Protein AF-K2S7T1-F1 (afdb_monomer)

Solvent-accessible surface area (backbone atoms only — not comparable to full-atom values): 45636 Å² total; per-residue (Å²): 133,92,84,89,88,85,91,85,92,88,93,89,88,90,87,91,89,91,92,85,91,92,85,94,87,92,88,92,90,91,91,91,84,93,91,87,90,85,89,93,92,84,92,82,90,81,92,70,88,80,64,60,77,62,56,64,68,57,60,75,71,60,64,87,77,51,74,75,84,52,75,63,57,65,65,60,68,50,54,64,54,50,53,51,53,48,58,50,50,52,50,52,48,50,52,51,46,52,50,50,51,49,51,45,52,51,47,48,47,52,51,48,52,46,42,51,44,49,50,48,49,46,45,50,44,48,48,47,44,41,58,46,45,47,44,51,43,51,47,37,54,48,46,56,30,48,42,53,46,47,52,40,46,50,41,49,46,49,49,45,48,50,47,42,50,55,46,44,55,46,45,49,51,47,44,48,50,45,46,53,47,51,51,51,48,47,51,46,50,49,51,46,50,47,49,51,50,48,49,50,49,50,50,50,51,51,50,51,49,49,48,52,49,52,53,48,51,50,48,52,50,50,50,49,52,51,51,49,53,48,52,52,52,52,49,52,51,50,50,52,53,50,53,50,54,50,49,51,53,51,51,55,49,49,54,50,50,58,51,50,55,52,47,54,55,60,53,68,57,27,40,85,53,34,90,64,66,62,68,57,51,51,51,50,52,57,50,48,53,49,52,53,49,50,55,47,42,74,60,50,66,50,79,70,56,69,70,47,49,65,38,62,67,47,58,47,58,64,63,67,57,89,92,54,97,54,82,76,52,76,31,69,62,66,48,74,45,25,24,49,39,51,40,49,50,55,45,29,50,49,42,47,42,43,44,62,65,60,68,51,78,50,66,90,56,62,81,87,68,50,60,60,62,53,41,54,51,32,11,36,78,34,34,69,61,26,39,52,53,45,14,30,52,50,51,49,60,48,69,61,33,53,54,50,51,54,53,42,37,56,46,41,47,52,53,54,42,65,37,43,53,64,71,45,60,79,95,46,44,62,73,46,47,61,51,50,44,50,53,42,45,52,50,46,63,49,41,66,50,45,63,39,29,47,66,44,73,45,77,42,72,82,87,69,94,80,71,56,62,40,70,66,81,76,83,72,83,74,79,61,82,77,75,85,69,90,70,84,90,81,90,81,90,84,88,82,88,86,84,88,85,85,84,85,85,88,86,78,90,87,84,88,86,86,88,89,86,87,88,83,91,86,83,88,86,84,82,83,83,85,83,82,89,78,94,75,90,83,80,91,79,82,89,74,89,72,91,83,81,83,81,85,82,82,92,79,90,82,80,92,77,81,87,78,81,88,79,85,72,80,82,77,76,72,78,80,73,72,82,74,52,74,59,43,64,28,39,55,27,34,24,39,43,47,58,78,62,70,48,75,77,39,61,15,32,21,42,38,42,75,73,42,45,63,14,42,54,47,38,52,52,53,51,50,49,60,63,57,63,69,75,75,71,85,79,83,76,84,76,83,88,81,86,83,87,82,80,88,84,90,86,87,83,90,85,90,82,91,83,85,80,84,79,85,76,84,80,80,80,78,82,78,79,88,76,82,85,80,84,77,89,78,83,82,86,88,86,85,87,84,89,87,89,86,91,82,86,89,81,88,81,88,77,87,87,90,80,89,86,80,85,87,79,88,87,134

Sequence (716 aa):
MQAPSIRPSGILNNQNASANNATVTAHNTHQQQQQQQPQPPTITSLSDSARTAQAFFDAVRAFTASPTFHGTAELIDEVPRLRKLVADRERDAKLLSARLDEQRRDFERALADEKRGHESIAAAFLETYNRNYEKFRVEKERLEGRVGELEGVVGKQKEDIARLHKSDEELVRQGSKVRGMLEAERDKAEKAAKTIGELKKEMAVRAEAARKDVEGKNKELAEAAARLRKMEAELAKARSSFMNAHQESIELQKDLEDATERLAELEGFAEPLSDEKWENSISLLDELWRSAHDLISSYFRKDLPKEILSNTYAWTEIRDPQDFSHKIPLPRTNSPSAKSMRIAVILAILARLIDKYLFQPSYILSEESGLREVLIRQAIENSRREAFTRGIFLATFEDEQAEVADELVTRIVKELMHHIHHLLPAPQVESFRTRLEQIVQDARDIWWKAQRLRLRLEPDFQVEDYGWEKPIQFQYEHGGPSQIANGKAHAANNNKADTPQQSPQSAKSSTPKTPTTASSAGAVPSQPPPLSSATANTATTTTTATVATTPGISPGMAAPVAPLPPLMTNGSHIPVVAPDASLLLIFPRIYIVEDDDPEPVTPGTVLLKSQAEEAERELHLQQNALNNGIAGVGMRVASHRVSGGGGIGGGAGNGVMRVGGPRPRRLSVPQMEEIPEVPTPGEDVGVLHRMQLGNAAGSAGDQKDRKDFLEQGGGG

Mean predicted aligned error: 21.0 Å

Secondary structure (DSSP, 8-state):
------------------------------------------------TTTHHHHHHHHTTTGGGSGGGTTTTHHHHHHHHHHHHHHHHHHHHHHHHHHHHHHHHHHHHHHHHHHHHHHHHHHHHHHHHHHHHHHHHHHHTTHHHHHHHHHHHHHHHHHHHHHHHHHHHHHHHHHHHHHHHHHHHHHHHHHHHHHHHHHHHHHHHHHHHHHHHHHHHHHHHHHHHHHHHHHHHHHHHHHHHHHHHHHHHHHHHHHHHHHHHHHHHHHTTS---B---HHHHHHHHHHHHHHHHHHHHHHHTSPPPHHHHH-GGGGTTTT--TT-SS-----SS--HHHHHHHHHHHHHHHHHHHHHHTSSS-SSS-GGGSHHHHHHHHHHHHHHHHHHHHHHHHHTTHHHHHHHHHHHHHHHHHHHHHHHGGGS-GGGHHHHHHHHHHHHHHHHHHHHHHTTBSSEEEEE----TTS-EEE-----------------------------------------------------PPPPPPPPP---------------PPPP-PPPPPPPPPPPP-----------PPPPPEEEEEEPEEEEE-TTS-EEEE-EEEEEHHHHHHHHHHHHHHHHHHHHHGGG------------------------------PPPPPPPP----PPPPPP------------------------------------

Structure (mmCIF, N/CA/C/O backbone):
data_AF-K2S7T1-F1
#
_entry.id   AF-K2S7T1-F1
#
loop_
_atom_site.group_PDB
_atom_site.id
_atom_site.type_symbol
_atom_site.label_atom_id
_atom_site.label_alt_id
_atom_site.label_comp_id
_atom_site.label_asym_id
_atom_site.label_entity_id
_atom_site.label_seq_id
_atom_site.pdbx_PDB_ins_code
_atom_site.Cartn_x
_atom_site.Cartn_y
_atom_site.Cartn_z
_atom_site.occupancy
_atom_site.B_iso_or_equiv
_atom_site.auth_seq_id
_atom_site.auth_comp_id
_atom_site.auth_asym_id
_atom_site.auth_atom_id
_atom_site.pdbx_PDB_model_num
ATOM 1 N N . MET A 1 1 ? -29.598 -15.089 109.011 1.00 34.50 1 MET A N 1
ATOM 2 C CA . MET A 1 1 ? -28.620 -15.398 110.079 1.00 34.50 1 MET A CA 1
ATOM 3 C C . MET A 1 1 ? -29.028 -14.651 111.341 1.00 34.50 1 MET A C 1
ATOM 5 O O . MET A 1 1 ? -29.485 -13.532 111.190 1.00 34.50 1 MET A O 1
ATOM 9 N N . GLN A 1 2 ? -28.796 -15.249 112.519 1.00 34.69 2 GLN A N 1
ATOM 10 C CA . GLN A 1 2 ? -28.728 -14.611 113.853 1.00 34.69 2 GLN A CA 1
ATOM 11 C C . GLN A 1 2 ? -29.974 -13.863 114.410 1.00 34.69 2 GLN A C 1
ATOM 13 O O . GLN A 1 2 ? -30.919 -13.526 113.706 1.00 34.69 2 GLN A O 1
ATOM 18 N N . ALA A 1 3 ? -29.959 -13.693 115.736 1.00 46.72 3 ALA A N 1
ATOM 19 C CA . ALA A 1 3 ? -30.903 -13.013 116.649 1.00 46.72 3 ALA A CA 1
ATOM 20 C C . ALA A 1 3 ? -30.027 -12.288 117.728 1.00 46.72 3 ALA A C 1
ATOM 22 O O . ALA A 1 3 ? -28.822 -12.210 117.462 1.00 46.72 3 ALA A O 1
ATOM 23 N N . PRO A 1 4 ? -30.463 -11.836 118.941 1.00 71.12 4 PRO A N 1
ATOM 24 C CA . PRO A 1 4 ? -31.791 -11.729 119.599 1.00 71.12 4 PRO A CA 1
ATOM 25 C C . PRO A 1 4 ? -32.004 -10.350 120.328 1.00 71.12 4 PRO A C 1
ATOM 27 O O . PRO A 1 4 ? -31.324 -9.394 119.975 1.00 71.12 4 PRO A O 1
ATOM 30 N N . SER A 1 5 ? -32.892 -10.238 121.356 1.00 45.31 5 SER A N 1
ATOM 31 C CA . SER A 1 5 ? -32.583 -9.707 122.736 1.00 45.31 5 SER A CA 1
ATOM 32 C C . SER A 1 5 ? -33.707 -8.946 123.539 1.00 45.31 5 SER A C 1
ATOM 34 O O . SER A 1 5 ? -34.164 -7.891 123.127 1.00 45.31 5 SER A O 1
ATOM 36 N N . ILE A 1 6 ? -34.085 -9.487 124.724 1.00 43.94 6 ILE A N 1
ATOM 37 C CA . ILE A 1 6 ? -34.294 -8.888 126.097 1.00 43.94 6 ILE A CA 1
ATOM 38 C C . ILE A 1 6 ? -35.238 -7.658 126.407 1.00 43.94 6 ILE A C 1
ATOM 40 O O . ILE A 1 6 ? -34.912 -6.529 126.075 1.00 43.94 6 ILE A O 1
ATOM 44 N N . ARG A 1 7 ? -36.351 -7.908 127.163 1.00 44.47 7 ARG A N 1
ATOM 45 C CA . ARG A 1 7 ? -36.819 -7.463 128.551 1.00 44.47 7 ARG A CA 1
ATOM 46 C C . ARG A 1 7 ? -36.375 -6.104 129.228 1.00 44.47 7 ARG A C 1
ATOM 48 O O . ARG A 1 7 ? -35.366 -5.576 128.787 1.00 44.47 7 ARG A O 1
ATOM 55 N N . PRO A 1 8 ? -36.894 -5.646 130.430 1.00 62.31 8 PRO A N 1
ATOM 56 C CA . PRO A 1 8 ? -38.207 -5.774 131.170 1.00 62.31 8 PRO A CA 1
ATOM 57 C C . PRO A 1 8 ? -38.700 -4.537 132.060 1.00 62.31 8 PRO A C 1
ATOM 59 O O . PRO A 1 8 ? -37.990 -3.549 132.176 1.00 62.31 8 PRO A O 1
ATOM 62 N N . SER A 1 9 ? -39.826 -4.684 132.821 1.00 41.34 9 SER A N 1
ATOM 63 C CA . SER A 1 9 ? -40.230 -4.015 134.129 1.00 41.34 9 SER A CA 1
ATOM 64 C C . SER A 1 9 ? -40.604 -2.495 134.203 1.00 41.34 9 SER A C 1
ATOM 66 O O . SER A 1 9 ? -40.152 -1.739 133.360 1.00 41.34 9 SER A O 1
ATOM 68 N N . GLY A 1 10 ? -41.378 -1.929 135.177 1.00 39.62 10 GLY A N 1
ATOM 69 C CA . GLY A 1 10 ? -42.238 -2.427 136.302 1.00 39.62 10 GLY A CA 1
ATOM 70 C C . GLY A 1 10 ? -42.680 -1.336 137.360 1.00 39.62 10 GLY A C 1
ATOM 71 O O . GLY A 1 10 ? -42.175 -0.223 137.283 1.00 39.62 10 GLY A O 1
ATOM 72 N N . ILE A 1 11 ? -43.519 -1.687 138.380 1.00 39.28 11 ILE A N 1
ATOM 73 C CA . ILE A 1 11 ? -43.803 -1.013 139.717 1.00 39.28 11 ILE A CA 1
ATOM 74 C C . ILE A 1 11 ? -45.119 -0.162 139.940 1.00 39.28 11 ILE A C 1
ATOM 76 O O . ILE A 1 11 ? -45.781 0.239 138.990 1.00 39.28 11 ILE A O 1
ATOM 80 N N . LEU A 1 12 ? -45.541 -0.010 141.225 1.00 41.28 12 LEU A N 1
ATOM 81 C CA . LEU A 1 12 ? -46.850 0.388 141.842 1.00 41.28 12 LEU A CA 1
ATOM 82 C C . LEU A 1 12 ? -46.758 1.574 142.859 1.00 41.28 12 LEU A C 1
ATOM 84 O O . LEU A 1 12 ? -45.650 1.941 143.242 1.00 41.28 12 LEU A O 1
ATOM 88 N N . ASN A 1 13 ? -47.893 2.083 143.403 1.00 33.28 13 ASN A N 1
ATOM 89 C CA . ASN A 1 13 ? -47.966 2.847 144.686 1.00 33.28 13 ASN A CA 1
ATOM 90 C C . ASN A 1 13 ? -49.379 2.818 145.377 1.00 33.28 13 ASN A C 1
ATOM 92 O O . ASN A 1 13 ? -50.350 2.508 144.690 1.00 33.28 13 ASN A O 1
ATOM 96 N N . ASN A 1 14 ? -49.517 3.104 146.697 1.00 40.94 14 ASN A N 1
ATOM 97 C CA . ASN A 1 14 ? -50.782 3.013 147.504 1.00 40.94 14 ASN A CA 1
ATOM 98 C C . ASN A 1 14 ? -50.729 3.744 148.898 1.00 40.94 14 ASN A C 1
ATOM 100 O O . ASN A 1 14 ? -49.620 3.913 149.399 1.00 40.94 14 ASN A O 1
ATOM 104 N N . GLN A 1 15 ? -51.858 4.118 149.569 1.00 37.19 15 GLN A N 1
ATOM 105 C CA . GLN A 1 15 ? -51.886 4.616 150.989 1.00 37.19 15 GLN A CA 1
ATOM 106 C C . GLN A 1 15 ? -53.261 4.739 151.762 1.00 37.19 15 GLN A C 1
ATOM 108 O O . GLN A 1 15 ? -54.215 5.284 151.224 1.00 37.19 15 GLN A O 1
ATOM 113 N N . ASN A 1 16 ? -53.263 4.358 153.069 1.00 40.66 16 ASN A N 1
ATOM 114 C CA . ASN A 1 16 ? -53.929 4.897 154.315 1.00 40.66 16 ASN A CA 1
ATOM 115 C C . ASN A 1 16 ? -55.471 5.117 154.559 1.00 40.66 16 ASN A C 1
ATOM 117 O O . ASN A 1 16 ? -56.091 5.876 153.825 1.00 40.66 16 ASN A O 1
ATOM 121 N N . ALA A 1 17 ? -56.026 4.654 155.728 1.00 38.84 17 ALA A N 1
ATOM 122 C CA . ALA A 1 17 ? -56.380 5.477 156.951 1.00 38.84 17 ALA A CA 1
ATOM 123 C C . ALA A 1 17 ? -57.476 4.963 157.991 1.00 38.84 17 ALA A C 1
ATOM 125 O O . ALA A 1 17 ? -58.648 4.873 157.653 1.00 38.84 17 ALA A O 1
ATOM 126 N N . SER A 1 18 ? -57.090 4.806 159.287 1.00 40.00 18 SER A N 1
ATOM 127 C CA . SER A 1 18 ? -57.697 5.274 160.599 1.00 40.00 18 SER A CA 1
ATOM 128 C C . SER A 1 18 ? -59.034 4.841 161.326 1.00 40.00 18 SER A C 1
ATOM 130 O O . SER A 1 18 ? -60.114 4.911 160.757 1.00 40.00 18 SER A O 1
ATOM 132 N N . ALA A 1 19 ? -58.922 4.697 162.686 1.00 40.81 19 ALA A N 1
ATOM 133 C CA . ALA A 1 19 ? -59.844 5.048 163.839 1.00 40.81 19 ALA A CA 1
ATOM 134 C C . ALA A 1 19 ? -61.022 4.120 164.341 1.00 40.81 19 ALA A C 1
ATOM 136 O O . ALA A 1 19 ? -61.496 3.314 163.553 1.00 40.81 19 ALA A O 1
ATOM 137 N N . ASN A 1 20 ? -61.640 4.200 165.568 1.00 41.38 20 ASN A N 1
ATOM 138 C CA . ASN A 1 20 ? -61.247 4.479 167.006 1.00 41.38 20 ASN A CA 1
ATOM 139 C C . ASN A 1 20 ? -62.422 4.295 168.065 1.00 41.38 20 ASN A C 1
ATOM 141 O O . ASN A 1 20 ? -63.526 4.733 167.770 1.00 41.38 20 ASN A O 1
ATOM 145 N N . ASN A 1 21 ? -62.138 3.853 169.328 1.00 38.75 21 ASN A N 1
ATOM 146 C CA . ASN A 1 21 ? -62.856 4.051 170.658 1.00 38.75 21 ASN A CA 1
ATOM 147 C C . ASN A 1 21 ? -64.353 3.603 170.881 1.00 38.75 21 ASN A C 1
ATOM 149 O O . ASN A 1 21 ? -65.049 3.395 169.900 1.00 38.75 21 ASN A O 1
ATOM 153 N N . ALA A 1 22 ? -65.008 3.513 172.081 1.00 38.78 22 ALA A N 1
ATOM 154 C CA . ALA A 1 22 ? -64.767 3.218 173.548 1.00 38.78 22 ALA A CA 1
ATOM 155 C C . ALA A 1 22 ? -66.170 3.284 174.320 1.00 38.78 22 ALA A C 1
ATOM 157 O O . ALA A 1 22 ? -67.140 3.560 173.622 1.00 38.78 22 ALA A O 1
ATOM 158 N N . THR A 1 23 ? -66.518 3.101 175.634 1.00 37.91 23 THR A N 1
ATOM 159 C CA . THR A 1 23 ? -65.926 2.811 176.998 1.00 37.91 23 THR A CA 1
ATOM 160 C C . THR A 1 23 ? -67.037 2.493 178.089 1.00 37.91 23 THR A C 1
ATOM 162 O O . THR A 1 23 ? -68.197 2.775 177.816 1.00 37.91 23 THR A O 1
ATOM 165 N N . VAL A 1 24 ? -66.680 2.104 179.353 1.00 39.50 24 VAL A N 1
ATOM 166 C CA . VAL A 1 24 ? -67.403 2.313 180.686 1.00 39.50 24 VAL A CA 1
ATOM 167 C C . VAL A 1 24 ? -68.603 1.384 181.136 1.00 39.50 24 VAL A C 1
ATOM 169 O O . VAL A 1 24 ? -69.155 0.710 180.279 1.00 39.50 24 VAL A O 1
ATOM 172 N N . THR A 1 25 ? -69.160 1.352 182.394 1.00 34.09 25 THR A N 1
ATOM 173 C CA . THR A 1 25 ? -68.715 0.876 183.772 1.00 34.09 25 THR A CA 1
ATOM 174 C C . THR A 1 25 ? -69.895 0.858 184.841 1.00 34.09 25 THR A C 1
ATOM 176 O O . THR A 1 25 ? -70.839 1.614 184.657 1.00 34.09 25 THR A O 1
ATOM 179 N N . ALA A 1 26 ? -69.797 0.104 185.983 1.00 33.94 26 ALA A N 1
ATOM 180 C CA . ALA A 1 26 ? -70.539 0.183 187.313 1.00 33.94 26 ALA A CA 1
ATOM 181 C C . ALA A 1 26 ? -71.990 -0.416 187.507 1.00 33.94 26 ALA A C 1
ATOM 183 O O . ALA A 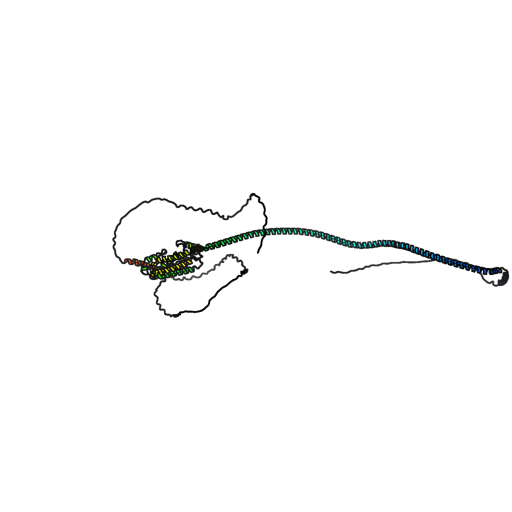1 26 ? -72.687 -0.562 186.515 1.00 33.94 26 ALA A O 1
ATOM 184 N N . HIS A 1 27 ? -72.579 -0.720 188.712 1.00 34.84 27 HIS A N 1
ATOM 185 C CA . HIS A 1 27 ? -72.148 -1.277 190.051 1.00 34.84 27 HIS A CA 1
ATOM 186 C C . HIS A 1 27 ? -73.358 -1.549 191.054 1.00 34.84 27 HIS A C 1
ATOM 188 O O . HIS A 1 27 ? -74.377 -0.880 190.933 1.00 34.84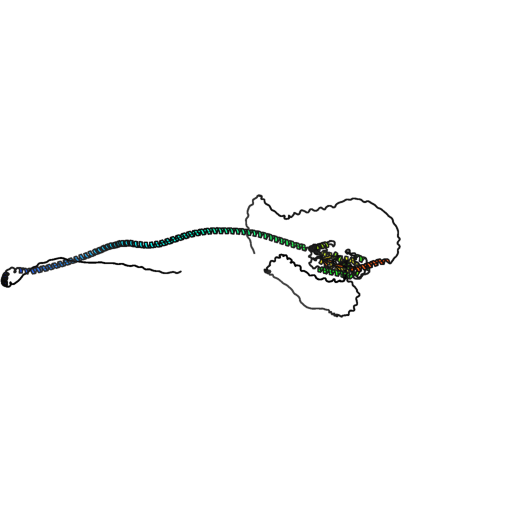 27 HIS A O 1
ATOM 194 N N . ASN A 1 28 ? -73.189 -2.395 192.111 1.00 34.22 28 ASN A N 1
ATOM 195 C CA . ASN A 1 28 ? -73.757 -2.329 193.517 1.00 34.22 28 ASN A CA 1
ATOM 196 C C . ASN A 1 28 ? -75.073 -3.036 194.093 1.00 34.22 28 ASN A C 1
ATOM 198 O O . ASN A 1 28 ? -76.184 -2.793 193.642 1.00 34.22 28 ASN A O 1
ATOM 202 N N . THR A 1 29 ? -74.913 -3.741 195.254 1.00 36.03 29 THR A N 1
ATOM 203 C CA . THR A 1 29 ? -75.728 -3.873 196.543 1.00 36.03 29 THR A CA 1
ATOM 204 C C . THR A 1 29 ? -77.100 -4.613 196.827 1.00 36.03 29 THR A C 1
ATOM 206 O O . THR A 1 29 ? -78.162 -4.044 196.610 1.00 36.03 29 THR A O 1
ATOM 209 N N . HIS A 1 30 ? -77.034 -5.708 197.645 1.00 39.34 30 HIS A N 1
ATOM 210 C CA . HIS A 1 30 ? -77.546 -5.926 199.062 1.00 39.34 30 HIS A CA 1
ATOM 211 C C . HIS A 1 30 ? -78.869 -6.670 199.505 1.00 39.34 30 HIS A C 1
ATOM 213 O O . HIS A 1 30 ? -79.865 -6.660 198.790 1.00 39.34 30 HIS A O 1
ATOM 219 N N . GLN A 1 31 ? -78.861 -7.171 200.785 1.00 39.44 31 GLN A N 1
ATOM 220 C CA . GLN A 1 31 ? -79.935 -7.751 201.690 1.00 39.44 31 GLN A CA 1
ATOM 221 C C . GLN A 1 31 ? -80.120 -9.312 201.707 1.00 39.44 31 GLN A C 1
ATOM 223 O O . GLN A 1 31 ? -79.717 -9.919 200.724 1.00 39.44 31 GLN A O 1
ATOM 228 N N . GLN A 1 32 ? -80.686 -10.088 202.686 1.00 37.97 32 GLN A N 1
ATOM 229 C CA . GLN A 1 32 ? -81.145 -10.068 204.136 1.00 37.97 32 GLN A CA 1
ATOM 230 C C . GLN A 1 32 ? -81.570 -11.548 204.563 1.00 37.97 32 GLN A C 1
ATOM 232 O O . GLN A 1 32 ? -81.681 -12.347 203.640 1.00 37.97 32 GLN A O 1
ATOM 237 N N . GLN A 1 33 ? -81.910 -12.077 205.782 1.00 34.53 33 GLN A N 1
ATOM 238 C CA . GLN A 1 33 ? -81.717 -11.848 207.260 1.00 34.53 33 GLN A CA 1
ATOM 239 C C . GLN A 1 33 ? -82.164 -13.102 208.141 1.00 34.53 33 GLN A C 1
ATOM 241 O O . GLN A 1 33 ? -83.118 -13.760 207.748 1.00 34.53 33 GLN A O 1
ATOM 246 N N . GLN A 1 34 ? -81.607 -13.328 209.368 1.00 34.25 34 GLN A N 1
ATOM 247 C CA . GLN A 1 34 ? -82.146 -14.088 210.576 1.00 34.25 34 GLN A CA 1
ATOM 248 C C . GLN A 1 34 ? -82.449 -15.642 210.531 1.00 34.25 34 GLN A C 1
ATOM 250 O O . GLN A 1 34 ? -82.436 -16.203 209.446 1.00 34.25 34 GLN A O 1
ATOM 255 N N . GLN A 1 35 ? -82.701 -16.454 211.612 1.00 31.84 35 GLN A N 1
ATOM 256 C CA . GLN A 1 35 ? -82.659 -16.319 213.116 1.00 31.84 35 GLN A CA 1
ATOM 257 C C . GLN A 1 35 ? -82.094 -17.561 213.939 1.00 31.84 35 GLN A C 1
ATOM 259 O O . GLN A 1 35 ? -80.991 -17.990 213.620 1.00 31.84 35 GLN A O 1
ATOM 264 N N . GLN A 1 36 ? -82.715 -18.061 215.054 1.00 34.50 36 GLN A N 1
ATOM 265 C CA . GLN A 1 36 ? -82.044 -18.760 216.209 1.00 34.50 36 GLN A CA 1
ATOM 266 C C . GLN A 1 36 ? -82.885 -19.697 217.174 1.00 34.50 36 GLN A C 1
ATOM 268 O O . GLN A 1 36 ? -84.088 -19.503 217.292 1.00 34.50 36 GLN A O 1
ATOM 273 N N . GLN A 1 37 ? -82.190 -20.545 217.994 1.00 41.78 37 GLN A N 1
ATOM 274 C CA . GLN A 1 37 ? -82.478 -21.048 219.402 1.00 41.78 37 GLN A CA 1
ATOM 275 C C . GLN A 1 37 ? -83.535 -22.173 219.689 1.00 41.78 37 GLN A C 1
ATOM 277 O O . GLN A 1 37 ? -84.214 -22.512 218.721 1.00 41.78 37 GLN A O 1
ATOM 282 N N . PRO A 1 38 ? -83.682 -22.825 220.910 1.00 50.81 38 PRO A N 1
ATOM 283 C CA . PRO A 1 38 ? -83.207 -22.619 222.341 1.00 50.81 38 PRO A CA 1
ATOM 284 C C . PRO A 1 38 ? -82.330 -23.777 222.975 1.00 50.81 38 PRO A C 1
ATOM 286 O O . PRO A 1 38 ? -82.141 -24.780 222.298 1.00 50.81 38 PRO A O 1
ATOM 289 N N . GLN A 1 39 ? -81.618 -23.745 224.143 1.00 46.12 39 GLN A N 1
ATOM 290 C CA . GLN A 1 39 ? -81.831 -23.408 225.609 1.00 46.12 39 GLN A CA 1
ATOM 291 C C . GLN A 1 39 ? -82.647 -24.477 226.420 1.00 46.12 39 GLN A C 1
ATOM 293 O O . GLN A 1 39 ? -83.464 -25.111 225.751 1.00 46.12 39 GLN A O 1
ATOM 298 N N . PRO A 1 40 ? -82.535 -24.719 227.779 1.00 61.97 40 PRO A N 1
ATOM 299 C CA . PRO A 1 40 ? -81.995 -23.913 228.922 1.00 61.97 40 PRO A CA 1
ATOM 300 C C . PRO A 1 40 ? -81.138 -24.711 230.014 1.00 61.97 40 PRO A C 1
ATOM 302 O O . PRO A 1 40 ? -80.242 -25.430 229.584 1.00 61.97 40 PRO A O 1
ATOM 305 N N . PRO A 1 41 ? -81.318 -24.652 231.380 1.00 60.44 41 PRO A N 1
ATOM 306 C CA . PRO A 1 41 ? -80.698 -23.712 232.370 1.00 60.44 41 PRO A CA 1
ATOM 307 C C . PRO A 1 41 ? -80.064 -24.301 233.687 1.00 60.44 41 PRO A C 1
ATOM 309 O O . PRO A 1 41 ? -80.341 -25.441 234.035 1.00 60.44 41 PRO A O 1
ATOM 312 N N . THR A 1 42 ? -79.375 -23.459 234.503 1.00 32.31 42 THR A N 1
ATOM 313 C CA . THR A 1 42 ? -79.468 -23.344 236.012 1.00 32.31 42 THR A CA 1
ATOM 314 C C . THR A 1 42 ? -78.659 -22.121 236.547 1.00 32.31 42 THR A C 1
ATOM 316 O O . THR A 1 42 ? -77.488 -22.025 236.201 1.00 32.31 42 THR A O 1
ATOM 319 N N . ILE A 1 43 ? -79.208 -21.040 237.154 1.00 35.75 43 ILE A N 1
ATOM 320 C CA . ILE A 1 43 ? -79.555 -20.718 238.588 1.00 35.75 43 ILE A CA 1
ATOM 321 C C . ILE A 1 43 ? -78.497 -21.040 239.691 1.00 35.75 43 ILE A C 1
ATOM 323 O O . ILE A 1 43 ? -77.961 -22.139 239.659 1.00 35.75 43 ILE A O 1
ATOM 327 N N . THR A 1 44 ? -78.172 -20.216 240.727 1.00 47.91 44 THR A N 1
ATOM 328 C CA . THR A 1 44 ? -78.343 -18.751 241.028 1.00 47.91 44 THR A CA 1
ATOM 329 C C . THR A 1 44 ? -77.426 -18.242 242.184 1.00 47.91 44 THR A C 1
ATOM 331 O O . THR A 1 44 ? -76.802 -19.024 242.890 1.00 47.91 44 THR A O 1
ATOM 334 N N . SER A 1 45 ? -77.417 -16.911 242.395 1.00 47.19 45 SER A N 1
ATOM 335 C CA . SER A 1 45 ? -77.109 -16.131 243.629 1.00 47.19 45 SER A CA 1
ATOM 336 C C . SER A 1 45 ? -77.683 -16.703 244.952 1.00 47.19 45 SER A C 1
ATOM 338 O O . SER A 1 45 ? -78.670 -17.423 244.890 1.00 47.19 45 SER A O 1
ATOM 340 N N . LEU A 1 46 ? -77.299 -16.306 246.184 1.00 56.81 46 LEU A N 1
ATOM 341 C CA . LEU A 1 46 ? -76.054 -15.803 246.828 1.00 56.81 46 LEU A CA 1
ATOM 342 C C . LEU A 1 46 ? -76.389 -15.698 248.346 1.00 56.81 46 LEU A C 1
ATOM 344 O O . LEU A 1 46 ? -77.450 -15.190 248.693 1.00 56.81 46 LEU A O 1
ATOM 348 N N . SER A 1 47 ? -75.521 -16.190 249.242 1.00 43.62 47 SER A N 1
ATOM 349 C CA . SER A 1 47 ? -75.713 -16.269 250.716 1.00 43.62 47 SER A CA 1
ATOM 350 C C . SER A 1 47 ? -76.929 -17.071 251.240 1.00 43.62 47 SER A C 1
ATOM 352 O O . SER A 1 47 ? -77.870 -16.494 251.770 1.00 43.62 47 SER A O 1
ATOM 354 N N . ASP A 1 48 ? -76.854 -18.411 251.203 1.00 44.94 48 ASP A N 1
ATOM 355 C CA . ASP A 1 48 ? -77.780 -19.312 251.940 1.00 44.94 48 ASP A CA 1
ATOM 356 C C . ASP A 1 48 ? -77.060 -20.496 252.645 1.00 44.94 48 ASP A C 1
ATOM 358 O O . ASP A 1 48 ? -77.639 -21.520 253.005 1.00 44.94 48 ASP A O 1
ATOM 362 N N . SER A 1 49 ? -75.745 -20.377 252.869 1.00 52.38 49 SER A N 1
ATOM 363 C CA . SER A 1 49 ? -74.885 -21.485 253.330 1.00 52.38 49 SER A CA 1
ATOM 364 C C . SER A 1 49 ? -75.090 -21.931 254.789 1.00 52.38 49 SER A C 1
ATOM 366 O O . SER A 1 49 ? -74.368 -22.809 255.255 1.00 52.38 49 SER A O 1
ATOM 368 N N . ALA A 1 50 ? -76.026 -21.330 255.532 1.00 55.56 50 ALA A N 1
ATOM 369 C CA . ALA A 1 50 ? -76.189 -21.556 256.972 1.00 55.56 50 ALA A CA 1
ATOM 370 C C . ALA A 1 50 ? -77.332 -22.518 257.351 1.00 55.56 50 ALA A C 1
ATOM 372 O O . ALA A 1 50 ? -77.296 -23.077 258.444 1.00 55.56 50 ALA A O 1
ATOM 373 N N . ARG A 1 51 ? -78.352 -22.715 256.497 1.00 49.50 51 ARG A N 1
ATOM 374 C CA . ARG A 1 51 ? -79.572 -23.464 256.878 1.00 49.50 51 ARG A CA 1
ATOM 375 C C . ARG A 1 51 ? -79.630 -24.911 256.390 1.00 49.50 51 ARG A C 1
ATOM 377 O O . ARG A 1 51 ? -80.049 -25.787 257.143 1.00 49.50 51 ARG A O 1
ATOM 384 N N . THR A 1 52 ? -79.183 -25.196 255.171 1.00 52.56 52 THR A N 1
ATOM 385 C CA . THR A 1 52 ? -79.370 -26.532 254.562 1.00 52.56 52 THR A CA 1
ATOM 386 C C . THR A 1 52 ? -78.357 -27.577 255.051 1.00 52.56 52 THR A C 1
ATOM 388 O O . THR A 1 52 ? -78.595 -28.776 254.917 1.00 52.56 52 THR A O 1
ATOM 391 N N . ALA A 1 53 ? -77.275 -27.153 255.717 1.00 56.03 53 ALA A N 1
ATOM 392 C CA . ALA A 1 53 ? -76.284 -28.044 256.333 1.00 56.03 53 ALA A CA 1
ATOM 393 C C . ALA A 1 53 ? -76.865 -28.970 257.428 1.00 56.03 53 ALA A C 1
ATOM 395 O O . ALA A 1 53 ? -76.262 -29.993 257.742 1.00 56.03 53 ALA A O 1
ATOM 396 N N . GLN A 1 54 ? -78.045 -28.651 257.978 1.00 56.25 54 GLN A N 1
ATOM 397 C CA . GLN A 1 54 ? -78.764 -29.515 258.922 1.00 56.25 54 GLN A CA 1
ATOM 398 C C . GLN A 1 54 ? -79.654 -30.553 258.203 1.00 56.25 54 GLN A C 1
ATOM 400 O O . GLN A 1 54 ? -79.677 -31.720 258.590 1.00 56.25 54 GLN A O 1
ATOM 405 N N . ALA A 1 55 ? -80.341 -30.156 257.122 1.00 50.59 55 ALA A N 1
ATOM 406 C CA . ALA A 1 55 ? -81.283 -31.004 256.372 1.00 50.59 55 ALA A CA 1
ATOM 407 C C . ALA A 1 55 ? -80.611 -32.192 255.650 1.00 50.59 55 ALA A C 1
ATOM 409 O O . ALA A 1 55 ? -81.263 -33.190 255.335 1.00 50.59 55 ALA A O 1
ATOM 410 N N . PHE A 1 56 ? -79.291 -32.112 255.453 1.00 57.97 56 PHE A N 1
ATOM 411 C CA . PHE A 1 56 ? -78.424 -33.213 255.022 1.00 57.97 56 PHE A CA 1
ATOM 412 C C . PHE A 1 56 ? -78.636 -34.510 255.831 1.00 57.97 56 PHE A C 1
ATOM 414 O O . PHE A 1 56 ? -78.513 -35.600 255.276 1.00 57.97 56 PHE A O 1
ATOM 421 N N . PHE A 1 57 ? -79.008 -34.416 257.114 1.00 62.97 57 PHE A N 1
ATOM 422 C CA . PHE A 1 57 ? -79.181 -35.581 257.988 1.00 62.97 57 PHE A CA 1
ATOM 423 C C . PHE A 1 57 ? -80.574 -36.238 257.953 1.00 62.97 57 PHE A C 1
ATOM 425 O O . PHE A 1 57 ? -80.696 -37.377 258.406 1.00 62.97 57 PHE A O 1
ATOM 432 N N . ASP A 1 58 ? -81.601 -35.593 257.385 1.00 55.12 58 ASP A N 1
ATOM 433 C CA . ASP A 1 58 ? -82.960 -36.162 257.329 1.00 55.12 58 ASP A CA 1
ATOM 434 C C . ASP A 1 58 ? -83.212 -36.983 256.052 1.00 55.12 58 ASP A C 1
ATOM 436 O O . ASP A 1 58 ? -83.764 -38.083 256.116 1.00 55.12 58 ASP A O 1
ATOM 440 N N . ALA A 1 59 ? -82.747 -36.521 254.885 1.00 54.41 59 ALA A N 1
ATOM 441 C CA . ALA A 1 59 ? -82.970 -37.230 253.616 1.00 54.41 59 ALA A CA 1
ATOM 442 C C . ALA A 1 59 ? -82.236 -38.587 253.540 1.00 54.41 59 ALA A C 1
ATOM 444 O O . ALA A 1 59 ? -82.762 -39.554 252.982 1.00 54.41 59 ALA A O 1
ATOM 445 N N . VAL A 1 60 ? -81.058 -38.693 254.169 1.00 56.53 60 VAL A N 1
ATOM 446 C CA . VAL A 1 60 ? -80.254 -39.932 254.260 1.00 56.53 60 VAL A CA 1
ATOM 447 C C . VAL A 1 60 ? -80.993 -41.054 255.012 1.00 56.53 60 VAL A C 1
ATOM 449 O O . VAL A 1 60 ? -80.686 -42.230 254.827 1.00 56.53 60 VAL A O 1
ATOM 452 N N . ARG A 1 61 ? -82.013 -40.717 255.814 1.00 58.44 61 ARG A N 1
ATOM 453 C CA . ARG A 1 61 ? -82.857 -41.673 256.549 1.00 58.44 61 ARG A CA 1
ATOM 454 C C . ARG A 1 61 ? -84.113 -42.114 255.772 1.00 58.44 61 ARG A C 1
ATOM 456 O O . ARG A 1 61 ? -84.790 -43.032 256.220 1.00 58.44 61 ARG A O 1
ATOM 463 N N . ALA A 1 62 ? -84.431 -41.493 254.629 1.00 51.53 62 ALA A N 1
ATOM 464 C CA . ALA A 1 62 ? -85.726 -41.662 253.955 1.00 51.53 62 ALA A CA 1
ATOM 465 C C . ALA A 1 62 ? -85.730 -42.638 252.759 1.00 51.53 62 ALA A C 1
ATOM 467 O O . ALA A 1 62 ? -86.718 -43.341 252.556 1.00 51.53 62 ALA A O 1
ATOM 468 N N . PHE A 1 63 ? -84.659 -42.702 251.955 1.00 52.12 63 PHE A N 1
ATOM 469 C CA . PHE A 1 63 ? -84.652 -43.491 250.703 1.00 52.12 63 PHE A CA 1
ATOM 470 C C . PHE A 1 63 ? -83.916 -44.843 250.792 1.00 52.12 63 PHE A C 1
ATOM 472 O O . PHE A 1 63 ? -83.862 -45.595 249.824 1.00 52.12 63 PHE A O 1
ATOM 479 N N . THR A 1 64 ? -83.450 -45.236 251.980 1.00 59.84 64 THR A N 1
ATOM 480 C CA . THR A 1 64 ? -83.061 -46.628 252.289 1.00 59.84 64 THR A CA 1
ATOM 481 C C . THR A 1 64 ? -84.264 -47.585 252.406 1.00 59.84 64 THR A C 1
ATOM 483 O O . THR A 1 64 ? -84.085 -48.756 252.725 1.00 59.84 64 THR A O 1
ATOM 486 N N . ALA A 1 65 ? -85.482 -47.104 252.124 1.00 54.78 65 ALA A N 1
ATOM 487 C CA . ALA A 1 65 ? -86.750 -47.829 252.235 1.00 54.78 65 ALA A CA 1
ATOM 488 C C . ALA A 1 65 ? -87.598 -47.797 250.937 1.00 54.78 65 ALA A C 1
ATOM 490 O O . ALA A 1 65 ? -88.823 -47.871 251.001 1.00 54.78 65 ALA A O 1
ATOM 491 N N . SER A 1 66 ? -86.973 -47.639 249.759 1.00 53.81 66 SER A N 1
ATOM 492 C CA . SER A 1 66 ? -87.665 -47.366 248.482 1.00 53.81 66 SER A CA 1
ATOM 493 C C . SER A 1 66 ? -87.115 -48.201 247.295 1.00 53.81 66 SER A C 1
ATOM 495 O O . SER A 1 66 ? -85.970 -48.656 247.372 1.00 53.81 66 SER A O 1
ATOM 497 N N . PRO A 1 67 ? -87.873 -48.451 246.195 1.00 54.91 67 PRO A N 1
ATOM 498 C CA . PRO A 1 67 ? -87.614 -49.557 245.245 1.00 54.91 67 PRO A CA 1
ATOM 499 C C . PRO A 1 67 ? -86.350 -49.557 244.356 1.00 54.91 67 PRO A C 1
ATOM 501 O O . PRO A 1 67 ? -86.256 -50.392 243.453 1.00 54.91 67 PRO A O 1
ATOM 504 N N . THR A 1 68 ? -85.321 -48.741 244.614 1.00 54.53 68 THR A N 1
ATOM 505 C CA . THR A 1 68 ? -83.988 -48.919 243.982 1.00 54.53 68 THR A CA 1
ATOM 506 C C . THR A 1 68 ? -83.341 -50.280 244.278 1.00 54.53 68 THR A C 1
ATOM 508 O O . THR A 1 68 ? -82.362 -50.650 243.631 1.00 54.53 68 THR A O 1
ATOM 511 N N . PHE A 1 69 ? -83.900 -51.041 245.223 1.00 58.41 69 PHE A N 1
ATOM 512 C CA . PHE A 1 69 ? -83.439 -52.367 245.636 1.00 58.41 69 PHE A CA 1
ATOM 513 C C . PHE A 1 69 ? -84.117 -53.555 244.914 1.00 58.41 69 PHE A C 1
ATOM 515 O O . PHE A 1 69 ? -83.997 -54.690 245.369 1.00 58.41 69 PHE A O 1
ATOM 522 N N . HIS A 1 70 ? -84.833 -53.323 243.803 1.00 54.75 70 HIS A N 1
ATOM 523 C CA . HIS A 1 70 ? -85.269 -54.394 242.881 1.00 54.75 70 HIS A CA 1
ATOM 524 C C . HIS A 1 70 ? -84.883 -54.131 241.417 1.00 54.75 70 HIS A C 1
ATOM 526 O O . HIS A 1 70 ? -84.377 -55.038 240.761 1.00 54.75 70 HIS A O 1
ATOM 532 N N . GLY A 1 71 ? -84.990 -52.891 240.920 1.00 53.53 71 GLY A N 1
ATOM 533 C CA . GLY A 1 71 ? -84.595 -52.550 239.537 1.00 53.53 71 GLY A CA 1
ATOM 534 C C . GLY A 1 71 ? -83.098 -52.730 239.215 1.00 53.53 71 GLY A C 1
ATOM 535 O O . GLY A 1 71 ? -82.692 -52.627 238.063 1.00 53.53 71 GLY A O 1
ATOM 536 N N . THR A 1 72 ? -82.268 -53.003 240.223 1.00 55.56 72 THR A N 1
ATOM 537 C CA . THR A 1 72 ? -80.837 -53.320 240.089 1.00 55.56 72 THR A CA 1
ATOM 538 C C . THR A 1 72 ? -80.543 -54.818 239.942 1.00 55.56 72 THR A C 1
ATOM 540 O O . THR A 1 72 ? -79.431 -55.163 239.551 1.00 55.56 72 THR A O 1
ATOM 543 N N . ALA A 1 73 ? -81.514 -55.706 240.198 1.00 51.75 73 ALA A N 1
ATOM 544 C CA . ALA A 1 73 ? -81.355 -57.154 240.031 1.00 51.75 73 ALA A CA 1
ATOM 545 C C . ALA A 1 73 ? -81.585 -57.597 238.574 1.00 51.75 73 ALA A C 1
ATOM 547 O O . ALA A 1 73 ? -80.748 -58.291 238.002 1.00 51.75 73 ALA A O 1
ATOM 548 N N . GLU A 1 74 ? -82.658 -57.121 237.931 1.00 53.34 74 GLU A N 1
ATOM 549 C CA . GLU A 1 74 ? -82.975 -57.441 236.523 1.00 53.34 74 GLU A CA 1
ATOM 550 C C . GLU A 1 74 ? -81.871 -56.984 235.546 1.00 53.34 74 GLU A C 1
ATOM 552 O O . GLU A 1 74 ? -81.663 -57.581 234.489 1.00 53.34 74 GLU A O 1
ATOM 557 N N . LEU A 1 75 ? -81.098 -55.963 235.934 1.00 54.12 75 LEU A N 1
ATOM 558 C CA . LEU A 1 75 ? -79.964 -55.443 235.167 1.00 54.12 75 LEU A CA 1
ATOM 559 C C . LEU A 1 75 ? -78.763 -56.414 235.099 1.00 54.12 75 LEU A C 1
ATOM 561 O O . LEU A 1 75 ? -77.837 -56.178 234.323 1.00 54.12 75 LEU A O 1
ATOM 565 N N . ILE A 1 76 ? -78.754 -57.488 235.898 1.00 56.41 76 ILE A N 1
ATOM 566 C CA . ILE A 1 76 ? -77.654 -58.464 235.963 1.00 56.41 76 ILE A CA 1
ATOM 567 C C . ILE A 1 76 ? -77.891 -59.647 235.0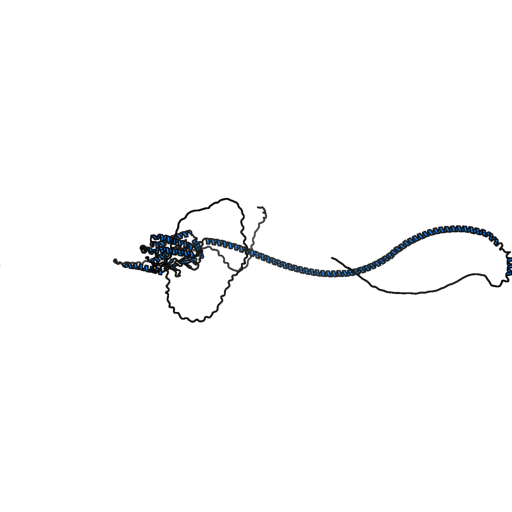05 1.00 56.41 76 ILE A C 1
ATOM 569 O O . ILE A 1 76 ? -76.957 -60.051 234.308 1.00 56.41 76 ILE A O 1
ATOM 573 N N . ASP A 1 77 ? -79.127 -60.146 234.891 1.00 58.72 77 ASP A N 1
ATOM 574 C CA . ASP A 1 77 ? -79.456 -61.308 234.042 1.00 58.72 77 ASP A CA 1
ATOM 575 C C . ASP A 1 77 ? -79.585 -60.973 232.543 1.00 58.72 77 ASP A C 1
ATOM 577 O O . ASP A 1 77 ? -79.312 -61.818 231.684 1.00 58.72 77 ASP A O 1
ATOM 581 N N . GLU A 1 78 ? -79.951 -59.737 232.188 1.00 62.47 78 GLU A N 1
ATOM 582 C CA . GLU A 1 78 ? -80.188 -59.370 230.782 1.00 62.47 78 GLU A CA 1
ATOM 583 C C . GLU A 1 78 ? -78.888 -59.076 230.000 1.00 62.47 78 GLU A C 1
ATOM 585 O O . GLU A 1 78 ? -78.828 -59.249 228.778 1.00 62.47 78 GLU A O 1
ATOM 590 N N . VAL A 1 79 ? -77.795 -58.705 230.683 1.00 61.94 79 VAL A N 1
ATOM 591 C CA . VAL A 1 79 ? -76.511 -58.356 230.039 1.00 61.94 79 VAL A CA 1
ATOM 592 C C . VAL A 1 79 ? -75.861 -59.544 229.299 1.00 61.94 79 VAL A C 1
ATOM 594 O O . VAL A 1 79 ? -75.437 -59.354 228.152 1.00 61.94 79 VAL A O 1
ATOM 597 N N . PRO A 1 80 ? -75.790 -60.773 229.854 1.00 61.56 80 PRO A N 1
ATOM 598 C CA . PRO A 1 80 ? -75.354 -61.951 229.099 1.00 61.56 80 PRO A CA 1
ATOM 599 C C . PRO A 1 80 ? -76.264 -62.272 227.904 1.00 61.56 80 PRO A C 1
ATOM 601 O O . PRO A 1 80 ? -75.770 -62.632 226.830 1.00 61.56 80 PRO A O 1
ATOM 604 N N . ARG A 1 81 ? -77.586 -62.106 228.062 1.00 69.69 81 ARG A N 1
ATOM 605 C CA . ARG A 1 81 ? -78.583 -62.422 227.026 1.00 69.69 81 ARG A CA 1
ATOM 606 C C . ARG A 1 81 ? -78.451 -61.493 225.817 1.00 69.69 81 ARG A C 1
ATOM 608 O O . ARG A 1 81 ? -78.380 -61.970 224.682 1.00 69.69 81 ARG A O 1
ATOM 615 N N . LEU A 1 82 ? -78.308 -60.189 226.059 1.00 65.12 82 LEU A N 1
ATOM 616 C CA . LEU A 1 82 ? -78.069 -59.188 225.016 1.00 65.12 82 LEU A CA 1
ATOM 617 C C . LEU A 1 82 ? -76.726 -59.389 224.302 1.00 65.12 82 LEU A C 1
ATOM 619 O O . LEU A 1 82 ? -76.674 -59.268 223.080 1.00 65.12 82 LEU A O 1
ATOM 623 N N . ARG A 1 83 ? -75.650 -59.764 225.012 1.00 70.12 83 ARG A N 1
ATOM 624 C CA . ARG A 1 83 ? -74.349 -60.054 224.371 1.00 70.12 83 ARG A CA 1
ATOM 625 C C . ARG A 1 83 ? -74.429 -61.215 223.379 1.00 70.12 83 ARG A C 1
ATOM 627 O O . ARG A 1 83 ? -73.836 -61.124 222.305 1.00 70.12 83 ARG A O 1
ATOM 634 N N . LYS A 1 84 ? -75.192 -62.270 223.692 1.00 72.56 84 LYS A N 1
ATOM 635 C CA . LYS A 1 84 ? -75.444 -63.364 222.742 1.00 72.56 84 LYS A CA 1
ATOM 636 C C . LYS A 1 84 ? -76.246 -62.876 221.529 1.00 72.56 84 LYS A C 1
ATOM 638 O O . LYS A 1 84 ? -75.838 -63.127 220.399 1.00 72.56 84 LYS A O 1
ATOM 643 N N . LEU A 1 85 ? -77.321 -62.117 221.760 1.00 74.38 85 LEU A N 1
ATOM 644 C CA . LEU A 1 85 ? -78.167 -61.567 220.695 1.00 74.38 85 LEU A CA 1
ATOM 645 C C . LEU A 1 85 ? -77.384 -60.657 219.729 1.00 74.38 85 LEU A C 1
ATOM 647 O O . LEU A 1 85 ? -77.578 -60.743 218.519 1.00 74.38 85 LEU A O 1
ATOM 651 N N . VAL A 1 86 ? -76.471 -59.827 220.247 1.00 71.00 86 VAL A N 1
ATOM 652 C CA . VAL A 1 86 ? -75.574 -58.988 219.435 1.00 71.00 86 VAL A CA 1
ATOM 653 C C . VAL A 1 86 ? -74.593 -59.845 218.632 1.00 71.00 86 VAL A C 1
ATOM 655 O O . VAL A 1 86 ? -74.477 -59.645 217.428 1.00 71.00 86 VAL A O 1
ATOM 658 N N . ALA A 1 87 ? -73.940 -60.837 219.245 1.00 72.75 87 ALA A N 1
ATOM 659 C CA . ALA A 1 87 ? -72.983 -61.702 218.546 1.00 72.75 87 ALA A CA 1
ATOM 660 C C . ALA A 1 87 ? -73.629 -62.573 217.447 1.00 72.75 87 ALA A C 1
ATOM 662 O O . ALA A 1 87 ? -72.975 -62.895 216.452 1.00 72.75 87 ALA A O 1
ATOM 663 N N . ASP A 1 88 ? -74.896 -62.961 217.617 1.00 73.31 88 ASP A N 1
ATOM 664 C CA . ASP A 1 88 ? -75.681 -63.647 216.586 1.00 73.31 88 ASP A CA 1
ATOM 665 C C . ASP A 1 88 ? -76.093 -62.663 215.469 1.00 73.31 88 ASP A C 1
ATOM 667 O O . ASP A 1 88 ? -75.837 -62.935 214.295 1.00 73.31 88 ASP A O 1
ATOM 671 N N . ARG A 1 89 ? -76.581 -61.459 215.813 1.00 74.56 89 ARG A N 1
ATOM 672 C CA . ARG A 1 89 ? -76.899 -60.399 214.833 1.00 74.56 89 ARG A CA 1
ATOM 673 C C . ARG A 1 89 ? -75.688 -59.885 214.054 1.00 74.56 89 ARG A C 1
ATOM 675 O O . ARG A 1 89 ? -75.847 -59.525 212.893 1.00 74.56 89 ARG A O 1
ATOM 682 N N . GLU A 1 90 ? -74.486 -59.874 214.627 1.00 72.50 90 GLU A N 1
ATOM 683 C CA . GLU A 1 90 ? -73.254 -59.561 213.891 1.00 72.50 90 GLU A CA 1
ATOM 684 C C . GLU A 1 90 ? -72.886 -60.644 212.869 1.00 72.50 90 GLU A C 1
ATOM 686 O O . GLU A 1 90 ? -72.311 -60.328 211.824 1.00 72.50 90 GLU A O 1
ATOM 691 N N . ARG A 1 91 ? -73.203 -61.917 213.142 1.00 74.12 91 ARG A N 1
ATOM 692 C CA . ARG A 1 91 ? -73.016 -63.010 212.176 1.00 74.12 91 ARG A CA 1
ATOM 693 C C . ARG A 1 91 ? -74.028 -62.915 211.038 1.00 74.12 91 ARG A C 1
ATOM 695 O O . ARG A 1 91 ? -73.614 -62.989 209.882 1.00 74.12 91 ARG A O 1
ATOM 702 N N . ASP A 1 92 ? -75.294 -62.636 211.345 1.00 73.69 92 ASP A N 1
ATOM 703 C CA . ASP A 1 92 ? -76.317 -62.353 210.329 1.00 73.69 92 ASP A CA 1
ATOM 704 C C . ASP A 1 92 ? -75.951 -61.121 209.488 1.00 73.69 92 ASP A C 1
ATOM 706 O O . ASP A 1 92 ? -76.037 -61.162 208.263 1.00 73.69 92 ASP A O 1
ATOM 710 N N . ALA A 1 93 ? -75.470 -60.043 210.117 1.00 64.50 93 ALA A N 1
ATOM 711 C CA . ALA A 1 93 ? -75.028 -58.833 209.425 1.00 64.50 93 ALA A CA 1
ATOM 712 C C . ALA A 1 93 ? -73.811 -59.084 208.520 1.00 64.50 93 ALA A C 1
ATOM 714 O O . ALA A 1 93 ? -73.752 -58.531 207.426 1.00 64.50 93 ALA A O 1
ATOM 715 N N . LYS A 1 94 ? -72.866 -59.946 208.920 1.00 74.50 94 LYS A N 1
ATOM 716 C CA . LYS A 1 94 ? -71.726 -60.346 208.074 1.00 74.50 94 LYS A CA 1
ATOM 717 C C . LYS A 1 94 ? -72.155 -61.236 206.903 1.00 74.50 94 LYS A C 1
ATOM 719 O O . LYS A 1 94 ? -71.645 -61.046 205.803 1.00 74.50 94 LYS A O 1
ATOM 724 N N . LEU A 1 95 ? -73.122 -62.138 207.093 1.00 73.50 95 LEU A N 1
ATOM 725 C CA . LEU A 1 95 ? -73.718 -62.926 206.003 1.00 73.50 95 LEU A CA 1
ATOM 726 C C . LEU A 1 95 ? -74.522 -62.054 205.026 1.00 73.50 95 LEU A C 1
ATOM 728 O O . LEU A 1 95 ? -74.387 -62.209 203.814 1.00 73.50 95 LEU A O 1
ATOM 732 N N . LEU A 1 96 ? -75.308 -61.102 205.535 1.00 71.69 96 LEU A N 1
ATOM 733 C CA . LEU A 1 96 ? -76.019 -60.116 204.718 1.00 71.69 96 LEU A CA 1
ATOM 734 C C . LEU A 1 96 ? -75.060 -59.165 203.999 1.00 71.69 96 LEU A C 1
ATOM 736 O O . LEU A 1 96 ? -75.296 -58.882 202.832 1.00 71.69 96 LEU A O 1
ATOM 740 N N . SER A 1 97 ? -73.968 -58.727 204.638 1.00 69.81 97 SER A N 1
ATOM 741 C CA . SER A 1 97 ? -72.920 -57.924 203.991 1.00 69.81 97 SER A CA 1
ATOM 742 C C . SER A 1 97 ? -72.251 -58.708 202.869 1.00 69.81 97 SER A C 1
ATOM 744 O O . SER A 1 97 ? -72.207 -58.218 201.752 1.00 69.81 97 SER A O 1
ATOM 746 N N . ALA A 1 98 ? -71.817 -59.948 203.116 1.00 72.81 98 ALA A N 1
ATOM 747 C CA . ALA A 1 98 ? -71.202 -60.784 202.086 1.00 72.81 98 ALA A CA 1
ATOM 748 C C . ALA A 1 98 ? -72.148 -61.025 200.897 1.00 72.81 98 ALA A C 1
ATOM 750 O O . ALA A 1 98 ? -71.719 -60.952 199.748 1.00 72.81 98 ALA A O 1
ATOM 751 N N . ARG A 1 99 ? -73.446 -61.234 201.159 1.00 75.69 99 ARG A N 1
ATOM 752 C CA . ARG A 1 99 ? -74.470 -61.396 200.116 1.00 75.69 99 ARG A CA 1
ATOM 753 C C . ARG A 1 99 ? -74.809 -60.084 199.399 1.00 75.69 99 ARG A C 1
ATOM 755 O O . ARG A 1 99 ? -75.107 -60.122 198.211 1.00 75.69 99 ARG A O 1
ATOM 762 N N . LEU A 1 100 ? -74.728 -58.937 200.077 1.00 70.62 100 LEU A N 1
ATOM 763 C CA . LEU A 1 100 ? -74.824 -57.605 199.467 1.00 70.62 100 LEU A CA 1
ATOM 764 C C . LEU A 1 100 ? -73.586 -57.259 198.638 1.00 70.62 100 LEU A C 1
ATOM 766 O O . LEU A 1 100 ? -73.733 -56.608 197.613 1.00 70.62 100 LEU A O 1
ATOM 770 N N . ASP A 1 101 ? -72.396 -57.700 199.041 1.00 71.69 101 ASP A N 1
ATOM 771 C CA . ASP A 1 101 ? -71.148 -57.530 198.294 1.00 71.69 101 ASP A CA 1
ATOM 772 C C . ASP A 1 101 ? -71.094 -58.464 197.079 1.00 71.69 101 ASP A C 1
ATOM 774 O O . ASP A 1 101 ? -70.595 -58.080 196.025 1.00 71.69 101 ASP A O 1
ATOM 778 N N . GLU A 1 102 ? -71.648 -59.672 197.183 1.00 73.12 102 GLU A N 1
ATOM 779 C CA . GLU A 1 102 ? -71.829 -60.582 196.051 1.00 73.12 102 GLU A CA 1
ATOM 780 C C . GLU A 1 102 ? -72.896 -60.053 195.085 1.00 73.12 102 GLU A C 1
ATOM 782 O O . GLU A 1 102 ? -72.599 -59.882 193.903 1.00 73.12 102 GLU A O 1
ATOM 787 N N . GLN A 1 103 ? -74.069 -59.633 195.583 1.00 72.88 103 GLN A N 1
ATOM 788 C CA . GLN A 1 103 ? -75.048 -58.917 194.759 1.00 72.88 103 GLN A CA 1
ATOM 789 C C . GLN A 1 103 ? -74.480 -57.623 194.173 1.00 72.88 103 GLN A C 1
ATOM 791 O O . GLN A 1 103 ? -74.811 -57.322 193.036 1.00 72.88 103 GLN A O 1
ATOM 796 N N . ARG A 1 104 ? -73.621 -56.873 194.880 1.00 71.75 104 ARG A N 1
ATOM 797 C CA . ARG A 1 104 ? -72.933 -55.689 194.338 1.00 71.75 104 ARG A CA 1
ATOM 798 C C . ARG A 1 104 ? -71.942 -56.058 193.252 1.00 71.75 104 ARG A C 1
ATOM 800 O O . ARG A 1 104 ? -71.932 -55.361 192.256 1.00 71.75 104 ARG A O 1
ATOM 807 N N . ARG A 1 105 ? -71.154 -57.128 193.384 1.00 73.75 105 ARG A N 1
ATOM 808 C CA . ARG A 1 105 ? -70.225 -57.576 192.326 1.00 73.75 105 ARG A CA 1
ATOM 809 C C . ARG A 1 105 ? -70.951 -58.142 191.114 1.00 73.75 105 ARG A C 1
ATOM 811 O O . ARG A 1 105 ? -70.456 -57.997 190.001 1.00 73.75 105 ARG A O 1
ATOM 818 N N . ASP A 1 106 ? -72.101 -58.777 191.314 1.00 72.31 106 ASP A N 1
ATOM 819 C CA . ASP A 1 106 ? -72.965 -59.231 190.225 1.00 72.31 106 ASP A CA 1
ATOM 820 C C . ASP A 1 106 ? -73.709 -58.053 189.584 1.00 72.31 106 ASP A C 1
ATOM 822 O O . ASP A 1 106 ? -73.789 -58.008 188.361 1.00 72.31 106 ASP A O 1
ATOM 826 N N . PHE A 1 107 ? -74.146 -57.046 190.354 1.00 70.44 107 PHE A N 1
ATOM 827 C CA . PHE A 1 107 ? -74.645 -55.778 189.808 1.00 70.44 107 PHE A CA 1
ATOM 828 C C . PHE A 1 107 ? -73.541 -54.982 189.118 1.00 70.44 107 PHE A C 1
ATOM 830 O O . PHE A 1 107 ? -73.811 -54.391 188.093 1.00 70.44 107 PHE A O 1
ATOM 837 N N . GLU A 1 108 ? -72.309 -54.957 189.622 1.00 68.88 108 GLU A N 1
ATOM 838 C CA . GLU A 1 108 ? -71.177 -54.265 189.000 1.00 68.88 108 GLU A CA 1
ATOM 839 C C . GLU A 1 108 ? -70.700 -55.002 187.753 1.00 68.88 108 GLU A C 1
ATOM 841 O O . GLU A 1 108 ? -70.334 -54.340 186.793 1.00 68.88 108 GLU A O 1
ATOM 846 N N . ARG A 1 109 ? -70.758 -56.341 187.697 1.00 71.75 109 ARG A N 1
ATOM 847 C CA . ARG A 1 109 ? -70.538 -57.085 186.446 1.00 71.75 109 ARG A CA 1
ATOM 848 C C . ARG A 1 109 ? -71.684 -56.868 185.464 1.00 71.75 109 ARG A C 1
ATOM 850 O O . ARG A 1 109 ? -71.411 -56.489 184.333 1.00 71.75 109 ARG A O 1
ATOM 857 N N . ALA A 1 110 ? -72.939 -56.983 185.897 1.00 68.38 110 ALA A N 1
ATOM 858 C CA . ALA A 1 110 ? -74.100 -56.692 185.060 1.00 68.38 110 ALA A CA 1
ATOM 859 C C . ALA A 1 110 ? -74.098 -55.242 184.559 1.00 68.38 110 ALA A C 1
ATOM 861 O O . ALA A 1 110 ? -74.360 -55.029 183.390 1.00 68.38 110 ALA A O 1
ATOM 862 N N . LEU A 1 111 ? -73.730 -54.265 185.391 1.00 67.38 111 LEU A N 1
ATOM 863 C CA . LEU A 1 111 ? -73.670 -52.837 185.065 1.00 67.38 111 LEU A CA 1
ATOM 864 C C . LEU A 1 111 ? -72.371 -52.462 184.342 1.00 67.38 111 LEU A C 1
ATOM 866 O O . LEU A 1 111 ? -72.367 -51.460 183.645 1.00 67.38 111 LEU A O 1
ATOM 870 N N . ALA A 1 112 ? -71.293 -53.253 184.426 1.00 67.38 112 ALA A N 1
ATOM 871 C CA . ALA A 1 112 ? -70.088 -53.122 183.594 1.00 67.38 112 ALA A CA 1
ATOM 872 C C . ALA A 1 112 ? -70.247 -53.779 182.215 1.00 67.38 112 ALA A C 1
ATOM 874 O O . ALA A 1 112 ? -69.645 -53.310 181.250 1.00 67.38 112 ALA A O 1
ATOM 875 N N . ASP A 1 113 ? -71.049 -54.837 182.108 1.00 67.38 113 ASP A N 1
ATOM 876 C CA . ASP A 1 113 ? -71.463 -55.448 180.844 1.00 67.38 113 ASP A CA 1
ATOM 877 C C . ASP A 1 113 ? -72.616 -54.655 180.213 1.00 67.38 113 ASP A C 1
ATOM 879 O O . ASP A 1 113 ? -72.621 -54.478 179.001 1.00 67.38 113 ASP A O 1
ATOM 883 N N . GLU A 1 114 ? -73.509 -54.052 181.006 1.00 68.75 114 GLU A N 1
ATOM 884 C CA . GLU A 1 114 ? -74.437 -53.006 180.565 1.00 68.75 114 GLU A CA 1
ATOM 885 C C . GLU A 1 114 ? -73.666 -51.725 180.236 1.00 68.75 114 GLU A C 1
ATOM 887 O O . GLU A 1 114 ? -74.026 -51.066 179.278 1.00 68.75 114 GLU A O 1
ATOM 892 N N . LYS A 1 115 ? -72.557 -51.384 180.914 1.00 67.62 115 LYS A N 1
ATOM 893 C CA . LYS A 1 115 ? -71.683 -50.276 180.489 1.00 67.62 115 LYS A CA 1
ATOM 894 C C . LYS A 1 115 ? -70.958 -50.595 179.203 1.00 67.62 115 LYS A C 1
ATOM 896 O O . LYS A 1 115 ? -70.941 -49.734 178.349 1.00 67.62 115 LYS A O 1
ATOM 901 N N . ARG A 1 116 ? -70.415 -51.800 179.003 1.00 66.12 116 ARG A N 1
ATOM 902 C CA . ARG A 1 116 ? -69.884 -52.207 177.689 1.00 66.12 116 ARG A CA 1
ATOM 903 C C . ARG A 1 116 ? -70.997 -52.348 176.651 1.00 66.12 116 ARG A C 1
ATOM 905 O O . ARG A 1 116 ? -70.735 -52.120 175.479 1.00 66.12 116 ARG A O 1
ATOM 912 N N . GLY A 1 117 ? -72.232 -52.605 177.070 1.00 68.56 117 GLY A N 1
ATOM 913 C CA . GLY A 1 117 ? -73.448 -52.511 176.269 1.00 68.56 117 GLY A CA 1
ATOM 914 C C . GLY A 1 117 ? -73.767 -51.073 175.869 1.00 68.56 117 GLY A C 1
ATOM 915 O O . GLY A 1 117 ? -73.920 -50.816 174.690 1.00 68.56 117 GLY A O 1
ATOM 916 N N . HIS A 1 118 ? -73.773 -50.118 176.798 1.00 61.78 118 HIS A N 1
ATOM 917 C CA . HIS A 1 118 ? -73.986 -48.685 176.578 1.00 61.78 118 HIS A CA 1
ATOM 918 C C . HIS A 1 118 ? -72.792 -48.011 175.924 1.00 61.78 118 HIS A C 1
ATOM 920 O O . HIS A 1 118 ? -72.989 -47.029 175.243 1.00 61.78 118 HIS A O 1
ATOM 926 N N . GLU A 1 119 ? -71.573 -48.512 176.076 1.00 63.81 119 GLU A N 1
ATOM 927 C CA . GLU A 1 119 ? -70.363 -48.019 175.415 1.00 63.81 119 GLU A CA 1
ATOM 928 C C . GLU A 1 119 ? -70.220 -48.665 174.033 1.00 63.81 119 GLU A C 1
ATOM 930 O O . GLU A 1 119 ? -69.722 -48.012 173.131 1.00 63.81 119 GLU A O 1
ATOM 935 N N . SER A 1 120 ? -70.746 -49.875 173.800 1.00 68.12 120 SER A N 1
ATOM 936 C CA . SER A 1 120 ? -70.906 -50.457 172.458 1.00 68.12 120 SER A CA 1
ATOM 937 C C . SER A 1 120 ? -72.108 -49.871 171.719 1.00 68.12 120 SER A C 1
ATOM 939 O O . SER A 1 120 ? -72.000 -49.611 170.529 1.00 68.12 120 SER A O 1
ATOM 941 N N . ILE A 1 121 ? -73.218 -49.584 172.402 1.00 66.94 121 ILE A N 1
ATOM 942 C CA . ILE A 1 121 ? -74.397 -48.906 171.853 1.00 66.94 121 ILE A CA 1
ATOM 943 C C . ILE A 1 121 ? -74.119 -47.416 171.707 1.00 66.94 121 ILE A C 1
ATOM 945 O O . ILE A 1 121 ? -74.547 -46.867 170.709 1.00 66.94 121 ILE A O 1
ATOM 949 N N . ALA A 1 122 ? -73.360 -46.761 172.592 1.00 61.28 122 ALA A N 1
ATOM 950 C CA . ALA A 1 122 ? -72.894 -45.385 172.401 1.00 61.28 122 ALA A CA 1
ATOM 951 C C . ALA A 1 122 ? -71.699 -45.301 171.455 1.00 61.28 122 ALA A C 1
ATOM 953 O O . ALA A 1 122 ? -71.559 -44.265 170.830 1.00 61.28 122 ALA A O 1
ATOM 954 N N . ALA A 1 123 ? -70.892 -46.349 171.257 1.00 63.81 123 ALA A N 1
ATOM 955 C CA . ALA A 1 123 ? -69.956 -46.417 170.134 1.00 63.81 123 ALA A CA 1
ATOM 956 C C . ALA A 1 123 ? -70.696 -46.685 168.824 1.00 63.81 123 ALA A C 1
ATOM 958 O O . ALA A 1 123 ? -70.361 -46.060 167.836 1.00 63.81 123 ALA A O 1
ATOM 959 N N . ALA A 1 124 ? -71.748 -47.506 168.799 1.00 65.31 124 ALA A N 1
ATOM 960 C CA . ALA A 1 124 ? -72.606 -47.704 167.631 1.00 65.31 124 ALA A CA 1
ATOM 961 C C . ALA A 1 124 ? -73.537 -46.505 167.386 1.00 65.31 124 ALA A C 1
ATOM 963 O O . ALA A 1 124 ? -73.900 -46.251 166.244 1.00 65.31 124 ALA A O 1
ATOM 964 N N . PHE A 1 125 ? -73.874 -45.719 168.413 1.00 67.12 125 PHE A N 1
ATOM 965 C CA . PHE A 1 125 ? -74.507 -44.408 168.294 1.00 67.12 125 PHE A CA 1
ATOM 966 C C . PHE A 1 125 ? -73.482 -43.325 167.997 1.00 67.12 125 PHE A C 1
ATOM 968 O O . PHE A 1 125 ? -73.878 -42.403 167.323 1.00 67.12 125 PHE A O 1
ATOM 975 N N . LEU A 1 126 ? -72.202 -43.412 168.374 1.00 63.00 126 LEU A N 1
ATOM 976 C CA . LEU A 1 126 ? -71.145 -42.530 167.858 1.00 63.00 126 LEU A CA 1
ATOM 977 C C . LEU A 1 126 ? -70.684 -42.962 166.470 1.00 63.00 126 LEU A C 1
ATOM 979 O O . LEU A 1 126 ? -70.150 -42.135 165.762 1.00 63.00 126 LEU A O 1
ATOM 983 N N . GLU A 1 127 ? -70.906 -44.197 166.033 1.00 66.94 127 GLU A N 1
ATOM 984 C CA . GLU A 1 127 ? -70.616 -44.674 164.679 1.00 66.94 127 GLU A CA 1
ATOM 985 C C . GLU A 1 127 ? -71.842 -44.496 163.786 1.00 66.94 127 GLU A C 1
ATOM 987 O O . GLU A 1 127 ? -71.688 -44.268 162.601 1.00 66.94 127 GLU A O 1
ATOM 992 N N . THR A 1 128 ? -73.063 -44.501 164.324 1.00 67.31 128 THR A N 1
ATOM 993 C CA . THR A 1 128 ? -74.277 -44.090 163.600 1.00 67.31 128 THR A CA 1
ATOM 994 C C . THR A 1 128 ? -74.439 -42.577 163.637 1.00 67.31 128 THR A C 1
ATOM 996 O O . THR A 1 128 ? -74.848 -42.009 162.636 1.00 67.31 128 THR A O 1
ATOM 999 N N . TYR A 1 129 ? -74.044 -41.896 164.715 1.00 67.25 129 TYR A N 1
ATOM 1000 C CA . TYR A 1 129 ? -73.898 -40.442 164.752 1.00 67.25 129 TYR A CA 1
ATOM 1001 C C . TYR A 1 129 ? -72.653 -40.014 163.998 1.00 67.25 129 TYR A C 1
ATOM 1003 O O . TYR A 1 129 ? -72.774 -39.013 163.343 1.00 67.25 129 TYR A O 1
ATOM 1011 N N . ASN A 1 130 ? -71.533 -40.743 163.920 1.00 69.00 130 ASN A N 1
ATOM 1012 C CA . ASN A 1 130 ? -70.476 -40.413 162.950 1.00 69.00 130 ASN A CA 1
ATOM 1013 C C . ASN A 1 130 ? -70.893 -40.819 161.539 1.00 69.00 130 ASN A C 1
ATOM 1015 O O . ASN A 1 130 ? -70.669 -40.056 160.631 1.00 69.00 130 ASN A O 1
ATOM 1019 N N . ARG A 1 131 ? -71.598 -41.921 161.281 1.00 70.12 131 ARG A N 1
ATOM 1020 C CA . ARG A 1 131 ? -72.100 -42.237 159.927 1.00 70.12 131 ARG A CA 1
ATOM 1021 C C . ARG A 1 131 ? -73.263 -41.330 159.513 1.00 70.12 131 ARG A C 1
ATOM 1023 O O . ARG A 1 131 ? -73.528 -41.223 158.324 1.00 70.12 131 ARG A O 1
ATOM 1030 N N . ASN A 1 132 ? -73.931 -40.646 160.444 1.00 69.25 132 ASN A N 1
ATOM 1031 C CA . ASN A 1 132 ? -74.941 -39.622 160.161 1.00 69.25 132 ASN A CA 1
ATOM 1032 C C . ASN A 1 132 ? -74.397 -38.190 160.275 1.00 69.25 132 ASN A C 1
ATOM 1034 O O . ASN A 1 132 ? -74.906 -37.335 159.575 1.00 69.25 132 ASN A O 1
ATOM 1038 N N . TYR A 1 133 ? -73.352 -37.927 161.060 1.00 69.75 133 TYR A N 1
ATOM 1039 C CA . TYR A 1 133 ? -72.593 -36.672 161.129 1.00 69.75 133 TYR A CA 1
ATOM 1040 C C . TYR A 1 133 ? -71.654 -36.593 159.949 1.00 69.75 133 TYR A C 1
ATOM 1042 O O . TYR A 1 133 ? -71.553 -35.526 159.407 1.00 69.75 133 TYR A O 1
ATOM 1050 N N . GLU A 1 134 ? -71.068 -37.692 159.481 1.00 67.19 134 GLU A N 1
ATOM 1051 C CA . GLU A 1 134 ? -70.329 -37.809 158.221 1.00 67.19 134 GLU A CA 1
ATOM 1052 C C . GLU A 1 134 ? -71.282 -37.966 157.034 1.00 67.19 134 GLU A C 1
ATOM 1054 O O . GLU A 1 134 ? -70.904 -37.584 155.942 1.00 67.19 134 GLU A O 1
ATOM 1059 N N . LYS A 1 135 ? -72.544 -38.409 157.190 1.00 72.31 135 LYS A N 1
ATOM 1060 C CA . LYS A 1 135 ? -73.558 -38.091 156.161 1.00 72.31 135 LYS A CA 1
ATOM 1061 C C . LYS A 1 135 ? -73.918 -36.621 156.201 1.00 72.31 135 LYS A C 1
ATOM 1063 O O . LYS A 1 135 ? -74.005 -36.047 155.140 1.00 72.31 135 LYS A O 1
ATOM 1068 N N . PHE A 1 136 ? -74.076 -35.991 157.363 1.00 64.06 136 PHE A N 1
ATOM 1069 C CA . PHE A 1 136 ? -74.301 -34.550 157.474 1.00 64.06 136 PHE A CA 1
ATOM 1070 C C . PHE A 1 136 ? -73.042 -33.736 157.177 1.00 64.06 136 PHE A C 1
ATOM 1072 O O . PHE A 1 136 ? -73.191 -32.560 156.905 1.00 64.06 136 PHE A O 1
ATOM 1079 N N . ARG A 1 137 ? -71.839 -34.321 157.169 1.00 73.44 137 ARG A N 1
ATOM 1080 C CA . ARG A 1 137 ? -70.556 -33.683 156.856 1.00 73.44 137 ARG A CA 1
ATOM 1081 C C . ARG A 1 137 ? -70.168 -33.966 155.426 1.00 73.44 137 ARG A C 1
ATOM 1083 O O . ARG A 1 137 ? -69.672 -33.049 154.827 1.00 73.44 137 ARG A O 1
ATOM 1090 N N . VAL A 1 138 ? -70.519 -35.107 154.835 1.00 74.31 138 VAL A N 1
ATOM 1091 C CA . VAL A 1 138 ? -70.522 -35.292 153.375 1.00 74.31 138 VAL A CA 1
ATOM 1092 C C . VAL A 1 138 ? -71.685 -34.528 152.746 1.00 74.31 138 VAL A C 1
ATOM 1094 O O . VAL A 1 138 ? -71.533 -34.000 151.660 1.00 74.31 138 VAL A O 1
ATOM 1097 N N . GLU A 1 139 ? -72.834 -34.387 153.410 1.00 68.12 139 GLU A N 1
ATOM 1098 C CA . GLU A 1 139 ? -73.960 -33.573 152.937 1.00 68.12 139 GLU A CA 1
ATOM 1099 C C . GLU A 1 139 ? -73.733 -32.087 153.210 1.00 68.12 139 GLU A C 1
ATOM 1101 O O . GLU A 1 139 ? -74.122 -31.269 152.386 1.00 68.12 139 GLU A O 1
ATOM 1106 N N . LYS A 1 140 ? -73.004 -31.722 154.271 1.00 71.19 140 LYS A N 1
ATOM 1107 C CA . LYS A 1 140 ? -72.433 -30.382 154.444 1.00 71.19 140 LYS A CA 1
ATOM 1108 C C . LYS A 1 140 ? -71.251 -30.165 153.496 1.00 71.19 140 LYS A C 1
ATOM 1110 O O . LYS A 1 140 ? -71.256 -29.152 152.848 1.00 71.19 140 LYS A O 1
ATOM 1115 N N . GLU A 1 141 ? -70.377 -31.114 153.192 1.00 67.06 141 GLU A N 1
ATOM 1116 C CA . GLU A 1 141 ? -69.380 -31.051 152.097 1.00 67.06 141 GLU A CA 1
ATOM 1117 C C . GLU A 1 141 ? -70.034 -31.215 150.708 1.00 67.06 141 GLU A C 1
ATOM 1119 O O . GLU A 1 141 ? -69.355 -31.116 149.694 1.00 67.06 141 GLU A O 1
ATOM 1124 N N . ARG A 1 142 ? -71.362 -31.408 150.644 1.00 74.25 142 ARG A N 1
ATOM 1125 C CA . ARG A 1 142 ? -72.231 -31.338 149.452 1.00 74.25 142 ARG A CA 1
ATOM 1126 C C . ARG A 1 142 ? -73.130 -30.099 149.478 1.00 74.25 142 ARG A C 1
ATOM 1128 O O . ARG A 1 142 ? -73.759 -29.800 148.470 1.00 74.25 142 ARG A O 1
ATOM 1135 N N . LEU A 1 143 ? -73.180 -29.347 150.579 1.00 64.06 143 LEU A N 1
ATOM 1136 C CA . LEU A 1 143 ? -73.933 -28.094 150.730 1.00 64.06 143 LEU A CA 1
ATOM 1137 C C . LEU A 1 143 ? -73.010 -26.881 150.869 1.00 64.06 143 LEU A C 1
ATOM 1139 O O . LEU A 1 143 ? -73.285 -25.903 150.213 1.00 64.06 143 LEU A O 1
ATOM 1143 N N . GLU A 1 144 ? -71.896 -26.966 151.590 1.00 63.34 144 GLU A N 1
ATOM 1144 C CA . GLU A 1 144 ? -70.593 -26.308 151.364 1.00 63.34 144 GLU A CA 1
ATOM 1145 C C . GLU A 1 144 ? -69.878 -26.886 150.135 1.00 63.34 144 GLU A C 1
ATOM 1147 O O . GLU A 1 144 ? -69.056 -26.208 149.539 1.00 63.34 144 GLU A O 1
ATOM 1152 N N . GLY A 1 145 ? -70.240 -28.092 149.685 1.00 67.25 145 GLY A N 1
ATOM 1153 C CA . GLY A 1 145 ? -69.921 -28.560 148.332 1.00 67.25 145 GLY A CA 1
ATOM 1154 C C . GLY A 1 145 ? -70.705 -27.782 147.295 1.00 67.25 145 GLY A C 1
ATOM 1155 O O . GLY A 1 145 ? -70.109 -27.143 146.449 1.00 67.25 145 GLY A O 1
ATOM 1156 N N . ARG A 1 146 ? -72.040 -27.741 147.403 1.00 69.81 146 ARG A N 1
ATOM 1157 C CA . ARG A 1 146 ? -72.890 -26.923 146.527 1.00 69.81 146 ARG A CA 1
ATOM 1158 C C . ARG A 1 146 ? -72.737 -25.425 146.753 1.00 69.81 146 ARG A C 1
ATOM 1160 O O . ARG A 1 146 ? -72.991 -24.689 145.819 1.00 69.81 146 ARG A O 1
ATOM 1167 N N . VAL A 1 147 ? -72.322 -24.950 147.924 1.00 61.84 147 VAL A N 1
ATOM 1168 C CA . VAL A 1 147 ? -71.971 -23.541 148.159 1.00 61.84 147 VAL A CA 1
ATOM 1169 C C . VAL A 1 147 ? -70.558 -23.286 147.664 1.00 61.84 147 VAL A C 1
ATOM 1171 O O . VAL A 1 147 ? -70.397 -22.319 146.962 1.00 61.84 147 VAL A O 1
ATOM 1174 N N . GLY A 1 148 ? -69.583 -24.177 147.824 1.00 65.69 148 GLY A N 1
ATOM 1175 C CA . GLY A 1 148 ? -68.269 -24.089 147.168 1.00 65.69 148 GLY A CA 1
ATOM 1176 C C . GLY A 1 148 ? -68.304 -24.339 145.653 1.00 65.69 148 GLY A C 1
ATOM 1177 O O . GLY A 1 148 ? -67.376 -23.974 144.942 1.00 65.69 148 GLY A O 1
ATOM 1178 N N . GLU A 1 149 ? -69.392 -24.905 145.131 1.00 67.25 149 GLU A N 1
ATOM 1179 C CA . GLU A 1 149 ? -69.704 -25.090 143.710 1.00 67.25 149 GLU A CA 1
ATOM 1180 C C . GLU A 1 149 ? -70.635 -23.984 143.196 1.00 67.25 149 GLU A C 1
ATOM 1182 O O . GLU A 1 149 ? -70.591 -23.695 142.013 1.00 67.25 149 GLU A O 1
ATOM 1187 N N . LEU A 1 150 ? -71.397 -23.282 144.045 1.00 63.66 150 LEU A N 1
ATOM 1188 C CA . LEU A 1 150 ? -72.144 -22.063 143.690 1.00 63.66 150 LEU A CA 1
ATOM 1189 C C . LEU A 1 150 ? -71.307 -20.795 143.873 1.00 63.66 150 LEU A C 1
ATOM 1191 O O . LEU A 1 150 ? -71.435 -19.887 143.076 1.00 63.66 150 LEU A O 1
ATOM 1195 N N . GLU A 1 151 ? -70.402 -20.743 144.841 1.00 60.88 151 GLU A N 1
ATOM 1196 C CA . GLU A 1 151 ? -69.269 -19.819 144.975 1.00 60.88 151 GLU A CA 1
ATOM 1197 C C . GLU A 1 151 ? -68.123 -20.250 144.063 1.00 60.88 151 GLU A C 1
ATOM 1199 O O . GLU A 1 151 ? -67.327 -19.417 143.655 1.00 60.88 151 GLU A O 1
ATOM 1204 N N . GLY A 1 152 ? -68.075 -21.523 143.667 1.00 64.62 152 GLY A N 1
ATOM 1205 C CA . GLY A 1 152 ? -67.233 -22.031 142.588 1.00 64.62 152 GLY A CA 1
ATOM 1206 C C . GLY A 1 152 ? -67.816 -21.761 141.205 1.00 64.62 152 GLY A C 1
ATOM 1207 O O . GLY A 1 152 ? -67.049 -21.623 140.265 1.00 64.62 152 GLY A O 1
ATOM 1208 N N . VAL A 1 153 ? -69.138 -21.619 141.059 1.00 68.31 153 VAL A N 1
ATOM 1209 C CA . VAL A 1 153 ? -69.812 -21.163 139.832 1.00 68.31 153 VAL A CA 1
ATOM 1210 C C . VAL A 1 153 ? -69.920 -19.648 139.807 1.00 68.31 153 VAL A C 1
ATOM 1212 O O . VAL A 1 153 ? -69.717 -19.095 138.748 1.00 68.31 153 VAL A O 1
ATOM 1215 N N . VAL A 1 154 ? -70.113 -18.947 140.924 1.00 63.69 154 VAL A N 1
ATOM 1216 C CA . VAL A 1 154 ? -69.972 -17.480 141.025 1.00 63.69 154 VAL A CA 1
ATOM 1217 C C . VAL A 1 154 ? -68.496 -17.084 140.970 1.00 63.69 154 VAL A C 1
ATOM 1219 O O . VAL A 1 154 ? -68.164 -16.024 140.456 1.00 63.69 154 VAL A O 1
ATOM 1222 N N . GLY A 1 155 ? -67.596 -17.943 141.442 1.00 65.12 155 GLY A N 1
ATOM 1223 C CA . GLY A 1 155 ? -66.144 -17.829 141.324 1.00 65.12 155 GLY A CA 1
ATOM 1224 C C . GLY A 1 155 ? -65.703 -18.064 139.892 1.00 65.12 155 GLY A C 1
ATOM 1225 O O . GLY A 1 155 ? -65.117 -17.163 139.310 1.00 65.12 155 GLY A O 1
ATOM 1226 N N . LYS A 1 156 ? -66.105 -19.178 139.264 1.00 64.19 156 LYS A N 1
ATOM 1227 C CA . LYS A 1 156 ? -65.925 -19.395 137.821 1.00 64.19 156 LYS A CA 1
ATOM 1228 C C . LYS A 1 156 ? -66.701 -18.400 136.975 1.00 64.19 156 LYS A C 1
ATOM 1230 O O . LYS A 1 156 ? -66.227 -18.114 135.902 1.00 64.19 156 LYS A O 1
ATOM 1235 N N . GLN A 1 157 ? -67.803 -17.803 137.424 1.00 61.03 157 GLN A N 1
ATOM 1236 C CA . GLN A 1 157 ? -68.470 -16.700 136.720 1.00 61.03 157 GLN A CA 1
ATOM 1237 C C . GLN A 1 157 ? -67.743 -15.379 136.941 1.00 61.03 157 GLN A C 1
ATOM 1239 O O . GLN A 1 157 ? -67.781 -14.548 136.053 1.00 61.03 157 GLN A O 1
ATOM 1244 N N . LYS A 1 158 ? -67.037 -15.161 138.055 1.00 62.84 158 LYS A N 1
ATOM 1245 C CA . LYS A 1 158 ? -66.147 -14.003 138.240 1.00 62.84 158 LYS A CA 1
ATOM 1246 C C . LYS A 1 158 ? -64.823 -14.185 137.502 1.00 62.84 158 LYS A C 1
ATOM 1248 O O . LYS A 1 158 ? -64.315 -13.212 136.967 1.00 62.84 158 LYS A O 1
ATOM 1253 N N . GLU A 1 159 ? -64.303 -15.404 137.395 1.00 61.47 159 GLU A N 1
ATOM 1254 C CA . GLU A 1 159 ? -63.168 -15.759 136.539 1.00 61.47 159 GLU A CA 1
ATOM 1255 C C . GLU A 1 159 ? -63.565 -15.856 135.065 1.00 61.47 159 GLU A C 1
ATOM 1257 O O . GLU A 1 159 ? -62.753 -15.514 134.222 1.00 61.47 159 GLU A O 1
ATOM 1262 N N . ASP A 1 160 ? -64.794 -16.243 134.722 1.00 60.16 160 ASP A N 1
ATOM 1263 C CA . ASP A 1 160 ? -65.339 -16.187 133.363 1.00 60.16 160 ASP A CA 1
ATOM 1264 C C . ASP A 1 160 ? -65.692 -14.747 133.017 1.00 60.16 160 ASP A C 1
ATOM 1266 O O . ASP A 1 160 ? -65.437 -14.368 131.894 1.00 60.16 160 ASP A O 1
ATOM 1270 N N . ILE A 1 161 ? -66.184 -13.907 133.934 1.00 62.44 161 ILE A N 1
ATOM 1271 C CA . ILE A 1 161 ? -66.371 -12.464 133.699 1.00 62.44 161 ILE A CA 1
ATOM 1272 C C . ILE A 1 161 ? -65.018 -11.752 133.646 1.00 62.44 161 ILE A C 1
ATOM 1274 O O . ILE A 1 161 ? -64.869 -10.854 132.833 1.00 62.44 161 ILE A O 1
ATOM 1278 N N . ALA A 1 162 ? -64.003 -12.160 134.414 1.00 61.84 162 ALA A N 1
ATOM 1279 C CA . ALA A 1 162 ? -62.650 -11.608 134.309 1.00 61.84 162 ALA A CA 1
ATOM 1280 C C . ALA A 1 162 ? -61.893 -12.140 133.081 1.00 61.84 162 ALA A C 1
ATOM 1282 O O . ALA A 1 162 ? -61.148 -11.391 132.456 1.00 61.84 162 ALA A O 1
ATOM 1283 N N . ARG A 1 163 ? -62.092 -13.405 132.685 1.00 64.75 163 ARG A N 1
ATOM 1284 C CA . ARG A 1 163 ? -61.548 -13.986 131.447 1.00 64.75 163 ARG A CA 1
ATOM 1285 C C . ARG A 1 163 ? -62.325 -13.501 130.233 1.00 64.75 163 ARG A C 1
ATOM 1287 O O . ARG A 1 163 ? -61.698 -13.336 129.202 1.00 64.75 163 ARG A O 1
ATOM 1294 N N . LEU A 1 164 ? -63.622 -13.212 130.343 1.00 62.75 164 LEU A N 1
ATOM 1295 C CA . LEU A 1 164 ? -64.402 -12.514 129.323 1.00 62.75 164 LEU A CA 1
ATOM 1296 C C . LEU A 1 164 ? -63.963 -11.062 129.259 1.00 62.75 164 LEU A C 1
ATOM 1298 O O . LEU A 1 164 ? -63.564 -10.683 128.185 1.00 62.75 164 LEU A O 1
ATOM 1302 N N . HIS A 1 165 ? -63.863 -10.290 130.345 1.00 58.44 165 HIS A N 1
ATOM 1303 C CA . HIS A 1 165 ? -63.289 -8.934 130.295 1.00 58.44 165 HIS A CA 1
ATOM 1304 C C . HIS A 1 165 ? -61.881 -8.928 129.700 1.00 58.44 165 HIS A C 1
ATOM 1306 O O . HIS A 1 165 ? -61.589 -8.105 128.850 1.00 58.44 165 HIS A O 1
ATOM 1312 N N . LYS A 1 166 ? -61.017 -9.882 130.057 1.00 65.25 166 LYS A N 1
ATOM 1313 C CA . LYS A 1 166 ? -59.666 -9.989 129.485 1.00 65.25 166 LYS A CA 1
ATOM 1314 C C . LYS A 1 166 ? -59.662 -10.521 128.046 1.00 65.25 166 LYS A C 1
ATOM 1316 O O . LYS A 1 166 ? -58.763 -10.194 127.281 1.00 65.25 166 LYS A O 1
ATOM 1321 N N . SER A 1 167 ? -60.661 -11.318 127.666 1.00 59.97 167 SER A N 1
ATOM 1322 C CA . SER A 1 167 ? -60.906 -11.777 126.294 1.00 59.97 167 SER A CA 1
ATOM 1323 C C . SER A 1 167 ? -61.674 -10.752 125.466 1.00 59.97 167 SER A C 1
ATOM 1325 O O . SER A 1 167 ? -61.657 -10.877 124.255 1.00 59.97 167 SER A O 1
ATOM 1327 N N . ASP A 1 168 ? -62.325 -9.768 126.075 1.00 57.72 168 ASP A N 1
ATOM 1328 C CA . ASP A 1 168 ? -63.131 -8.721 125.450 1.00 57.72 168 ASP A CA 1
ATOM 1329 C C . ASP A 1 168 ? -62.295 -7.450 125.326 1.00 57.72 168 ASP A C 1
ATOM 1331 O O . ASP A 1 168 ? -62.291 -6.833 124.279 1.00 57.72 168 ASP A O 1
ATOM 1335 N N . GLU A 1 169 ? -61.408 -7.160 126.278 1.00 61.44 169 GLU A N 1
ATOM 1336 C CA . GLU A 1 169 ? -60.233 -6.312 126.062 1.00 61.44 169 GLU A CA 1
ATOM 1337 C C . GLU A 1 169 ? -59.345 -6.896 124.955 1.00 61.44 169 GLU A C 1
ATOM 1339 O O . GLU A 1 169 ? -58.940 -6.167 124.051 1.00 61.44 169 GLU A O 1
ATOM 1344 N N . GLU A 1 170 ? -59.086 -8.210 124.948 1.00 60.88 170 GLU A N 1
ATOM 1345 C CA . GLU A 1 170 ? -58.329 -8.849 123.866 1.00 60.88 170 GLU A CA 1
ATOM 1346 C C . GLU A 1 170 ? -59.140 -8.977 122.562 1.00 60.88 170 GLU A C 1
ATOM 1348 O O . GLU A 1 170 ? -58.526 -8.893 121.508 1.00 60.88 170 GLU A O 1
ATOM 1353 N N . LEU A 1 171 ? -60.478 -9.070 122.565 1.00 60.84 171 LEU A N 1
ATOM 1354 C CA . LEU A 1 171 ? -61.329 -9.018 121.355 1.00 60.84 171 LEU A CA 1
ATOM 1355 C C . LEU A 1 171 ? -61.640 -7.586 120.901 1.00 60.84 171 LEU A C 1
ATOM 1357 O O . LEU A 1 171 ? -61.941 -7.380 119.731 1.00 60.84 171 LEU A O 1
ATOM 1361 N N . VAL A 1 172 ? -61.487 -6.573 121.751 1.00 64.44 172 VAL A N 1
ATOM 1362 C CA . VAL A 1 172 ? -61.479 -5.149 121.389 1.00 64.44 172 VAL A CA 1
ATOM 1363 C C . VAL A 1 172 ? -60.103 -4.771 120.854 1.00 64.44 172 VAL A C 1
ATOM 1365 O O . VAL A 1 172 ? -60.025 -4.024 119.882 1.00 64.44 172 VAL A O 1
ATOM 1368 N N . ARG A 1 173 ? -59.015 -5.344 121.383 1.00 62.56 173 ARG A N 1
ATOM 1369 C CA . ARG A 1 173 ? -57.648 -5.185 120.858 1.00 62.56 173 ARG A CA 1
ATOM 1370 C C . ARG A 1 173 ? -57.427 -5.980 119.571 1.00 62.56 173 ARG A C 1
ATOM 1372 O O . ARG A 1 173 ? -56.844 -5.461 118.624 1.00 62.56 173 ARG A O 1
ATOM 1379 N N . GLN A 1 174 ? -57.940 -7.203 119.480 1.00 60.62 174 GLN A N 1
ATOM 1380 C CA . GLN A 1 174 ? -57.994 -7.965 118.233 1.00 60.62 174 GLN A CA 1
ATOM 1381 C C . GLN A 1 174 ? -59.067 -7.410 117.302 1.00 60.62 174 GLN A C 1
ATOM 1383 O O . GLN A 1 174 ? -58.858 -7.442 116.106 1.00 60.62 174 GLN A O 1
ATOM 1388 N N . GLY A 1 175 ? -60.152 -6.819 117.795 1.00 58.38 175 GLY A N 1
ATOM 1389 C CA . GLY A 1 175 ? -61.200 -6.187 116.989 1.00 58.38 175 GLY A CA 1
ATOM 1390 C C . GLY A 1 175 ? -60.831 -4.796 116.475 1.00 58.38 175 GLY A C 1
ATOM 1391 O O . GLY A 1 175 ? -61.349 -4.379 115.442 1.00 58.38 175 GLY A O 1
ATOM 1392 N N . SER A 1 176 ? -59.929 -4.071 117.138 1.00 56.69 176 SER A N 1
ATOM 1393 C CA . SER A 1 176 ? -59.283 -2.866 116.603 1.00 56.69 176 SER A CA 1
ATOM 1394 C C . SER A 1 176 ? -58.141 -3.241 115.663 1.00 56.69 176 SER A C 1
ATOM 1396 O O . SER A 1 176 ? -58.003 -2.622 114.615 1.00 56.69 176 SER A O 1
ATOM 1398 N N . LYS A 1 177 ? -57.402 -4.324 115.940 1.00 63.31 177 LYS A N 1
ATOM 1399 C CA . LYS A 1 177 ? -56.416 -4.892 115.009 1.00 63.31 177 LYS A CA 1
ATOM 1400 C C . LYS A 1 177 ? -57.063 -5.515 113.766 1.00 63.31 177 LYS A C 1
ATOM 1402 O O . LYS A 1 177 ? -56.504 -5.387 112.691 1.00 63.31 177 LYS A O 1
ATOM 1407 N N . VAL A 1 178 ? -58.237 -6.137 113.874 1.00 64.88 178 VAL A N 1
ATOM 1408 C CA . VAL A 1 178 ? -59.017 -6.701 112.758 1.00 64.88 178 VAL A CA 1
ATOM 1409 C C . VAL A 1 178 ? -59.776 -5.608 112.025 1.00 64.88 178 VAL A C 1
ATOM 1411 O O . VAL A 1 178 ? -59.825 -5.683 110.809 1.00 64.88 178 VAL A O 1
ATOM 1414 N N . ARG A 1 179 ? -60.272 -4.551 112.688 1.00 61.91 179 ARG A N 1
ATOM 1415 C CA . ARG A 1 179 ? -60.709 -3.342 111.965 1.00 61.91 179 ARG A CA 1
ATOM 1416 C C . ARG A 1 179 ? -59.542 -2.696 111.230 1.00 61.91 179 ARG A C 1
ATOM 1418 O O . ARG A 1 179 ? -59.643 -2.546 110.030 1.00 61.91 179 ARG A O 1
ATOM 1425 N N . GLY A 1 180 ? -58.402 -2.464 111.876 1.00 68.06 180 GLY A N 1
ATOM 1426 C CA . GLY A 1 180 ? -57.198 -1.945 111.222 1.00 68.06 180 GLY A CA 1
ATOM 1427 C C . GLY A 1 180 ? -56.686 -2.833 110.083 1.00 68.06 180 GLY A C 1
ATOM 1428 O O . GLY A 1 180 ? -56.281 -2.313 109.052 1.00 68.06 180 GLY A O 1
ATOM 1429 N N . MET A 1 181 ? -56.754 -4.164 110.210 1.00 68.44 181 MET A N 1
ATOM 1430 C CA . MET A 1 181 ? -56.420 -5.090 109.121 1.00 68.44 181 MET A CA 1
ATOM 1431 C C . MET A 1 181 ? -57.483 -5.109 108.023 1.00 68.44 181 MET A C 1
ATOM 1433 O O . MET A 1 181 ? -57.102 -5.135 106.869 1.00 68.44 181 MET A O 1
ATOM 1437 N N . LEU A 1 182 ? -58.781 -5.074 108.329 1.00 67.31 182 LEU A N 1
ATOM 1438 C CA . LEU A 1 182 ? -59.867 -5.097 107.339 1.00 67.31 182 LEU A CA 1
ATOM 1439 C C . LEU A 1 182 ? -60.025 -3.749 106.631 1.00 67.31 182 LEU A C 1
ATOM 1441 O O . LEU A 1 182 ? -60.381 -3.710 105.462 1.00 67.31 182 LEU A O 1
ATOM 1445 N N . GLU A 1 183 ? -59.715 -2.653 107.311 1.00 68.38 183 GLU A N 1
ATOM 1446 C CA . GLU A 1 183 ? -59.631 -1.305 106.764 1.00 68.38 183 GLU A CA 1
ATOM 1447 C C . GLU A 1 183 ? -58.361 -1.168 105.922 1.00 68.38 183 GLU A C 1
ATOM 1449 O O . GLU A 1 183 ? -58.464 -0.723 104.788 1.00 68.38 183 GLU A O 1
ATOM 1454 N N . ALA A 1 184 ? -57.212 -1.702 106.363 1.00 69.88 184 ALA A N 1
ATOM 1455 C CA . ALA A 1 184 ? -56.019 -1.834 105.520 1.00 69.88 184 ALA A CA 1
ATOM 1456 C C . ALA A 1 184 ? -56.216 -2.792 104.329 1.00 69.88 184 ALA A C 1
ATOM 1458 O O . ALA A 1 184 ? -55.666 -2.537 103.262 1.00 69.88 184 ALA A O 1
ATOM 1459 N N . GLU A 1 185 ? -56.994 -3.872 104.461 1.00 67.38 185 GLU A N 1
ATOM 1460 C CA . GLU A 1 185 ? -57.309 -4.791 103.358 1.00 67.38 185 GLU A CA 1
ATOM 1461 C C . GLU A 1 185 ? -58.388 -4.225 102.436 1.00 67.38 185 GLU A C 1
ATOM 1463 O O . GLU A 1 185 ? -58.365 -4.516 101.248 1.00 67.38 185 GLU A O 1
ATOM 1468 N N . ARG A 1 186 ? -59.273 -3.351 102.930 1.00 72.50 186 ARG A N 1
ATOM 1469 C CA . ARG A 1 186 ? -60.172 -2.534 102.105 1.00 72.50 186 ARG A CA 1
ATOM 1470 C C . ARG A 1 186 ? -59.390 -1.461 101.353 1.00 72.50 186 ARG A C 1
ATOM 1472 O O . ARG A 1 186 ? -59.604 -1.305 100.158 1.00 72.50 186 ARG A O 1
ATOM 1479 N N . ASP A 1 187 ? -58.428 -0.813 102.003 1.00 72.81 187 ASP A N 1
ATOM 1480 C CA . ASP A 1 187 ? -57.479 0.117 101.389 1.00 72.81 187 ASP A CA 1
ATOM 1481 C C . ASP A 1 187 ? -56.640 -0.584 100.317 1.00 72.81 187 ASP A C 1
ATOM 1483 O O . ASP A 1 187 ? -56.468 -0.056 99.221 1.00 72.81 187 ASP A O 1
ATOM 1487 N N . LYS A 1 188 ? -56.131 -1.790 100.597 1.00 73.75 188 LYS A N 1
ATOM 1488 C CA . LYS A 1 188 ? -55.440 -2.628 99.610 1.00 73.75 188 LYS A CA 1
ATOM 1489 C C . LYS A 1 188 ? -56.382 -3.122 98.523 1.00 73.75 188 LYS A C 1
ATOM 1491 O O . LYS A 1 188 ? -55.946 -3.170 97.387 1.00 73.75 188 LYS A O 1
ATOM 1496 N N . ALA A 1 189 ? -57.634 -3.469 98.819 1.00 69.00 189 ALA A N 1
ATOM 1497 C CA . ALA A 1 189 ? -58.611 -3.891 97.817 1.00 69.00 189 ALA A CA 1
ATOM 1498 C C . ALA A 1 189 ? -59.033 -2.724 96.915 1.00 69.00 189 ALA A C 1
ATOM 1500 O O . ALA A 1 189 ? -59.231 -2.926 95.723 1.00 69.00 189 ALA A O 1
ATOM 1501 N N . GLU A 1 190 ? -59.101 -1.497 97.434 1.00 72.69 190 GLU A N 1
ATOM 1502 C CA . GLU A 1 190 ? -59.347 -0.296 96.637 1.00 72.69 190 GLU A CA 1
ATOM 1503 C C . GLU A 1 190 ? -58.100 0.108 95.841 1.00 72.69 190 GLU A C 1
ATOM 1505 O O . GLU A 1 190 ? -58.210 0.430 94.661 1.00 72.69 190 GLU A O 1
ATOM 1510 N N . LYS A 1 191 ? -56.899 0.010 96.426 1.00 75.00 191 LYS A N 1
ATOM 1511 C CA . LYS A 1 191 ? -55.623 0.183 95.707 1.00 75.00 191 LYS A CA 1
ATOM 1512 C C . LYS A 1 191 ? -55.415 -0.919 94.662 1.00 75.00 191 LYS A C 1
ATOM 1514 O O . LYS A 1 191 ? -54.895 -0.630 93.591 1.00 75.00 191 LYS A O 1
ATOM 1519 N N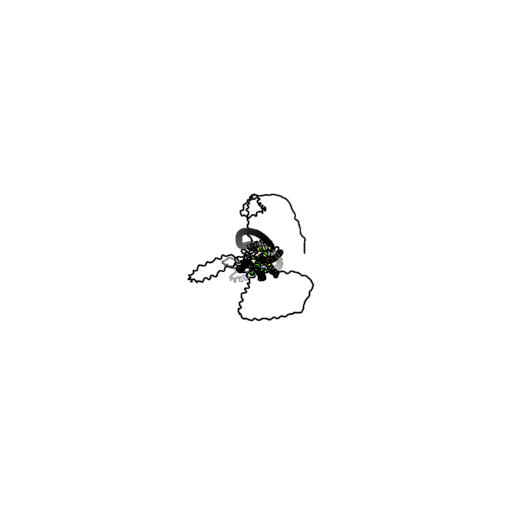 . ALA A 1 192 ? -55.882 -2.142 94.908 1.00 70.62 192 ALA A N 1
ATOM 1520 C CA . ALA A 1 192 ? -55.911 -3.247 93.951 1.00 70.62 192 ALA A CA 1
ATOM 1521 C C . ALA A 1 192 ? -56.972 -3.024 92.870 1.00 70.62 192 ALA A C 1
ATOM 1523 O O . ALA A 1 192 ? -56.695 -3.258 91.707 1.00 70.62 192 ALA A O 1
ATOM 1524 N N . ALA A 1 193 ? -58.161 -2.514 93.196 1.00 71.19 193 ALA A N 1
ATOM 1525 C CA . ALA A 1 193 ? -59.176 -2.160 92.203 1.00 71.19 193 ALA A CA 1
ATOM 1526 C C . ALA A 1 193 ? -58.727 -0.982 91.319 1.00 71.19 193 ALA A C 1
ATOM 1528 O O . ALA A 1 193 ? -58.954 -1.008 90.109 1.00 71.19 193 ALA A O 1
ATOM 1529 N N . LYS A 1 194 ? -58.041 0.012 91.900 1.00 75.75 194 LYS A N 1
ATOM 1530 C CA . LYS A 1 194 ? -57.404 1.126 91.184 1.00 75.75 194 LYS A CA 1
ATOM 1531 C C . LYS A 1 194 ? -56.273 0.625 90.294 1.00 75.75 194 LYS A C 1
ATOM 1533 O O . LYS A 1 194 ? -56.384 0.794 89.088 1.00 75.75 194 LYS A O 1
ATOM 1538 N N . THR A 1 195 ? -55.302 -0.121 90.823 1.00 74.69 195 THR A N 1
ATOM 1539 C CA . THR A 1 195 ? -54.215 -0.700 90.010 1.00 74.69 195 THR A CA 1
ATOM 1540 C C . THR A 1 195 ? -54.698 -1.736 88.993 1.00 74.69 195 THR A C 1
ATOM 1542 O O . THR A 1 195 ? -54.146 -1.788 87.908 1.00 74.69 195 THR A O 1
ATOM 1545 N N . ILE A 1 196 ? -55.765 -2.504 89.236 1.00 72.81 196 ILE A N 1
ATOM 1546 C CA . ILE A 1 196 ? -56.395 -3.372 88.219 1.00 72.81 196 ILE A CA 1
ATOM 1547 C C . ILE A 1 196 ? -57.125 -2.532 87.161 1.00 72.81 196 ILE A C 1
ATOM 1549 O O . ILE A 1 196 ? -57.125 -2.898 85.988 1.00 72.81 196 ILE A O 1
ATOM 1553 N N . GLY A 1 197 ? -57.742 -1.409 87.535 1.00 77.94 197 GLY A N 1
ATOM 1554 C CA . GLY A 1 197 ? -58.345 -0.458 86.598 1.00 77.94 197 GLY A CA 1
ATOM 1555 C C . GLY A 1 197 ? -57.305 0.273 85.744 1.00 77.94 197 GLY A C 1
ATOM 1556 O O . GLY A 1 197 ? -57.497 0.435 84.541 1.00 77.94 197 GLY A O 1
ATOM 1557 N N . GLU A 1 198 ? -56.187 0.660 86.351 1.00 78.62 198 GLU A N 1
ATOM 1558 C CA . GLU A 1 198 ? -55.018 1.270 85.717 1.00 78.62 198 GLU A CA 1
ATOM 1559 C C . GLU A 1 198 ? -54.310 0.258 84.816 1.00 78.62 198 GLU A C 1
ATOM 1561 O O . GLU A 1 198 ? -54.162 0.542 83.637 1.00 78.62 198 GLU A O 1
ATOM 1566 N N . LEU A 1 199 ? -54.016 -0.958 85.286 1.00 77.75 199 LEU A N 1
ATOM 1567 C CA . LEU A 1 199 ? -53.463 -2.047 84.471 1.00 77.75 199 LEU A CA 1
ATOM 1568 C C . LEU A 1 199 ? -54.411 -2.467 83.343 1.00 77.75 199 LEU A C 1
ATOM 1570 O O . LEU A 1 199 ? -53.939 -2.792 82.262 1.00 77.75 199 LEU A O 1
ATOM 1574 N N . LYS A 1 200 ? -55.740 -2.436 83.523 1.00 78.62 200 LYS A N 1
ATOM 1575 C CA . LYS A 1 200 ? -56.685 -2.667 82.412 1.00 78.62 200 LYS A CA 1
ATOM 1576 C C . LYS A 1 200 ? -56.645 -1.540 81.381 1.00 78.62 200 LYS A C 1
ATOM 1578 O O . LYS A 1 200 ? -56.712 -1.832 80.190 1.00 78.62 200 LYS A O 1
ATOM 1583 N N . LYS A 1 201 ? -56.506 -0.279 81.805 1.00 80.00 201 LYS A N 1
ATOM 1584 C CA . LYS A 1 201 ? -56.308 0.861 80.893 1.00 80.00 201 LYS A CA 1
ATOM 1585 C C . LYS A 1 201 ? -54.944 0.798 80.203 1.00 80.00 201 LYS A C 1
ATOM 1587 O O . LYS A 1 201 ? -54.890 0.958 78.992 1.00 80.00 201 LYS A O 1
ATOM 1592 N N . GLU A 1 202 ? -53.872 0.496 80.930 1.00 79.94 202 GLU A N 1
ATOM 1593 C CA . GLU A 1 202 ? -52.520 0.322 80.393 1.00 79.94 202 GLU A CA 1
ATOM 1594 C C . GLU A 1 202 ? -52.472 -0.855 79.417 1.00 79.94 202 GLU A C 1
ATOM 1596 O O . GLU A 1 202 ? -51.921 -0.711 78.336 1.00 79.94 202 GLU A O 1
ATOM 1601 N N . MET A 1 203 ? -53.105 -1.990 79.727 1.00 78.31 203 MET A N 1
ATOM 1602 C CA . MET A 1 203 ? -53.208 -3.130 78.812 1.00 78.31 203 MET A CA 1
ATOM 1603 C C . MET A 1 203 ? -54.075 -2.821 77.590 1.00 78.31 203 MET A C 1
ATOM 1605 O O . MET A 1 203 ? -53.733 -3.275 76.504 1.00 78.31 203 MET A O 1
ATOM 1609 N N . ALA A 1 204 ? -55.146 -2.031 77.717 1.00 81.50 204 ALA A N 1
ATOM 1610 C CA . ALA A 1 204 ? -55.925 -1.574 76.565 1.00 81.50 204 ALA A CA 1
ATOM 1611 C C . ALA A 1 204 ? -55.103 -0.634 75.665 1.00 81.50 204 ALA A C 1
ATOM 1613 O O . ALA A 1 204 ? -55.016 -0.866 74.463 1.00 81.50 204 ALA A O 1
ATOM 1614 N N . VAL A 1 205 ? -54.424 0.361 76.247 1.00 83.38 205 VAL A N 1
ATOM 1615 C CA . VAL A 1 205 ? -53.536 1.292 75.528 1.00 83.38 205 VAL A CA 1
ATOM 1616 C C . VAL A 1 205 ? -52.338 0.559 74.917 1.00 83.38 205 VAL A C 1
ATOM 1618 O O . VAL A 1 205 ? -52.015 0.795 73.758 1.00 83.38 205 VAL A O 1
ATOM 1621 N N . ARG A 1 206 ? -51.712 -0.381 75.637 1.00 81.88 206 ARG A N 1
ATOM 1622 C CA . ARG A 1 206 ? -50.606 -1.219 75.144 1.00 81.88 206 ARG A CA 1
ATOM 1623 C C . ARG A 1 206 ? -51.078 -2.182 74.052 1.00 81.88 206 ARG A C 1
ATOM 1625 O O . ARG A 1 206 ? -50.330 -2.403 73.110 1.00 81.88 206 ARG A O 1
ATOM 1632 N N . ALA A 1 207 ? -52.302 -2.711 74.119 1.00 79.94 207 ALA A N 1
ATOM 1633 C CA . ALA A 1 207 ? -52.879 -3.540 73.058 1.00 79.94 207 ALA A CA 1
ATOM 1634 C C . ALA A 1 207 ? -53.271 -2.722 71.815 1.00 79.94 207 ALA A C 1
ATOM 1636 O O . ALA A 1 207 ? -53.097 -3.200 70.696 1.00 79.94 207 ALA A O 1
ATOM 1637 N N . GLU A 1 208 ? -53.760 -1.491 71.976 1.00 84.69 208 GLU A N 1
ATOM 1638 C CA . GLU A 1 208 ? -54.031 -0.587 70.853 1.00 84.69 208 GLU A CA 1
ATOM 1639 C C . GLU A 1 208 ? -52.727 -0.091 70.207 1.00 84.69 208 GLU A C 1
ATOM 1641 O O . GLU A 1 208 ? -52.606 -0.097 68.983 1.00 84.69 208 GLU A O 1
ATOM 1646 N N . ALA A 1 209 ? -51.719 0.249 71.015 1.00 83.62 209 ALA A N 1
ATOM 1647 C CA . ALA A 1 209 ? -50.374 0.570 70.550 1.00 83.62 209 ALA A CA 1
ATOM 1648 C C . ALA A 1 209 ? -49.730 -0.625 69.832 1.00 83.62 209 ALA A C 1
ATOM 1650 O O . ALA A 1 209 ? -49.213 -0.451 68.736 1.00 83.62 209 ALA A O 1
ATOM 1651 N N . ALA A 1 210 ? -49.836 -1.842 70.377 1.00 85.56 210 ALA A N 1
ATOM 1652 C CA . ALA A 1 210 ? -49.357 -3.060 69.722 1.00 85.56 210 ALA A CA 1
ATOM 1653 C C . ALA A 1 210 ? -50.116 -3.363 68.419 1.00 85.56 210 ALA A C 1
ATOM 1655 O O . ALA A 1 210 ? -49.507 -3.813 67.455 1.00 85.56 210 ALA A O 1
ATOM 1656 N N . ARG A 1 211 ? -51.424 -3.078 68.337 1.00 85.19 211 ARG A N 1
ATOM 1657 C CA . ARG A 1 211 ? -52.172 -3.164 67.070 1.00 85.19 211 ARG A CA 1
ATOM 1658 C C . ARG A 1 211 ? -51.670 -2.153 66.044 1.00 85.19 211 ARG A C 1
ATOM 1660 O O . ARG A 1 211 ? -51.459 -2.540 64.903 1.00 85.19 211 ARG A O 1
ATOM 1667 N N . LYS A 1 212 ? -51.437 -0.899 66.441 1.00 89.69 212 LYS A N 1
ATOM 1668 C CA . LYS A 1 212 ? -50.894 0.155 65.565 1.00 89.69 212 LYS A CA 1
ATOM 1669 C C . LYS A 1 212 ? -49.457 -0.143 65.117 1.00 89.69 212 LYS A C 1
ATOM 1671 O O . LYS A 1 212 ? -49.135 0.081 63.958 1.00 89.69 212 LYS A O 1
ATOM 1676 N N . ASP A 1 213 ? -48.634 -0.707 65.997 1.00 89.06 213 ASP A N 1
ATOM 1677 C CA . ASP A 1 213 ? -47.275 -1.184 65.713 1.00 89.06 213 ASP A CA 1
ATOM 1678 C C . ASP A 1 213 ? -47.274 -2.375 64.739 1.00 89.06 213 ASP A C 1
ATOM 1680 O O . ASP A 1 213 ? -46.551 -2.357 63.748 1.00 89.06 213 ASP A O 1
ATOM 1684 N N . VAL A 1 214 ? -48.144 -3.372 64.945 1.00 87.88 214 VAL A N 1
ATOM 1685 C CA . VAL A 1 214 ? -48.325 -4.500 64.012 1.00 87.88 214 VAL A CA 1
ATOM 1686 C C . VAL A 1 214 ? -48.907 -4.040 62.671 1.00 87.88 214 VAL A C 1
ATOM 1688 O O . VAL A 1 214 ? -48.490 -4.533 61.628 1.00 87.88 214 VAL A O 1
ATOM 1691 N N . GLU A 1 215 ? -49.837 -3.084 62.655 1.00 90.38 215 GLU A N 1
ATOM 1692 C CA . GLU A 1 215 ? -50.382 -2.520 61.415 1.00 90.38 215 GLU A CA 1
ATOM 1693 C C . GLU A 1 215 ? -49.330 -1.694 60.654 1.00 90.38 215 GLU A C 1
ATOM 1695 O O . GLU A 1 215 ? -49.243 -1.798 59.431 1.00 90.38 215 GLU A O 1
ATOM 1700 N N . GLY A 1 216 ? -48.496 -0.927 61.366 1.00 91.44 216 GLY A N 1
ATOM 1701 C CA . GLY A 1 216 ? -47.336 -0.227 60.809 1.00 91.44 216 GLY A CA 1
ATOM 1702 C C . GLY A 1 216 ? -46.330 -1.202 60.200 1.00 91.44 216 GLY A C 1
ATOM 1703 O O . GLY A 1 216 ? -46.053 -1.126 59.007 1.00 91.44 216 GLY A O 1
ATOM 1704 N N . LYS A 1 217 ? -45.891 -2.203 60.970 1.00 91.31 217 LYS A N 1
ATOM 1705 C CA . LYS A 1 217 ? -44.968 -3.253 60.510 1.00 91.31 217 LYS A CA 1
ATOM 1706 C C . LYS A 1 217 ? -45.529 -4.077 59.354 1.00 91.31 217 LYS A C 1
ATOM 1708 O O . LYS A 1 217 ? -44.776 -4.447 58.463 1.00 91.31 217 LYS A O 1
ATOM 1713 N N . ASN A 1 218 ? -46.839 -4.322 59.302 1.00 89.75 218 ASN A N 1
ATOM 1714 C CA . ASN A 1 218 ? -47.469 -4.975 58.151 1.00 89.75 218 ASN A CA 1
ATOM 1715 C C . ASN A 1 218 ? -47.462 -4.087 56.894 1.00 89.75 218 ASN A C 1
ATOM 1717 O O . ASN A 1 218 ? -47.313 -4.615 55.793 1.00 89.75 218 ASN A O 1
ATOM 1721 N N . LYS A 1 219 ? -47.584 -2.758 57.031 1.00 94.06 219 LYS A N 1
ATOM 1722 C CA . LYS A 1 219 ? -47.424 -1.813 55.910 1.00 94.06 219 LYS A CA 1
ATOM 1723 C C . LYS A 1 219 ? -45.969 -1.742 55.453 1.00 94.06 219 LYS A C 1
ATOM 1725 O O . LYS A 1 219 ? -45.718 -1.884 54.263 1.00 94.06 219 LYS A O 1
ATOM 1730 N N . GLU A 1 220 ? -45.019 -1.639 56.381 1.00 93.62 220 GLU A N 1
ATOM 1731 C CA . GLU A 1 220 ? -43.578 -1.695 56.096 1.00 93.62 220 GLU A CA 1
ATOM 1732 C C . GLU A 1 220 ? -43.183 -3.010 55.403 1.00 93.62 220 GLU A C 1
ATOM 1734 O O . GLU A 1 220 ? -42.463 -2.986 54.408 1.00 93.62 220 GLU A O 1
ATOM 1739 N N . LEU A 1 221 ? -43.704 -4.155 55.863 1.00 92.75 221 LEU A N 1
ATOM 1740 C CA . LEU A 1 221 ? -43.487 -5.468 55.247 1.00 92.75 221 LEU A CA 1
ATOM 1741 C C . LEU A 1 221 ? -44.104 -5.548 53.841 1.00 92.75 221 LEU A C 1
ATOM 1743 O O . LEU A 1 221 ? -43.482 -6.091 52.929 1.00 92.75 221 LEU A O 1
ATOM 1747 N N . ALA A 1 222 ? -45.308 -5.002 53.645 1.00 94.62 222 ALA A N 1
ATOM 1748 C CA . ALA A 1 222 ? -45.965 -4.960 52.339 1.00 94.62 222 ALA A CA 1
ATOM 1749 C C . ALA A 1 222 ? -45.218 -4.047 51.351 1.00 94.62 222 ALA A C 1
ATOM 1751 O O . ALA A 1 222 ? -45.018 -4.432 50.198 1.00 94.62 222 ALA A O 1
ATOM 1752 N N . GLU A 1 223 ? -44.746 -2.882 51.801 1.00 95.25 223 GLU A N 1
ATOM 1753 C CA . GLU A 1 223 ? -43.877 -2.000 51.019 1.00 95.25 223 GLU A CA 1
ATOM 1754 C C . GLU A 1 223 ? -42.536 -2.659 50.700 1.00 95.25 223 GLU A C 1
ATOM 1756 O O . GLU A 1 223 ? -42.098 -2.613 49.552 1.00 95.25 223 GLU A O 1
ATOM 1761 N N . ALA A 1 224 ? -41.893 -3.307 51.674 1.00 93.88 224 ALA A N 1
ATOM 1762 C CA . ALA A 1 224 ? -40.647 -4.034 51.464 1.00 93.88 224 ALA A CA 1
ATOM 1763 C C . ALA A 1 224 ? -40.831 -5.159 50.435 1.00 93.88 224 ALA A C 1
ATOM 1765 O O . ALA A 1 224 ? -40.044 -5.254 49.498 1.00 93.88 224 ALA A O 1
ATOM 1766 N N . ALA A 1 225 ? -41.908 -5.945 50.530 1.00 94.88 225 ALA A N 1
ATOM 1767 C CA . ALA A 1 225 ? -42.237 -6.987 49.558 1.00 94.88 225 ALA A CA 1
ATOM 1768 C C . ALA A 1 225 ? -42.580 -6.424 48.164 1.00 94.88 225 ALA A C 1
ATOM 1770 O O . ALA A 1 225 ? -42.258 -7.050 47.154 1.00 94.88 225 ALA A O 1
ATOM 1771 N N . ALA A 1 226 ? -43.209 -5.248 48.076 1.00 96.50 226 ALA A N 1
ATOM 1772 C CA . ALA A 1 226 ? -43.465 -4.571 46.804 1.00 96.50 226 ALA A CA 1
ATOM 1773 C C . ALA A 1 226 ? -42.169 -4.040 46.163 1.00 96.50 226 ALA A C 1
ATOM 1775 O O . ALA A 1 226 ? -41.949 -4.238 44.968 1.00 96.50 226 ALA A O 1
ATOM 1776 N N . ARG A 1 227 ? -41.281 -3.429 46.960 1.00 96.50 227 ARG A N 1
ATOM 1777 C CA . ARG A 1 227 ? -39.944 -2.988 46.526 1.00 96.50 227 ARG A CA 1
ATOM 1778 C C . ARG A 1 227 ? -39.088 -4.179 46.091 1.00 96.50 227 ARG A C 1
ATOM 1780 O O . ARG A 1 227 ? -38.457 -4.100 45.046 1.00 96.50 227 ARG A O 1
ATOM 1787 N N . LEU A 1 228 ? -39.115 -5.287 46.833 1.00 94.50 228 LEU A N 1
ATOM 1788 C CA . LEU A 1 228 ? -38.363 -6.505 46.519 1.00 94.50 228 LEU A CA 1
ATOM 1789 C C . LEU A 1 228 ? -38.819 -7.097 45.176 1.00 94.50 228 LEU A C 1
ATOM 1791 O O . LEU A 1 228 ? -37.987 -7.246 44.288 1.00 94.50 228 LEU A O 1
ATOM 1795 N N . ARG A 1 229 ? -40.132 -7.274 44.953 1.00 96.56 229 ARG A N 1
ATOM 1796 C CA . ARG A 1 229 ? -40.672 -7.696 43.641 1.00 96.56 229 ARG A CA 1
ATOM 1797 C C . ARG A 1 229 ? -40.311 -6.748 42.499 1.00 96.56 229 ARG A C 1
ATOM 1799 O O . ARG A 1 229 ? -40.074 -7.197 41.380 1.00 96.56 229 ARG A O 1
ATOM 1806 N N . LYS A 1 230 ? -40.272 -5.436 42.760 1.00 97.44 230 LYS A N 1
ATOM 1807 C CA . LYS A 1 230 ? -39.828 -4.453 41.765 1.00 97.44 230 LYS A CA 1
ATOM 1808 C C . LYS A 1 230 ? -38.350 -4.672 41.406 1.00 97.44 230 LYS A C 1
ATOM 1810 O O . LYS A 1 230 ? -38.033 -4.759 40.224 1.00 97.44 230 LYS A O 1
ATOM 1815 N N . MET A 1 231 ? -37.478 -4.816 42.406 1.00 95.75 231 MET A N 1
ATOM 1816 C CA . MET A 1 231 ? -36.050 -5.088 42.202 1.00 95.75 231 MET A CA 1
ATOM 1817 C C . MET A 1 231 ? -35.815 -6.433 41.498 1.00 95.75 231 MET A C 1
ATOM 1819 O O . MET A 1 231 ? -34.945 -6.513 40.640 1.00 95.75 231 MET A O 1
ATOM 1823 N N . GLU A 1 232 ? -36.601 -7.474 41.796 1.00 96.62 232 GLU A N 1
ATOM 1824 C CA . GLU A 1 232 ? -36.560 -8.762 41.085 1.00 96.62 232 GLU A CA 1
ATOM 1825 C C . GLU A 1 232 ? -36.926 -8.609 39.601 1.00 96.62 232 GLU A C 1
ATOM 1827 O O . GLU A 1 232 ? -36.237 -9.155 38.740 1.00 96.62 232 GLU A O 1
ATOM 1832 N N . ALA A 1 233 ? -37.968 -7.834 39.282 1.00 97.25 233 ALA A N 1
ATOM 1833 C CA . ALA A 1 233 ? -38.372 -7.564 37.902 1.00 97.25 233 ALA A CA 1
ATOM 1834 C C . ALA A 1 233 ? -37.343 -6.703 37.142 1.00 97.25 233 ALA A C 1
ATOM 1836 O O . ALA A 1 233 ? -37.048 -6.977 35.977 1.00 97.25 233 ALA A O 1
ATOM 1837 N N . GLU A 1 234 ? -36.758 -5.694 37.795 1.00 97.31 234 GLU A N 1
ATOM 1838 C CA . GLU A 1 234 ? -35.681 -4.874 37.225 1.00 97.31 234 GLU A CA 1
ATOM 1839 C C . GLU A 1 234 ? -34.395 -5.697 37.023 1.00 97.31 234 GLU A C 1
ATOM 1841 O O . GLU A 1 234 ? -33.773 -5.588 35.968 1.00 97.31 234 GLU A O 1
ATOM 1846 N N . LEU A 1 235 ? -34.050 -6.598 37.952 1.00 96.75 235 LEU A N 1
ATOM 1847 C CA . LEU A 1 235 ? -32.928 -7.537 37.823 1.00 96.75 235 LEU A CA 1
ATOM 1848 C C . LEU A 1 235 ? -33.166 -8.559 36.706 1.00 96.75 235 LEU A C 1
ATOM 1850 O O . LEU A 1 235 ? -32.255 -8.822 35.924 1.00 96.75 235 LEU A O 1
ATOM 1854 N N . ALA A 1 236 ? -34.378 -9.105 36.575 1.00 97.62 236 ALA A N 1
ATOM 1855 C CA . ALA A 1 236 ? -34.735 -10.007 35.480 1.00 97.62 236 ALA A CA 1
ATOM 1856 C C . ALA A 1 236 ? -34.632 -9.305 34.113 1.00 97.62 236 ALA A C 1
ATOM 1858 O O . ALA A 1 236 ? -34.038 -9.856 33.183 1.00 97.62 236 ALA A O 1
ATOM 1859 N N . LYS A 1 237 ? -35.125 -8.061 34.006 1.00 97.94 237 LYS A N 1
ATOM 1860 C CA . LYS A 1 237 ? -34.984 -7.239 32.794 1.00 97.94 237 LYS A CA 1
ATOM 1861 C C . LYS A 1 237 ? -33.516 -6.931 32.487 1.00 97.94 237 LYS A C 1
ATOM 1863 O O . LYS A 1 237 ? -33.094 -7.106 31.348 1.00 97.94 237 LYS A O 1
ATOM 1868 N N . ALA A 1 238 ? -32.734 -6.517 33.485 1.00 97.25 238 ALA A N 1
ATOM 1869 C CA . ALA A 1 238 ? -31.308 -6.236 33.326 1.00 97.25 238 ALA A CA 1
ATOM 1870 C C . ALA A 1 238 ? -30.525 -7.488 32.904 1.00 97.25 238 ALA A C 1
ATOM 1872 O O . ALA A 1 238 ? -29.705 -7.416 31.995 1.00 97.25 238 ALA A O 1
ATOM 1873 N N . ARG A 1 239 ? -30.831 -8.654 33.491 1.00 97.94 239 ARG A N 1
ATOM 1874 C CA . ARG A 1 239 ? -30.229 -9.938 33.113 1.00 97.94 239 ARG A CA 1
ATOM 1875 C C . ARG A 1 239 ? -30.579 -10.334 31.680 1.00 97.94 239 ARG A C 1
ATOM 1877 O O . ARG A 1 239 ? -29.687 -10.764 30.963 1.00 97.94 239 ARG A O 1
ATOM 1884 N N . SER A 1 240 ? -31.830 -10.159 31.246 1.00 98.06 240 SER A N 1
ATOM 1885 C CA . SER A 1 240 ? -32.206 -10.387 29.843 1.00 98.06 240 SER A CA 1
ATOM 1886 C C . SER A 1 240 ? -31.462 -9.431 28.908 1.00 98.06 240 SER A C 1
ATOM 1888 O O . SER A 1 240 ? -30.896 -9.875 27.920 1.00 98.06 240 SER A O 1
ATOM 1890 N N . SER A 1 241 ? -31.395 -8.140 29.244 1.00 98.00 241 SER A N 1
ATOM 1891 C CA . SER A 1 241 ? -30.671 -7.142 28.445 1.00 98.00 241 SER A CA 1
ATOM 1892 C C . SER A 1 241 ? -29.173 -7.448 28.346 1.00 98.00 241 SER A C 1
ATOM 1894 O O . SER A 1 241 ? -28.587 -7.267 27.286 1.00 98.00 241 SER A O 1
ATOM 1896 N N . PHE A 1 242 ? -28.563 -7.931 29.432 1.00 98.00 242 PHE A N 1
ATOM 1897 C CA . PHE A 1 242 ? -27.160 -8.341 29.466 1.00 98.00 242 PHE A CA 1
ATOM 1898 C C . PHE A 1 242 ? -26.905 -9.611 28.645 1.00 98.00 242 PHE A C 1
ATOM 1900 O O . PHE A 1 242 ? -25.911 -9.671 27.934 1.00 98.00 242 PHE A O 1
ATOM 1907 N N . MET A 1 243 ? -27.800 -10.604 28.692 1.00 98.06 243 MET A N 1
ATOM 1908 C CA . MET A 1 243 ? -27.674 -11.806 27.855 1.00 98.06 243 MET A CA 1
ATOM 1909 C C . MET A 1 243 ? -27.827 -11.473 26.365 1.00 98.06 243 MET A C 1
ATOM 1911 O O . MET A 1 243 ? -27.050 -11.978 25.565 1.00 98.06 243 MET A O 1
ATOM 1915 N N . ASN A 1 244 ? -28.750 -10.575 26.004 1.00 98.12 244 ASN A N 1
ATOM 1916 C CA . ASN A 1 244 ? -28.902 -10.106 24.625 1.00 98.12 244 ASN A CA 1
ATOM 1917 C C . ASN A 1 244 ? -27.641 -9.368 24.137 1.00 98.12 244 ASN A C 1
ATOM 1919 O O . ASN A 1 244 ? -27.098 -9.733 23.104 1.00 98.12 244 ASN A O 1
ATOM 1923 N N . ALA A 1 245 ? -27.131 -8.397 24.904 1.00 97.69 245 ALA A N 1
ATOM 1924 C CA . ALA A 1 245 ? -25.915 -7.659 24.542 1.00 97.69 245 ALA A CA 1
ATOM 1925 C C . ALA A 1 245 ? -24.652 -8.546 24.531 1.00 97.69 245 ALA A C 1
ATOM 1927 O O . ALA A 1 245 ? -23.720 -8.300 23.772 1.00 97.69 245 ALA A O 1
ATOM 1928 N N . HIS A 1 246 ? -24.609 -9.597 25.357 1.00 97.75 246 HIS A N 1
ATOM 1929 C CA . HIS A 1 246 ? -23.534 -10.588 25.316 1.00 97.75 246 HIS A CA 1
ATOM 1930 C C . HIS A 1 246 ? -23.598 -11.446 24.045 1.00 97.75 246 HIS A C 1
ATOM 1932 O O . HIS A 1 246 ? -22.555 -11.694 23.448 1.00 97.75 246 HIS A O 1
ATOM 1938 N N . GLN A 1 247 ? -24.799 -11.851 23.618 1.00 98.38 247 GLN A N 1
ATOM 1939 C CA . GLN A 1 247 ? -25.018 -12.582 22.367 1.00 98.38 247 GLN A CA 1
ATOM 1940 C C . GLN A 1 247 ? -24.650 -11.722 21.146 1.00 98.38 247 GLN A C 1
ATOM 1942 O O . GLN A 1 247 ? -23.858 -12.157 20.318 1.00 98.38 247 GLN A O 1
ATOM 1947 N N . GLU A 1 248 ? -25.121 -10.473 21.101 1.00 98.19 248 GLU A N 1
ATOM 1948 C CA . GLU A 1 248 ? -24.763 -9.475 20.081 1.00 98.19 248 GLU A CA 1
ATOM 1949 C C . GLU A 1 248 ? -23.242 -9.245 20.022 1.00 98.19 248 GLU A C 1
ATOM 1951 O O . GLU A 1 248 ? -22.655 -9.195 18.946 1.00 98.19 248 GLU A O 1
ATOM 1956 N N . SER A 1 249 ? -22.563 -9.199 21.174 1.00 97.81 249 SER A N 1
ATOM 1957 C CA . SER A 1 249 ? -21.099 -9.093 21.234 1.00 97.81 249 SER A CA 1
ATOM 1958 C C . SER A 1 249 ? -20.359 -10.347 20.749 1.00 97.81 249 SER A C 1
ATOM 1960 O O . SER A 1 249 ? -19.207 -10.218 20.340 1.00 97.81 249 SER A O 1
ATOM 1962 N N . ILE A 1 250 ? -20.963 -11.539 20.819 1.00 98.38 250 ILE A N 1
ATOM 1963 C CA . ILE A 1 250 ? -20.393 -12.779 20.260 1.00 98.38 250 ILE A CA 1
ATOM 1964 C C . ILE A 1 250 ? -20.589 -12.799 18.740 1.00 98.38 250 ILE A C 1
ATOM 1966 O O . ILE A 1 250 ? -19.669 -13.154 18.008 1.00 98.38 250 ILE A O 1
ATOM 1970 N N . GLU A 1 251 ? -21.763 -12.381 18.267 1.00 98.31 251 GLU A N 1
ATOM 1971 C CA . GLU A 1 251 ? -22.090 -12.283 16.841 1.00 98.31 251 GLU A CA 1
ATOM 1972 C C . GLU A 1 251 ? -21.195 -11.245 16.144 1.00 98.31 251 GLU A C 1
ATOM 1974 O O . GLU A 1 251 ? -20.524 -11.584 15.175 1.00 98.31 251 GLU A O 1
ATOM 1979 N N . LEU A 1 252 ? -21.042 -10.043 16.712 1.00 98.06 252 LEU A N 1
ATOM 1980 C CA . LEU A 1 252 ? -20.126 -9.016 16.194 1.00 98.06 252 LEU A CA 1
ATOM 1981 C C . LEU A 1 252 ? -18.643 -9.416 16.261 1.00 98.06 252 LEU A C 1
ATOM 1983 O O . LEU A 1 252 ? -17.866 -8.993 15.406 1.00 98.06 252 LEU A O 1
ATOM 1987 N N . GLN A 1 253 ? -18.228 -10.218 17.251 1.00 98.00 253 GLN A N 1
ATOM 1988 C CA . GLN A 1 253 ? -16.867 -10.767 17.271 1.00 98.00 253 GLN A CA 1
ATOM 1989 C C . GLN A 1 253 ? -16.672 -11.753 16.113 1.00 98.00 253 GLN A C 1
ATOM 1991 O O . GLN A 1 253 ? -15.670 -11.664 15.407 1.00 98.00 253 GLN A O 1
ATOM 1996 N N . LYS A 1 254 ? -17.636 -12.653 15.888 1.00 98.38 254 LYS A N 1
ATOM 1997 C CA . LYS A 1 254 ? -17.590 -13.612 14.783 1.00 98.38 254 LYS A CA 1
ATOM 1998 C C . LYS A 1 254 ? -17.592 -12.905 13.422 1.00 98.38 254 LYS A C 1
ATOM 2000 O O . LYS A 1 254 ? -16.779 -13.244 12.574 1.00 98.38 254 LYS A O 1
ATOM 2005 N N . ASP A 1 255 ? -18.446 -11.903 13.224 1.00 98.06 255 ASP A N 1
ATOM 2006 C CA . ASP A 1 255 ? -18.491 -11.129 11.976 1.00 98.06 255 ASP A CA 1
ATOM 2007 C C . ASP A 1 255 ? -17.167 -10.388 11.710 1.00 98.06 255 ASP A C 1
ATOM 2009 O O . ASP A 1 255 ? -16.752 -10.255 10.558 1.00 98.06 255 ASP A O 1
ATOM 2013 N N . LEU A 1 256 ? -16.466 -9.943 12.762 1.00 97.62 256 LEU A N 1
ATOM 2014 C CA . LEU A 1 256 ? -15.127 -9.357 12.659 1.00 97.62 256 LEU A CA 1
ATOM 2015 C C . LEU A 1 256 ? -14.054 -10.407 12.328 1.00 97.62 256 LEU A C 1
ATOM 2017 O O . LEU A 1 256 ? -13.158 -10.116 11.536 1.00 97.62 256 LEU A O 1
ATOM 2021 N N . GLU A 1 257 ? -14.131 -11.608 12.901 1.00 98.19 257 GLU A N 1
ATOM 2022 C CA . GLU A 1 257 ? -13.235 -12.731 12.588 1.00 98.19 257 GLU A CA 1
ATOM 2023 C C . GLU A 1 257 ? -13.419 -13.190 11.126 1.00 98.19 257 GLU A C 1
ATOM 2025 O O . GLU A 1 257 ? -12.449 -13.166 10.365 1.00 98.19 257 GLU A O 1
ATOM 2030 N N . ASP A 1 258 ? -14.657 -13.464 10.695 1.00 98.12 258 ASP A N 1
ATOM 2031 C CA . ASP A 1 258 ? -15.029 -13.792 9.308 1.00 98.12 258 ASP A CA 1
ATOM 2032 C C . ASP A 1 258 ? -14.566 -12.699 8.313 1.00 98.12 258 ASP A C 1
ATOM 2034 O O . ASP A 1 258 ? -14.041 -12.993 7.235 1.00 98.12 258 ASP A O 1
ATOM 2038 N N . ALA A 1 259 ? -14.746 -11.415 8.657 1.00 98.00 259 ALA A N 1
ATOM 2039 C CA . ALA A 1 259 ? -14.319 -10.299 7.810 1.00 98.00 259 ALA A CA 1
ATOM 2040 C C . ALA A 1 259 ? -12.791 -10.138 7.748 1.00 98.00 259 ALA A C 1
ATOM 2042 O O . ALA A 1 259 ? -12.267 -9.716 6.716 1.00 98.00 259 ALA A O 1
ATOM 2043 N N . THR A 1 260 ? -12.075 -10.483 8.823 1.00 97.69 260 THR A N 1
ATOM 2044 C CA . THR A 1 260 ? -10.606 -10.434 8.880 1.00 97.69 260 THR A CA 1
ATOM 2045 C C . THR A 1 260 ? -9.988 -11.582 8.080 1.00 97.69 260 THR A C 1
ATOM 2047 O O . THR A 1 260 ? -9.045 -11.347 7.326 1.00 97.69 260 THR A O 1
ATOM 2050 N N . GLU A 1 261 ? -10.543 -12.796 8.171 1.00 98.38 261 GLU A N 1
ATOM 2051 C CA . GLU A 1 261 ? -10.139 -13.933 7.327 1.00 98.38 261 GLU A CA 1
ATOM 2052 C C . GLU A 1 261 ? -10.337 -13.604 5.841 1.00 98.38 261 GLU A C 1
ATOM 2054 O O . GLU A 1 261 ? -9.415 -13.759 5.041 1.00 98.38 261 GLU A O 1
ATOM 2059 N N . ARG A 1 262 ? -11.495 -13.038 5.479 1.00 97.94 262 ARG A N 1
ATOM 2060 C CA . ARG A 1 262 ? -11.781 -12.624 4.099 1.00 97.94 262 ARG A CA 1
ATOM 2061 C C . ARG A 1 262 ? -10.903 -11.468 3.605 1.00 97.94 262 ARG A C 1
ATOM 2063 O O . ARG A 1 262 ? -10.602 -11.407 2.415 1.00 97.94 262 ARG A O 1
ATOM 2070 N N . LEU A 1 263 ? -10.498 -10.544 4.478 1.00 96.94 263 LEU A N 1
ATOM 2071 C CA . LEU A 1 263 ? -9.532 -9.506 4.108 1.00 96.94 263 LEU A CA 1
ATOM 2072 C C . LEU A 1 263 ? -8.158 -10.126 3.825 1.00 96.94 263 LEU A C 1
ATOM 2074 O O . LEU A 1 263 ? -7.572 -9.820 2.794 1.00 96.94 263 LEU A O 1
ATOM 2078 N N . ALA A 1 264 ? -7.694 -11.047 4.674 1.00 96.88 264 ALA A N 1
ATOM 2079 C CA . ALA A 1 264 ? -6.431 -11.755 4.472 1.00 96.88 264 ALA A CA 1
ATOM 2080 C C . ALA A 1 264 ? -6.439 -12.645 3.210 1.00 96.88 264 ALA A C 1
ATOM 2082 O O . ALA A 1 264 ? -5.423 -12.733 2.525 1.00 96.88 264 ALA A O 1
ATOM 2083 N N . GLU A 1 265 ? -7.577 -13.258 2.860 1.00 97.75 265 GLU A N 1
ATOM 2084 C CA . GLU A 1 265 ? -7.765 -13.954 1.576 1.00 97.75 265 GLU A CA 1
ATOM 2085 C C . GLU A 1 265 ? -7.593 -12.988 0.390 1.00 97.75 265 GLU A C 1
ATOM 2087 O O . GLU A 1 265 ? -6.845 -13.277 -0.542 1.00 97.75 265 GLU A O 1
ATOM 2092 N N . LEU A 1 266 ? -8.241 -11.817 0.440 1.00 96.12 266 LEU A N 1
ATOM 2093 C CA . LEU A 1 266 ? -8.174 -10.813 -0.628 1.00 96.12 266 LEU A CA 1
ATOM 2094 C C . LEU A 1 266 ? -6.793 -10.155 -0.758 1.00 96.12 266 LEU A C 1
ATOM 2096 O O . LEU A 1 266 ? -6.352 -9.890 -1.876 1.00 96.12 266 LEU A O 1
ATOM 2100 N N . GLU A 1 267 ? -6.107 -9.907 0.358 1.00 94.94 267 GLU A N 1
ATOM 2101 C CA . GLU A 1 267 ? -4.719 -9.432 0.378 1.00 94.94 267 GLU A CA 1
ATOM 2102 C C . GLU A 1 267 ? -3.752 -10.514 -0.134 1.00 94.94 267 GLU A C 1
ATOM 2104 O O . GLU A 1 267 ? -2.798 -10.190 -0.836 1.00 94.94 267 GLU A O 1
ATOM 2109 N N . GLY A 1 268 ? -4.048 -11.797 0.104 1.00 96.06 268 GLY A N 1
ATOM 2110 C CA . GLY A 1 268 ? -3.284 -12.943 -0.402 1.00 96.06 268 GLY A CA 1
ATOM 2111 C C . GLY A 1 268 ? -3.337 -13.169 -1.921 1.00 96.06 268 GLY A C 1
ATOM 2112 O O . GLY A 1 268 ? -2.570 -13.988 -2.426 1.00 96.06 268 GLY A O 1
ATOM 2113 N N . PHE A 1 269 ? -4.193 -12.454 -2.664 1.00 97.12 269 PHE A N 1
ATOM 2114 C CA . PHE A 1 269 ? -4.178 -12.434 -4.137 1.00 97.12 269 PHE A CA 1
ATOM 2115 C C . PHE A 1 269 ? -3.279 -11.333 -4.733 1.00 97.12 269 PHE A C 1
ATOM 2117 O O . PHE A 1 269 ? -3.191 -11.218 -5.957 1.00 97.12 269 PHE A O 1
ATOM 2124 N N . ALA A 1 270 ? -2.634 -10.509 -3.902 1.00 97.94 270 ALA A N 1
ATOM 2125 C CA . ALA A 1 270 ? -1.728 -9.449 -4.330 1.00 97.94 270 ALA A CA 1
ATOM 2126 C C . ALA A 1 270 ? -0.283 -9.744 -3.897 1.00 97.94 270 ALA A C 1
ATOM 2128 O O . ALA A 1 270 ? -0.039 -10.205 -2.784 1.00 97.94 270 ALA A O 1
ATOM 2129 N N . GLU A 1 271 ? 0.683 -9.419 -4.756 1.00 97.44 271 GLU A N 1
ATOM 2130 C CA . GLU A 1 271 ? 2.107 -9.450 -4.411 1.00 97.44 271 GLU A CA 1
ATOM 2131 C C . GLU A 1 271 ? 2.370 -8.456 -3.260 1.00 97.44 271 GLU A C 1
ATOM 2133 O O . GLU A 1 271 ? 2.044 -7.268 -3.405 1.00 97.44 271 GLU A O 1
ATOM 2138 N N . PRO A 1 272 ? 2.939 -8.889 -2.117 1.00 97.25 272 PRO A N 1
ATOM 2139 C CA . PRO A 1 272 ? 3.183 -8.015 -0.976 1.00 97.25 272 PRO A CA 1
ATOM 2140 C C . PRO A 1 272 ? 4.290 -7.004 -1.293 1.00 97.25 272 PRO A C 1
ATOM 2142 O O . PRO A 1 272 ? 5.483 -7.306 -1.238 1.00 97.25 272 PRO A O 1
ATOM 2145 N N . LEU A 1 273 ? 3.880 -5.774 -1.605 1.00 97.88 273 LEU A N 1
ATOM 2146 C CA . LEU A 1 273 ? 4.800 -4.693 -1.944 1.00 97.88 273 LEU A CA 1
ATOM 2147 C C . LEU A 1 273 ? 5.689 -4.297 -0.755 1.00 97.88 273 LEU A C 1
ATOM 2149 O O . LEU A 1 273 ? 5.233 -4.129 0.376 1.00 97.88 273 LEU A O 1
ATOM 2153 N N . SER A 1 274 ? 6.970 -4.104 -1.048 1.00 97.44 274 SER A N 1
ATOM 2154 C CA . SER A 1 274 ? 8.026 -3.825 -0.085 1.00 97.44 274 SER A CA 1
ATOM 2155 C C . SER A 1 274 ? 8.023 -2.364 0.374 1.00 97.44 274 SER A C 1
ATOM 2157 O O . SER A 1 274 ? 8.072 -1.445 -0.446 1.00 97.44 274 SER A O 1
ATOM 2159 N N . ASP A 1 275 ? 8.083 -2.150 1.691 1.00 96.94 275 ASP A N 1
ATOM 2160 C CA . ASP A 1 275 ? 8.411 -0.859 2.320 1.00 96.94 275 ASP A CA 1
ATOM 2161 C C . ASP A 1 275 ? 9.938 -0.548 2.257 1.00 96.94 275 ASP A C 1
ATOM 2163 O O . ASP A 1 275 ? 10.469 0.214 3.070 1.00 96.94 275 ASP A O 1
ATOM 2167 N N . GLU A 1 276 ? 10.688 -1.156 1.323 1.00 96.25 276 GLU A N 1
ATOM 2168 C CA . GLU A 1 276 ? 12.098 -0.828 1.083 1.00 96.25 276 GLU A CA 1
ATOM 2169 C C . GLU A 1 276 ? 12.271 0.615 0.575 1.00 96.25 276 GLU A C 1
ATOM 2171 O O . GLU A 1 276 ? 11.451 1.175 -0.152 1.00 96.25 276 GLU A O 1
ATOM 2176 N N . LYS A 1 277 ? 13.398 1.218 0.959 1.00 96.44 277 LYS A N 1
ATOM 2177 C CA . LYS A 1 277 ? 13.827 2.549 0.537 1.00 96.44 277 LYS A CA 1
ATOM 2178 C C . LYS A 1 277 ? 13.981 2.651 -0.979 1.00 96.44 277 LYS A C 1
ATOM 2180 O O . LYS A 1 277 ? 14.880 2.045 -1.565 1.00 96.44 277 LYS A O 1
ATOM 2185 N N . TRP A 1 278 ? 13.163 3.502 -1.596 1.00 96.06 278 TRP A N 1
ATOM 2186 C CA . TRP A 1 278 ? 13.251 3.835 -3.019 1.00 96.06 278 TRP A CA 1
ATOM 2187 C C . TRP A 1 278 ? 14.637 4.374 -3.400 1.00 96.06 278 TRP A C 1
ATOM 2189 O O . TRP A 1 278 ? 15.095 4.151 -4.523 1.00 96.06 278 TRP A O 1
ATOM 2199 N N . GLU A 1 279 ? 15.347 5.004 -2.453 1.00 97.56 279 GLU A N 1
ATOM 2200 C CA . GLU A 1 279 ? 16.710 5.512 -2.639 1.00 97.56 279 GLU A CA 1
ATOM 2201 C C . GLU A 1 279 ? 17.695 4.411 -3.082 1.00 97.56 279 GLU A C 1
ATOM 2203 O O . GLU A 1 279 ? 18.647 4.699 -3.812 1.00 97.56 279 GLU A O 1
ATOM 2208 N N . ASN A 1 280 ? 17.456 3.149 -2.696 1.00 97.56 280 ASN A N 1
ATOM 2209 C CA . ASN A 1 280 ? 18.262 2.002 -3.121 1.00 97.56 280 ASN A CA 1
ATOM 2210 C C . ASN A 1 280 ? 18.079 1.729 -4.623 1.00 97.56 280 ASN A C 1
ATOM 2212 O O . ASN A 1 280 ? 19.059 1.642 -5.362 1.00 97.56 280 ASN A O 1
ATOM 2216 N N . SER A 1 281 ? 16.826 1.659 -5.089 1.00 97.31 281 SER A N 1
ATOM 2217 C CA . SER A 1 281 ? 16.505 1.439 -6.509 1.00 97.31 281 SER A CA 1
ATOM 2218 C C . SER A 1 281 ? 16.971 2.607 -7.379 1.00 97.31 281 SER A C 1
ATOM 2220 O O . SER A 1 281 ? 17.564 2.390 -8.433 1.00 97.31 281 SER A O 1
ATOM 2222 N N . ILE A 1 282 ? 16.801 3.844 -6.904 1.00 97.62 282 ILE A N 1
ATOM 2223 C CA . ILE A 1 282 ? 17.338 5.037 -7.567 1.00 97.62 282 ILE A CA 1
ATOM 2224 C C . ILE A 1 282 ? 18.867 4.996 -7.663 1.00 97.62 282 ILE A C 1
ATOM 2226 O O . ILE A 1 282 ? 19.405 5.278 -8.729 1.00 97.62 282 ILE A O 1
ATOM 2230 N N . SER A 1 283 ? 19.577 4.599 -6.602 1.00 97.81 283 SER A N 1
ATOM 2231 C CA . SER A 1 283 ? 21.046 4.497 -6.630 1.00 97.81 283 SER A CA 1
ATOM 2232 C C . SER A 1 283 ? 21.538 3.471 -7.659 1.00 97.81 283 SER A C 1
ATOM 2234 O O . SER A 1 283 ? 22.528 3.722 -8.344 1.00 97.81 283 SER A O 1
ATOM 2236 N N . LEU A 1 284 ? 20.821 2.351 -7.806 1.00 97.81 284 LEU A N 1
ATOM 2237 C CA . LEU A 1 284 ? 21.110 1.326 -8.812 1.00 97.81 284 LEU A CA 1
ATOM 2238 C C . LEU A 1 284 ? 20.810 1.813 -10.240 1.00 97.81 284 LEU A C 1
ATOM 2240 O O . LEU A 1 284 ? 21.612 1.572 -11.139 1.00 97.81 284 LEU A O 1
ATOM 2244 N N . LEU A 1 285 ? 19.714 2.550 -10.457 1.00 97.69 285 LEU A N 1
ATOM 2245 C CA . LEU A 1 285 ? 19.425 3.196 -11.746 1.00 97.69 285 LEU A CA 1
ATOM 2246 C C . LEU A 1 285 ? 20.496 4.244 -12.113 1.00 97.69 285 LEU A C 1
ATOM 2248 O O . LEU A 1 285 ? 20.905 4.338 -13.269 1.00 97.69 285 LEU A O 1
ATOM 2252 N N . ASP A 1 286 ? 21.014 4.989 -11.136 1.00 96.56 286 ASP A N 1
ATOM 2253 C CA . ASP A 1 286 ? 22.101 5.954 -11.342 1.00 96.56 286 ASP A CA 1
ATOM 2254 C C . ASP A 1 286 ? 23.428 5.260 -11.734 1.00 96.56 286 ASP A C 1
ATOM 2256 O O . ASP A 1 286 ? 24.196 5.793 -12.538 1.00 96.56 286 ASP A O 1
ATOM 2260 N N . GLU A 1 287 ? 23.700 4.057 -11.213 1.00 97.62 287 GLU A N 1
ATOM 2261 C CA . GLU A 1 287 ? 24.854 3.220 -11.591 1.00 97.62 287 GLU A CA 1
ATOM 2262 C C . GLU A 1 287 ? 24.671 2.536 -12.960 1.00 97.62 287 GLU A C 1
ATOM 2264 O O . GLU A 1 287 ? 25.610 2.494 -13.766 1.00 97.62 287 GLU A O 1
ATOM 2269 N N . LEU A 1 288 ? 23.451 2.096 -13.276 1.00 98.12 288 LEU A N 1
ATOM 2270 C CA . LEU A 1 288 ? 23.045 1.593 -14.590 1.00 98.12 288 LEU A CA 1
ATOM 2271 C C . LEU A 1 288 ? 23.296 2.636 -15.691 1.00 98.12 288 LEU A C 1
ATOM 2273 O O . LEU A 1 288 ? 23.953 2.339 -16.692 1.00 98.12 288 LEU A O 1
ATOM 2277 N N . TRP A 1 289 ? 22.833 3.877 -15.504 1.00 97.69 289 TRP A N 1
ATOM 2278 C CA . TRP A 1 289 ? 23.006 4.941 -16.499 1.00 97.69 289 TRP A CA 1
ATOM 2279 C C . TRP A 1 289 ? 24.475 5.326 -16.714 1.00 97.69 289 TRP A C 1
ATOM 2281 O O . TRP A 1 289 ? 24.886 5.580 -17.851 1.00 97.69 289 TRP A O 1
ATOM 2291 N N . ARG A 1 290 ? 25.299 5.298 -15.658 1.00 97.00 290 ARG A N 1
ATOM 2292 C CA . ARG A 1 290 ? 26.761 5.470 -15.769 1.00 97.00 290 ARG A CA 1
ATOM 2293 C C . ARG A 1 290 ? 27.399 4.320 -16.549 1.00 97.00 290 ARG A C 1
ATOM 2295 O O . ARG A 1 290 ? 28.206 4.566 -17.442 1.00 97.00 290 ARG A O 1
ATOM 2302 N N . SER A 1 291 ? 26.986 3.082 -16.285 1.00 98.12 291 SER A N 1
ATOM 2303 C CA . SER A 1 291 ? 27.470 1.891 -16.996 1.00 98.12 291 SER A CA 1
ATOM 2304 C C . SER A 1 291 ? 27.115 1.929 -18.488 1.00 98.12 291 SER A C 1
ATOM 2306 O O . SER A 1 291 ? 27.968 1.662 -19.339 1.00 98.12 291 SER A O 1
ATOM 2308 N N . ALA A 1 292 ? 25.890 2.349 -18.828 1.00 98.25 292 ALA A N 1
ATOM 2309 C CA . ALA A 1 292 ? 25.448 2.568 -20.206 1.00 98.25 292 ALA A CA 1
ATOM 2310 C C . ALA A 1 292 ? 26.254 3.684 -20.900 1.00 98.25 292 ALA A C 1
ATOM 2312 O O . ALA A 1 292 ? 26.743 3.493 -22.020 1.00 98.25 292 ALA A O 1
ATOM 2313 N N . HIS A 1 293 ? 26.444 4.823 -20.220 1.00 97.62 293 HIS A N 1
ATOM 2314 C CA . HIS A 1 293 ? 27.268 5.935 -20.698 1.00 97.62 293 HIS A CA 1
ATOM 2315 C C . HIS A 1 293 ? 28.703 5.498 -21.004 1.00 97.62 293 HIS A C 1
ATOM 2317 O O . HIS A 1 293 ? 29.228 5.818 -22.075 1.00 97.62 293 HIS A O 1
ATOM 2323 N N . ASP A 1 294 ? 29.333 4.751 -20.100 1.00 97.62 294 ASP A N 1
ATOM 2324 C CA . ASP A 1 294 ? 30.729 4.344 -20.234 1.00 97.62 294 ASP A CA 1
ATOM 2325 C C . ASP A 1 294 ? 30.906 3.239 -21.281 1.00 97.62 294 ASP A C 1
ATOM 2327 O O . ASP A 1 294 ? 31.868 3.290 -22.058 1.00 97.62 294 ASP A O 1
ATOM 2331 N N . LEU A 1 295 ? 29.946 2.310 -21.414 1.00 98.12 295 LEU A N 1
ATOM 2332 C CA . LEU A 1 295 ? 29.919 1.366 -22.532 1.00 98.12 295 LEU A CA 1
ATOM 2333 C C . LEU A 1 295 ? 29.885 2.117 -23.868 1.00 98.12 295 LEU A C 1
ATOM 2335 O O . LEU A 1 295 ? 30.795 1.949 -24.682 1.00 98.12 295 LEU A O 1
ATOM 2339 N N . ILE A 1 296 ? 28.881 2.967 -24.090 1.00 98.19 296 ILE A N 1
ATOM 2340 C CA . ILE A 1 296 ? 28.689 3.672 -25.367 1.00 98.19 296 ILE A CA 1
ATOM 2341 C C . ILE A 1 296 ? 29.857 4.631 -25.642 1.00 98.19 296 ILE A C 1
ATOM 2343 O O . ILE A 1 296 ? 30.412 4.625 -26.747 1.00 98.19 296 ILE A O 1
ATOM 2347 N N . SER A 1 297 ? 30.337 5.360 -24.633 1.00 97.12 297 SER A N 1
ATOM 2348 C CA . SER A 1 297 ? 31.539 6.197 -24.739 1.00 97.12 297 SER A CA 1
ATOM 2349 C C . SER A 1 297 ? 32.772 5.392 -25.150 1.00 97.12 297 SER A C 1
ATOM 2351 O O . SER A 1 297 ? 33.511 5.824 -26.039 1.00 97.12 297 SER A O 1
ATOM 2353 N N . SER A 1 298 ? 32.988 4.203 -24.575 1.00 97.31 298 SER A N 1
ATOM 2354 C CA . SER A 1 298 ? 34.174 3.382 -24.863 1.00 97.31 298 SER A CA 1
ATOM 2355 C C . SER A 1 298 ? 34.274 2.914 -26.321 1.00 97.31 298 SER A C 1
ATOM 2357 O O . SER A 1 298 ? 35.378 2.600 -26.776 1.00 97.31 298 SER A O 1
ATOM 2359 N N . TYR A 1 299 ? 33.172 2.912 -27.081 1.00 97.75 299 TYR A N 1
ATOM 2360 C CA . TYR A 1 299 ? 33.166 2.624 -28.519 1.00 97.75 299 TYR A CA 1
ATOM 2361 C C . TYR A 1 299 ? 33.060 3.906 -29.367 1.00 97.75 299 TYR A C 1
ATOM 2363 O O . TYR A 1 299 ? 33.900 4.117 -30.241 1.00 97.75 299 TYR A O 1
ATOM 2371 N N . PHE A 1 300 ? 32.108 4.807 -29.096 1.00 96.94 300 PHE A N 1
ATOM 2372 C CA . PHE A 1 300 ? 31.770 5.918 -30.004 1.00 96.94 300 PHE A CA 1
ATOM 2373 C C . PHE A 1 300 ? 32.599 7.209 -29.832 1.00 96.94 300 PHE A C 1
ATOM 2375 O O . PHE A 1 300 ? 32.593 8.054 -30.736 1.00 96.94 300 PHE A O 1
ATOM 2382 N N . ARG A 1 301 ? 33.377 7.338 -28.741 1.00 96.50 301 ARG A N 1
ATOM 2383 C CA . ARG A 1 301 ? 34.386 8.408 -28.527 1.00 96.50 301 ARG A CA 1
ATOM 2384 C C . ARG A 1 301 ? 35.655 8.211 -29.376 1.00 96.50 301 ARG A C 1
ATOM 2386 O O . ARG A 1 301 ? 36.436 9.148 -29.567 1.00 96.50 301 ARG A O 1
ATOM 2393 N N . LYS A 1 302 ? 35.861 7.004 -29.915 1.00 96.56 302 LYS A N 1
ATOM 2394 C CA . LYS A 1 302 ? 36.939 6.687 -30.865 1.00 96.56 302 LYS A CA 1
ATOM 2395 C C . LYS A 1 302 ? 36.671 7.319 -32.235 1.00 96.56 302 LYS A C 1
ATOM 2397 O O . LYS A 1 302 ? 35.567 7.771 -32.543 1.00 96.56 302 LYS A O 1
ATOM 2402 N N . ASP A 1 303 ? 37.708 7.356 -33.062 1.00 97.69 303 ASP A N 1
ATOM 2403 C CA . ASP A 1 303 ? 37.589 7.741 -34.464 1.00 97.69 303 ASP A CA 1
ATOM 2404 C C . ASP A 1 303 ? 36.931 6.618 -35.274 1.00 97.69 303 ASP A C 1
ATOM 2406 O O . ASP A 1 303 ? 37.442 5.498 -35.319 1.00 97.69 303 ASP A O 1
ATOM 2410 N N . LEU A 1 304 ? 35.807 6.919 -35.930 1.00 97.06 304 LEU A N 1
ATOM 2411 C CA . LEU A 1 304 ? 35.179 6.000 -36.874 1.00 97.06 304 LEU A CA 1
ATOM 2412 C C . LEU A 1 304 ? 35.927 6.029 -38.223 1.00 97.06 304 LEU A C 1
ATOM 2414 O O . LEU A 1 304 ? 36.348 7.109 -38.656 1.00 97.06 304 LEU A O 1
ATOM 2418 N N . PRO A 1 305 ? 36.071 4.880 -38.913 1.00 97.19 305 PRO A N 1
ATOM 2419 C CA . PRO A 1 305 ? 36.595 4.816 -40.277 1.00 97.19 305 PRO A CA 1
ATOM 2420 C C . PRO A 1 305 ? 35.810 5.708 -41.252 1.00 97.19 305 PRO A C 1
ATOM 2422 O O . PRO A 1 305 ? 34.599 5.902 -41.107 1.00 97.19 305 PRO A O 1
ATOM 2425 N N . LYS A 1 306 ? 36.479 6.231 -42.287 1.00 96.81 306 LYS A N 1
ATOM 2426 C CA . LYS A 1 306 ? 35.874 7.153 -43.275 1.00 96.81 306 LYS A CA 1
ATOM 2427 C C . LYS A 1 306 ? 34.740 6.496 -44.066 1.00 96.81 306 LYS A C 1
ATOM 2429 O O . LYS A 1 306 ? 33.818 7.166 -44.525 1.00 96.81 306 LYS A O 1
ATOM 2434 N N . GLU A 1 307 ? 34.801 5.182 -44.180 1.00 97.12 307 GLU A N 1
ATOM 2435 C CA . GLU A 1 307 ? 33.841 4.285 -44.810 1.00 97.12 307 GLU A CA 1
ATOM 2436 C C . GLU A 1 307 ? 32.518 4.266 -44.022 1.00 97.12 307 GLU A C 1
ATOM 2438 O O . GLU A 1 307 ? 31.444 4.298 -44.614 1.00 97.12 307 GLU A O 1
ATOM 2443 N N . ILE A 1 308 ? 32.587 4.320 -42.684 1.00 96.75 308 ILE A N 1
ATOM 2444 C CA . ILE A 1 308 ? 31.417 4.451 -41.801 1.00 96.75 308 ILE A CA 1
ATOM 2445 C C . ILE A 1 308 ? 30.890 5.894 -41.810 1.00 96.75 308 ILE A C 1
ATOM 2447 O O . ILE A 1 308 ? 29.687 6.122 -41.921 1.00 96.75 308 ILE A O 1
ATOM 2451 N N . LEU A 1 309 ? 31.780 6.891 -41.760 1.00 96.88 309 LEU A N 1
ATOM 2452 C CA . LEU A 1 309 ? 31.389 8.308 -41.819 1.00 96.88 309 LEU A CA 1
ATOM 2453 C C . LEU A 1 309 ? 30.662 8.671 -43.133 1.00 96.88 309 LEU A C 1
ATOM 2455 O O . LEU A 1 309 ? 29.740 9.484 -43.130 1.00 96.88 309 LEU A O 1
ATOM 2459 N N . SER A 1 310 ? 31.040 8.051 -44.255 1.00 95.50 310 SER A N 1
ATOM 2460 C CA . SER A 1 310 ? 30.417 8.278 -45.570 1.00 95.50 310 SER A CA 1
ATOM 2461 C C . SER A 1 310 ? 29.166 7.426 -45.841 1.00 95.50 310 SER A C 1
ATOM 2463 O O . SER A 1 310 ? 28.383 7.776 -46.731 1.00 95.50 310 SER A O 1
ATOM 2465 N N . ASN A 1 311 ? 28.919 6.362 -45.065 1.00 95.56 311 ASN A N 1
ATOM 2466 C CA . ASN A 1 311 ? 27.746 5.496 -45.204 1.00 95.56 311 ASN A CA 1
ATOM 2467 C C . ASN A 1 311 ? 26.452 6.219 -44.788 1.00 95.56 311 ASN A C 1
ATOM 2469 O O . ASN A 1 311 ? 25.999 6.113 -43.654 1.00 95.56 311 ASN A O 1
ATOM 2473 N N . THR A 1 312 ? 25.837 6.950 -45.719 1.00 93.25 312 THR A N 1
ATOM 2474 C CA . THR A 1 312 ? 24.670 7.810 -45.443 1.00 93.25 312 THR A CA 1
ATOM 2475 C C . THR A 1 312 ? 23.478 7.052 -44.836 1.00 93.25 312 THR A C 1
ATOM 2477 O O . THR A 1 312 ? 22.773 7.642 -44.026 1.00 93.25 312 THR A O 1
ATOM 2480 N N . TYR A 1 313 ? 23.300 5.762 -45.146 1.00 93.12 313 TYR A N 1
ATOM 2481 C CA . TYR A 1 313 ? 22.239 4.922 -44.570 1.00 93.12 313 TYR A CA 1
ATOM 2482 C C . TYR A 1 313 ? 22.412 4.710 -43.055 1.00 93.12 313 TYR A C 1
ATOM 2484 O O . TYR A 1 313 ? 21.473 4.870 -42.286 1.00 93.12 313 TYR A O 1
ATOM 2492 N N . ALA A 1 314 ? 23.643 4.484 -42.584 1.00 91.69 314 ALA A N 1
ATOM 2493 C CA . ALA A 1 314 ? 23.926 4.360 -41.148 1.00 91.69 314 ALA A CA 1
ATOM 2494 C C . ALA A 1 314 ? 23.607 5.638 -40.343 1.00 91.69 314 ALA A C 1
ATOM 2496 O O . ALA A 1 314 ? 23.509 5.593 -39.121 1.00 91.69 314 ALA A O 1
ATOM 2497 N N . TRP A 1 315 ? 23.461 6.779 -41.025 1.00 93.75 315 TRP A N 1
ATOM 2498 C CA . TRP A 1 315 ? 23.134 8.074 -40.429 1.00 93.75 315 TRP A CA 1
ATOM 2499 C C . TRP A 1 315 ? 21.666 8.489 -40.613 1.00 93.75 315 TRP A C 1
ATOM 2501 O O . TRP A 1 315 ? 21.281 9.517 -40.059 1.00 93.75 315 TRP A O 1
ATOM 2511 N N . THR A 1 316 ? 20.847 7.743 -41.367 1.00 91.44 316 THR A N 1
ATOM 2512 C CA . THR A 1 316 ? 19.388 7.957 -41.400 1.00 91.44 316 THR A CA 1
ATOM 2513 C C . THR A 1 316 ? 18.710 7.261 -40.229 1.00 91.44 316 THR A C 1
ATOM 2515 O O . THR A 1 316 ? 17.988 7.924 -39.489 1.00 91.44 316 THR A O 1
ATOM 2518 N N . GLU A 1 317 ? 19.039 5.989 -39.980 1.00 90.56 317 GLU A N 1
ATOM 2519 C CA . GLU A 1 317 ? 18.398 5.168 -38.934 1.00 90.56 317 GLU A CA 1
ATOM 2520 C C . GLU A 1 317 ? 18.540 5.748 -37.517 1.00 90.56 317 GLU A C 1
ATOM 2522 O O . GLU A 1 317 ? 17.659 5.580 -36.682 1.00 90.56 317 GLU A O 1
ATOM 2527 N N . ILE A 1 318 ? 19.637 6.455 -37.235 1.00 93.38 318 ILE A N 1
ATOM 2528 C CA . ILE A 1 318 ? 19.911 7.101 -35.938 1.00 93.38 318 ILE A CA 1
ATOM 2529 C C . ILE A 1 318 ? 19.375 8.545 -35.842 1.00 93.38 318 ILE A C 1
ATOM 2531 O O . ILE A 1 318 ? 19.374 9.136 -34.764 1.00 93.38 318 ILE A O 1
ATOM 2535 N N . ARG A 1 319 ? 18.945 9.153 -36.957 1.00 90.06 319 ARG A N 1
ATOM 2536 C CA . ARG A 1 319 ? 18.582 10.583 -37.014 1.00 90.06 319 ARG A CA 1
ATOM 2537 C C . ARG A 1 319 ? 17.080 10.857 -36.938 1.00 90.06 319 ARG A C 1
ATOM 2539 O O . ARG A 1 319 ? 16.712 11.957 -36.537 1.00 90.06 319 ARG A O 1
ATOM 2546 N N . ASP A 1 320 ? 16.255 9.890 -37.327 1.00 84.00 320 ASP A N 1
ATOM 2547 C CA . ASP A 1 320 ? 14.790 9.998 -37.338 1.00 84.00 320 ASP A CA 1
ATOM 2548 C C . ASP A 1 320 ? 14.068 8.964 -36.418 1.00 84.00 320 ASP A C 1
ATOM 2550 O O . ASP A 1 320 ? 13.038 8.428 -36.831 1.00 84.00 320 ASP A O 1
ATOM 2554 N N . PRO A 1 321 ? 14.539 8.645 -35.181 1.00 79.38 321 PRO A N 1
ATOM 2555 C CA . PRO A 1 321 ? 13.684 7.988 -34.186 1.00 79.38 321 PRO A CA 1
ATOM 2556 C C . PRO A 1 321 ? 12.387 8.776 -33.979 1.00 79.38 321 PRO A C 1
ATOM 2558 O O . PRO A 1 321 ? 12.420 10.000 -33.835 1.00 79.38 321 PRO A O 1
ATOM 2561 N N . GLN A 1 322 ? 11.249 8.080 -33.949 1.00 81.81 322 GLN A N 1
ATOM 2562 C CA . GLN A 1 322 ? 9.926 8.720 -33.888 1.00 81.81 322 GLN A CA 1
ATOM 2563 C C . GLN A 1 322 ? 9.682 9.458 -32.557 1.00 81.81 322 GLN A C 1
ATOM 2565 O O . GLN A 1 322 ? 8.865 10.373 -32.496 1.00 81.81 322 GLN A O 1
ATOM 2570 N N . ASP A 1 323 ? 10.457 9.116 -31.527 1.00 83.69 323 ASP A N 1
ATOM 2571 C CA . ASP A 1 323 ? 10.305 9.552 -30.134 1.00 83.69 323 ASP A CA 1
ATOM 2572 C C . ASP A 1 323 ? 11.122 10.819 -29.780 1.00 83.69 323 ASP A C 1
ATOM 2574 O O . ASP A 1 323 ? 11.349 11.126 -28.602 1.00 83.69 323 ASP A O 1
ATOM 2578 N N . PHE A 1 324 ? 11.617 11.549 -30.790 1.00 88.88 324 PHE A N 1
ATOM 2579 C CA . PHE A 1 324 ? 12.379 12.793 -30.630 1.00 88.88 324 PHE A CA 1
ATOM 2580 C C . PHE A 1 324 ? 11.611 14.017 -31.154 1.00 88.88 324 PHE A C 1
ATOM 2582 O O . PHE A 1 324 ? 11.390 14.182 -32.353 1.00 88.88 324 PHE A O 1
ATOM 2589 N N . SER A 1 325 ? 11.304 14.959 -30.258 1.00 86.62 325 SER A N 1
ATOM 2590 C CA . SER A 1 325 ? 10.683 16.253 -30.588 1.00 86.62 325 SER A CA 1
ATOM 2591 C C . SER A 1 325 ? 11.586 17.194 -31.402 1.00 86.62 325 SER A C 1
ATOM 2593 O O . SER A 1 325 ? 11.098 18.114 -32.069 1.00 86.62 325 SER A O 1
ATOM 2595 N N . HIS A 1 326 ? 12.909 17.006 -31.342 1.00 87.50 326 HIS A N 1
ATOM 2596 C CA . HIS A 1 326 ? 13.904 17.937 -31.874 1.00 87.50 326 HIS A CA 1
ATOM 2597 C C . HIS A 1 326 ? 14.981 17.230 -32.704 1.00 87.50 326 HIS A C 1
ATOM 2599 O O . HIS A 1 326 ? 15.479 16.163 -32.353 1.00 87.50 326 HIS A O 1
ATOM 2605 N N . LYS A 1 327 ? 15.376 17.852 -33.823 1.00 90.69 327 LYS A N 1
ATOM 2606 C CA . LYS A 1 327 ? 16.361 17.288 -34.758 1.00 90.69 327 LYS A CA 1
ATOM 2607 C C . LYS A 1 327 ? 17.784 17.570 -34.285 1.00 90.69 327 LYS A C 1
ATOM 2609 O O . LYS A 1 327 ? 18.357 18.602 -34.628 1.00 90.69 327 LYS A O 1
ATOM 2614 N N . ILE A 1 328 ? 18.356 16.632 -33.533 1.00 93.94 328 ILE A N 1
ATOM 2615 C CA . ILE A 1 328 ? 19.736 16.716 -33.038 1.00 93.94 328 ILE A CA 1
ATOM 2616 C C . ILE A 1 328 ? 20.730 16.822 -34.217 1.00 93.94 328 ILE A C 1
ATOM 2618 O O . ILE A 1 328 ? 20.620 16.064 -35.193 1.00 93.94 328 ILE A O 1
ATOM 2622 N N . PRO A 1 329 ? 21.715 17.742 -34.175 1.00 95.25 329 PRO A N 1
ATOM 2623 C CA . PRO A 1 329 ? 22.767 17.799 -35.181 1.00 95.25 329 PRO A CA 1
ATOM 2624 C C . PRO A 1 329 ? 23.696 16.585 -35.048 1.00 95.25 329 PRO A C 1
ATOM 2626 O O . PRO A 1 329 ? 24.327 16.376 -34.017 1.00 95.25 329 PRO A O 1
ATOM 2629 N N . LEU A 1 330 ? 23.819 15.799 -36.119 1.00 96.56 330 LEU A N 1
ATOM 2630 C CA . LEU A 1 330 ? 24.706 14.632 -36.199 1.00 96.56 330 LEU A CA 1
ATOM 2631 C C . LEU A 1 330 ? 25.724 14.820 -37.340 1.00 96.56 330 LEU A C 1
ATOM 2633 O O . LEU A 1 330 ? 25.467 14.405 -38.475 1.00 96.56 330 LEU A O 1
ATOM 2637 N N . PRO A 1 331 ? 26.871 15.482 -37.085 1.00 96.38 331 PRO A N 1
ATOM 2638 C CA . PRO A 1 331 ? 27.905 15.704 -38.088 1.00 96.38 331 PRO A CA 1
ATOM 2639 C C . PRO A 1 331 ? 28.672 14.413 -38.371 1.00 96.38 331 PRO A C 1
ATOM 2641 O O . PRO A 1 331 ? 29.061 13.671 -37.468 1.00 96.38 331 PRO A O 1
ATOM 2644 N N . ARG A 1 332 ? 28.959 14.160 -39.648 1.00 96.50 332 ARG A N 1
ATOM 2645 C CA . ARG A 1 332 ? 29.600 12.918 -40.102 1.00 96.50 332 ARG A CA 1
ATOM 2646 C C . ARG A 1 332 ? 31.133 12.985 -40.101 1.00 96.50 332 ARG A C 1
ATOM 2648 O O . ARG A 1 332 ? 31.778 12.691 -41.105 1.00 96.50 332 ARG A O 1
ATOM 2655 N N . THR A 1 333 ? 31.724 13.380 -38.974 1.00 96.81 333 THR A N 1
ATOM 2656 C CA . THR A 1 333 ? 33.187 13.395 -38.764 1.00 96.81 333 THR A CA 1
ATOM 2657 C C . THR A 1 333 ? 33.585 12.749 -37.428 1.00 96.81 333 THR A C 1
ATOM 2659 O O . THR A 1 333 ? 32.783 12.082 -36.773 1.00 96.81 333 THR A O 1
ATOM 2662 N N . ASN A 1 334 ? 34.847 12.922 -37.029 1.00 97.38 334 ASN A N 1
ATOM 2663 C CA . ASN A 1 334 ? 35.384 12.543 -35.724 1.00 97.38 334 ASN A CA 1
ATOM 2664 C C . ASN A 1 334 ? 35.763 13.765 -34.867 1.00 97.38 334 ASN A C 1
ATOM 2666 O O . ASN A 1 334 ? 36.616 13.653 -33.985 1.00 97.38 334 ASN A O 1
ATOM 2670 N N . SER A 1 335 ? 35.148 14.929 -35.109 1.00 96.25 335 SER A N 1
ATOM 2671 C CA . SER A 1 335 ? 35.291 16.075 -34.205 1.00 96.25 335 SER A CA 1
ATOM 2672 C C . SER A 1 335 ? 34.814 15.725 -32.779 1.00 96.25 335 SER A C 1
ATOM 2674 O O . SER A 1 335 ? 34.017 14.793 -32.598 1.00 96.25 335 SER A O 1
ATOM 2676 N N . PRO A 1 336 ? 35.280 16.445 -31.740 1.00 95.94 336 PRO A N 1
ATOM 2677 C CA . PRO A 1 336 ? 34.828 16.207 -30.369 1.00 95.94 336 PRO A CA 1
ATOM 2678 C C . PRO A 1 336 ? 33.314 16.399 -30.198 1.00 95.94 336 PRO A C 1
ATOM 2680 O O . PRO A 1 336 ? 32.666 15.600 -29.518 1.00 95.94 336 PRO A O 1
ATOM 2683 N N . SER A 1 337 ? 32.736 17.407 -30.857 1.00 95.75 337 SER A N 1
ATOM 2684 C CA . SER A 1 337 ? 31.295 17.672 -30.849 1.00 95.75 337 SER A CA 1
ATOM 2685 C C . SER A 1 337 ? 30.512 16.568 -31.570 1.00 95.75 337 SER A C 1
ATOM 2687 O O . SER A 1 337 ? 29.565 16.034 -30.998 1.00 95.75 337 SER A O 1
ATOM 2689 N N . ALA A 1 338 ? 30.947 16.112 -32.753 1.00 96.25 338 ALA A N 1
ATOM 2690 C CA . ALA A 1 338 ? 30.303 14.999 -33.461 1.00 96.25 338 ALA A CA 1
ATOM 2691 C C . ALA A 1 338 ? 30.310 13.688 -32.653 1.00 96.25 338 ALA A C 1
ATOM 2693 O O . ALA A 1 338 ? 29.316 12.961 -32.635 1.00 96.25 338 ALA A O 1
ATOM 2694 N N . LYS A 1 339 ? 31.410 13.395 -31.946 1.00 97.50 339 LYS A N 1
ATOM 2695 C CA . LYS A 1 339 ? 31.509 12.255 -31.017 1.00 97.50 339 LYS A CA 1
ATOM 2696 C C . LYS A 1 339 ? 30.522 12.381 -29.856 1.00 97.50 339 LYS A C 1
ATOM 2698 O O . LYS A 1 339 ? 29.826 11.418 -29.549 1.00 97.50 339 LYS A O 1
ATOM 2703 N N . SER A 1 340 ? 30.433 13.568 -29.261 1.00 96.62 340 SER A N 1
ATOM 2704 C CA . SER A 1 340 ? 29.511 13.869 -28.159 1.00 96.62 340 SER A CA 1
ATOM 2705 C C . SER A 1 340 ? 28.049 13.703 -28.586 1.00 96.62 340 SER A C 1
ATOM 2707 O O . SER A 1 340 ? 27.289 13.017 -27.905 1.00 96.62 340 SER A O 1
ATOM 2709 N N . MET A 1 341 ? 27.669 14.216 -29.765 1.00 97.31 341 MET A N 1
ATOM 2710 C CA . MET A 1 341 ? 26.306 14.056 -30.289 1.00 97.31 341 MET A CA 1
ATOM 2711 C C . MET A 1 341 ? 25.974 12.592 -30.615 1.00 97.31 341 MET A C 1
ATOM 2713 O O . MET A 1 341 ? 24.876 12.145 -30.294 1.00 97.31 341 MET A O 1
ATOM 2717 N N . ARG A 1 342 ? 26.919 11.810 -31.176 1.00 96.88 342 ARG A N 1
ATOM 2718 C CA . ARG A 1 342 ? 26.736 10.352 -31.345 1.00 96.88 342 ARG A CA 1
ATOM 2719 C C . ARG A 1 342 ? 26.419 9.672 -30.013 1.00 96.88 342 ARG A C 1
ATOM 2721 O O . ARG A 1 342 ? 25.454 8.923 -29.935 1.00 96.88 342 ARG A O 1
ATOM 2728 N N . ILE A 1 343 ? 27.219 9.931 -28.977 1.00 97.31 343 ILE A N 1
ATOM 2729 C CA . ILE A 1 343 ? 27.056 9.308 -27.655 1.00 97.31 343 ILE A CA 1
ATOM 2730 C C . ILE A 1 343 ? 25.695 9.677 -27.048 1.00 97.31 343 ILE A C 1
ATOM 2732 O O . ILE A 1 343 ? 24.960 8.782 -26.638 1.00 97.31 343 ILE A O 1
ATOM 2736 N N . ALA A 1 344 ? 25.325 10.962 -27.062 1.00 96.88 344 ALA A N 1
ATOM 2737 C CA . ALA A 1 344 ? 24.044 11.427 -26.529 1.00 96.88 344 ALA A CA 1
ATOM 2738 C C . ALA A 1 344 ? 22.833 10.805 -27.235 1.00 96.88 344 ALA A C 1
ATOM 2740 O O . ALA A 1 344 ? 21.906 10.367 -26.561 1.00 96.88 344 ALA A O 1
ATOM 2741 N N . VAL A 1 345 ? 22.843 10.715 -28.570 1.00 96.62 345 VAL A N 1
ATOM 2742 C CA . VAL A 1 345 ? 21.718 10.125 -29.312 1.00 96.62 345 VAL A CA 1
ATOM 2743 C C . VAL A 1 345 ? 21.604 8.620 -29.065 1.00 96.62 345 VAL A C 1
ATOM 2745 O O . VAL A 1 345 ? 20.503 8.137 -28.823 1.00 96.62 345 VAL A O 1
ATOM 2748 N N . ILE A 1 346 ? 22.714 7.873 -29.045 1.00 97.56 346 ILE A N 1
ATOM 2749 C CA . ILE A 1 346 ? 22.679 6.423 -28.772 1.00 97.56 346 ILE A CA 1
ATOM 2750 C C . ILE A 1 346 ? 22.170 6.147 -27.347 1.00 97.56 346 ILE A C 1
ATOM 2752 O O . ILE A 1 346 ? 21.370 5.232 -27.156 1.00 97.56 346 ILE A O 1
ATOM 2756 N N . LEU A 1 347 ? 22.565 6.963 -26.363 1.00 97.75 347 LEU A N 1
ATOM 2757 C CA . LEU A 1 347 ? 22.039 6.878 -24.995 1.00 97.75 347 LEU A CA 1
ATOM 2758 C C . LEU A 1 347 ? 20.550 7.239 -24.918 1.00 97.75 347 LEU A C 1
ATOM 2760 O O . LEU A 1 347 ? 19.798 6.544 -24.244 1.00 97.75 347 LEU A O 1
ATOM 2764 N N . ALA A 1 348 ? 20.111 8.274 -25.637 1.00 96.69 348 ALA A N 1
ATOM 2765 C CA . ALA A 1 348 ? 18.719 8.718 -25.639 1.00 96.69 348 ALA A CA 1
ATOM 2766 C C . ALA A 1 348 ? 17.764 7.737 -26.341 1.00 96.69 348 ALA A C 1
ATOM 2768 O O . ALA A 1 348 ? 16.590 7.684 -25.972 1.00 96.69 348 ALA A O 1
ATOM 2769 N N . ILE A 1 349 ? 18.257 6.965 -27.322 1.00 97.12 349 ILE A N 1
ATOM 2770 C CA . ILE A 1 349 ? 17.543 5.817 -27.903 1.00 97.12 349 ILE A CA 1
ATOM 2771 C C . ILE A 1 349 ? 17.509 4.666 -26.887 1.00 97.12 349 ILE A C 1
ATOM 2773 O O . ILE A 1 349 ? 16.432 4.159 -26.593 1.00 97.12 349 ILE A O 1
ATOM 2777 N N . LEU A 1 350 ? 18.652 4.280 -26.298 1.00 98.19 350 LEU A N 1
ATOM 2778 C CA . LEU A 1 350 ? 18.714 3.192 -25.308 1.00 98.19 350 LEU A CA 1
ATOM 2779 C C . LEU A 1 350 ? 17.765 3.424 -24.125 1.00 98.19 350 LEU A C 1
ATOM 2781 O O . LEU A 1 350 ? 17.007 2.529 -23.764 1.00 98.19 350 LEU A O 1
ATOM 2785 N N . ALA A 1 351 ? 17.777 4.625 -23.547 1.00 97.81 351 ALA A N 1
ATOM 2786 C CA . ALA A 1 351 ? 16.936 4.961 -22.405 1.00 97.81 351 ALA A CA 1
ATOM 2787 C C . ALA A 1 351 ? 15.439 4.904 -22.746 1.00 97.81 351 ALA A C 1
ATOM 2789 O O . ALA A 1 351 ? 14.665 4.408 -21.934 1.00 97.81 351 ALA A O 1
ATOM 2790 N N . ARG A 1 352 ? 15.040 5.337 -23.952 1.00 96.94 352 ARG A N 1
ATOM 2791 C CA . ARG A 1 352 ? 13.653 5.227 -24.441 1.00 96.94 352 ARG A CA 1
ATOM 2792 C C . ARG A 1 352 ? 13.244 3.785 -24.723 1.00 96.94 352 ARG A C 1
ATOM 2794 O O . ARG A 1 352 ? 12.127 3.414 -24.402 1.00 96.94 352 ARG A O 1
ATOM 2801 N N . LEU A 1 353 ? 14.132 2.954 -25.272 1.00 97.44 353 LEU A N 1
ATOM 2802 C CA . LEU A 1 353 ? 13.852 1.526 -25.472 1.00 97.44 353 LEU A CA 1
ATOM 2803 C C . LEU A 1 353 ? 13.693 0.790 -24.128 1.00 97.44 353 LEU A C 1
ATOM 2805 O O . LEU A 1 353 ? 12.790 -0.031 -23.991 1.00 97.44 353 LEU A O 1
ATOM 2809 N N . ILE A 1 354 ? 14.532 1.104 -23.133 1.00 98.31 354 ILE A N 1
ATOM 2810 C CA . ILE A 1 354 ? 14.402 0.576 -21.765 1.00 98.31 354 ILE A CA 1
ATOM 2811 C C . ILE A 1 354 ? 13.098 1.056 -21.121 1.00 98.31 354 ILE A C 1
ATOM 2813 O O . ILE A 1 354 ? 12.362 0.239 -20.584 1.00 98.31 354 ILE A O 1
ATOM 2817 N N . ASP A 1 355 ? 12.770 2.343 -21.207 1.00 97.50 355 ASP A N 1
ATOM 2818 C CA . ASP A 1 355 ? 11.528 2.884 -20.647 1.00 97.50 355 ASP A CA 1
ATOM 2819 C C . ASP A 1 355 ? 10.272 2.281 -21.287 1.00 97.50 355 ASP A C 1
ATOM 2821 O O . ASP A 1 355 ? 9.384 1.780 -20.598 1.00 97.50 355 ASP A O 1
ATOM 2825 N N . LYS A 1 356 ? 10.241 2.264 -22.620 1.00 96.81 356 LYS A N 1
ATOM 2826 C CA . LYS A 1 356 ? 9.123 1.748 -23.402 1.00 96.81 356 LYS A CA 1
ATOM 2827 C C . LYS A 1 356 ? 8.850 0.273 -23.109 1.00 96.81 356 LYS A C 1
ATOM 2829 O O . LYS A 1 356 ? 7.694 -0.086 -22.901 1.00 96.81 356 LYS A O 1
ATOM 2834 N N . TYR A 1 357 ? 9.884 -0.569 -23.110 1.00 97.75 357 TYR A N 1
ATOM 2835 C CA . TYR A 1 357 ? 9.717 -2.021 -23.023 1.00 97.75 357 TYR A CA 1
ATOM 2836 C C . TYR A 1 357 ? 9.894 -2.583 -21.606 1.00 97.75 357 TYR A C 1
ATOM 2838 O O . TYR A 1 357 ? 9.113 -3.441 -21.211 1.00 97.75 357 TYR A O 1
ATOM 2846 N N . LEU A 1 358 ? 10.885 -2.123 -20.833 1.00 97.94 358 LEU A N 1
ATOM 2847 C CA . LEU A 1 358 ? 11.162 -2.645 -19.487 1.00 97.94 358 LEU A CA 1
ATOM 2848 C C . LEU A 1 358 ? 10.532 -1.818 -18.366 1.00 97.94 358 LEU A C 1
ATOM 2850 O O . LEU A 1 358 ? 10.027 -2.420 -17.424 1.00 97.94 358 LEU A O 1
ATOM 2854 N N . PHE A 1 359 ? 10.513 -0.480 -18.427 1.00 98.00 359 PHE A N 1
ATOM 2855 C CA . PHE A 1 359 ? 9.972 0.332 -17.320 1.00 98.00 359 PHE A CA 1
ATOM 2856 C C . PHE A 1 359 ? 8.438 0.459 -17.347 1.00 98.00 359 PHE A C 1
ATOM 2858 O O . PHE A 1 359 ? 7.850 1.534 -17.238 1.00 98.00 359 PHE A O 1
ATOM 2865 N N . GLN A 1 360 ? 7.781 -0.690 -17.478 1.00 97.81 360 GLN A N 1
ATOM 2866 C CA . GLN A 1 360 ? 6.335 -0.866 -17.427 1.00 97.81 360 GLN A CA 1
ATOM 2867 C C . GLN A 1 360 ? 5.883 -1.300 -16.019 1.00 97.81 360 GLN A C 1
ATOM 2869 O O . GLN A 1 360 ? 6.698 -1.788 -15.229 1.00 97.81 360 GLN A O 1
ATOM 2874 N N . PRO A 1 361 ? 4.599 -1.133 -15.649 1.00 97.31 361 PRO A N 1
ATOM 2875 C CA . PRO A 1 361 ? 4.103 -1.530 -14.326 1.00 97.31 361 PRO A CA 1
ATOM 2876 C C . PRO A 1 361 ? 3.874 -3.046 -14.172 1.00 97.31 361 PRO A C 1
ATOM 2878 O O . PRO A 1 361 ? 3.796 -3.534 -13.050 1.00 97.31 361 PRO A O 1
ATOM 2881 N N . SER A 1 362 ? 3.726 -3.767 -15.286 1.00 97.38 362 SER A N 1
ATOM 2882 C CA . SER A 1 362 ? 3.521 -5.217 -15.396 1.00 97.38 362 SER A CA 1
ATOM 2883 C C . SER A 1 362 ? 3.772 -5.621 -16.854 1.00 97.38 362 SER A C 1
ATOM 2885 O O . SER A 1 362 ? 3.632 -4.782 -17.746 1.00 97.38 362 SER A O 1
ATOM 2887 N N . TYR A 1 363 ? 4.116 -6.887 -17.099 1.00 97.62 363 TYR A N 1
ATOM 2888 C CA . TYR A 1 363 ? 4.395 -7.431 -18.434 1.00 97.62 363 TYR A CA 1
ATOM 2889 C C . TYR A 1 363 ? 3.249 -8.297 -19.003 1.00 97.62 363 TYR A C 1
ATOM 2891 O O . TYR A 1 363 ? 3.379 -8.839 -20.097 1.00 97.62 363 TYR A O 1
ATOM 2899 N N . ILE A 1 364 ? 2.111 -8.418 -18.297 1.00 96.31 364 ILE A N 1
ATOM 2900 C CA . ILE A 1 364 ? 0.932 -9.191 -18.759 1.00 96.31 364 ILE A CA 1
ATOM 2901 C C . ILE A 1 364 ? 0.281 -8.548 -19.994 1.00 96.31 364 ILE A C 1
ATOM 2903 O O . ILE A 1 364 ? -0.263 -9.238 -20.858 1.00 96.31 364 ILE A O 1
ATOM 2907 N N . LEU A 1 365 ? 0.284 -7.214 -20.053 1.00 94.75 365 LEU A N 1
ATOM 2908 C CA . LEU A 1 365 ? -0.330 -6.431 -21.122 1.00 94.75 365 LEU A CA 1
ATOM 2909 C C . LEU A 1 365 ? 0.746 -5.722 -21.949 1.00 94.75 365 LEU A C 1
ATOM 2911 O O . LEU A 1 365 ? 1.804 -5.362 -21.440 1.00 94.75 365 LEU A O 1
ATOM 2915 N N . SER A 1 366 ? 0.455 -5.486 -23.228 1.00 92.75 366 SER A N 1
ATOM 2916 C CA . SER A 1 366 ? 1.339 -4.729 -24.114 1.00 92.75 366 SER A CA 1
ATOM 2917 C C . SER A 1 366 ? 1.462 -3.258 -23.700 1.00 92.75 366 SER A C 1
ATOM 2919 O O . SER A 1 366 ? 0.551 -2.683 -23.100 1.00 92.75 366 SER A O 1
ATOM 2921 N N . GLU A 1 367 ? 2.562 -2.625 -24.113 1.00 90.12 367 GLU A N 1
ATOM 2922 C CA . GLU A 1 367 ? 2.812 -1.178 -23.991 1.00 90.12 367 GLU A CA 1
ATOM 2923 C C . GLU A 1 367 ? 1.620 -0.310 -24.448 1.00 90.12 367 GLU A C 1
ATOM 2925 O O . GLU A 1 367 ? 1.270 0.669 -23.801 1.00 90.12 367 GLU A O 1
ATOM 2930 N N . GLU A 1 368 ? 0.927 -0.716 -25.517 1.00 92.94 368 GLU A N 1
ATOM 2931 C CA . GLU A 1 368 ? -0.216 0.001 -26.105 1.00 92.94 368 GLU A CA 1
ATOM 2932 C C . GLU A 1 368 ? -1.540 -0.163 -25.320 1.00 92.94 368 GLU A C 1
ATOM 2934 O O . GLU A 1 368 ? -2.579 0.343 -25.743 1.00 92.94 368 GLU A O 1
ATOM 2939 N N . SER A 1 369 ? -1.544 -0.887 -24.194 1.00 95.56 369 SER A N 1
ATOM 2940 C CA . SER A 1 369 ? -2.764 -1.204 -23.427 1.00 95.56 369 SER A CA 1
ATOM 2941 C C . SER A 1 369 ? -3.353 -0.036 -22.629 1.00 95.56 369 SER A C 1
ATOM 2943 O O . SER A 1 369 ? -4.506 -0.116 -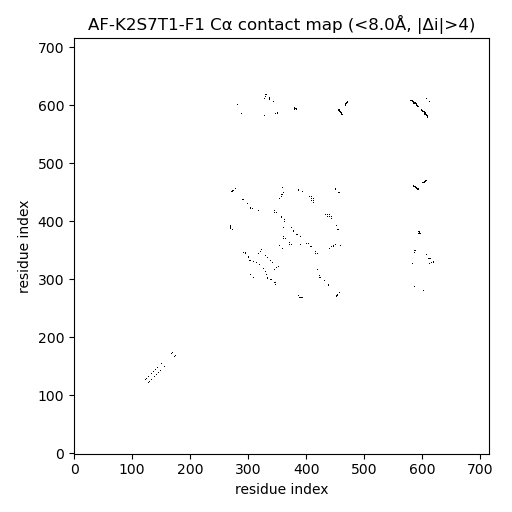22.199 1.00 95.56 369 SER A O 1
ATOM 2945 N N . GLY A 1 370 ? -2.581 1.029 -22.393 1.00 96.38 370 GLY A N 1
ATOM 2946 C CA . GLY A 1 370 ? -2.974 2.144 -21.527 1.00 96.38 370 GLY A CA 1
ATOM 2947 C C . GLY A 1 370 ? -2.907 1.841 -20.020 1.00 96.38 370 GLY A C 1
ATOM 2948 O O . GLY A 1 370 ? -3.384 2.637 -19.207 1.00 96.38 370 GLY A O 1
ATOM 2949 N N . LEU A 1 371 ? -2.368 0.679 -19.617 1.00 96.75 371 LEU A N 1
ATOM 2950 C CA . LEU A 1 371 ? -2.280 0.276 -18.206 1.00 96.75 371 LEU A CA 1
ATOM 2951 C C . LEU A 1 371 ? -1.408 1.240 -17.385 1.00 96.75 371 LEU A C 1
ATOM 2953 O O . LEU A 1 371 ? -1.728 1.529 -16.231 1.00 96.75 371 LEU A O 1
ATOM 2957 N N . ARG A 1 372 ? -0.321 1.745 -17.979 1.00 97.19 372 ARG A N 1
ATOM 2958 C CA . ARG A 1 372 ? 0.633 2.652 -17.330 1.00 97.19 372 ARG A CA 1
ATOM 2959 C C . ARG A 1 372 ? -0.046 3.961 -16.930 1.00 97.19 372 ARG A C 1
ATOM 2961 O O . ARG A 1 372 ? -0.029 4.315 -15.756 1.00 97.19 372 ARG A O 1
ATOM 2968 N N . GLU A 1 373 ? -0.754 4.598 -17.852 1.00 96.94 373 GLU A N 1
ATOM 2969 C CA . GLU A 1 373 ? -1.511 5.836 -17.647 1.00 96.94 373 GLU A CA 1
ATOM 2970 C C . GLU A 1 373 ? -2.676 5.653 -16.665 1.00 96.94 373 GLU A C 1
ATOM 2972 O O . GLU A 1 373 ? -2.941 6.530 -15.839 1.00 96.94 373 GLU A O 1
ATOM 2977 N N . VAL A 1 374 ? -3.364 4.505 -16.722 1.00 97.62 374 VAL A N 1
ATOM 2978 C CA . VAL A 1 374 ? -4.430 4.166 -15.767 1.00 97.62 374 VAL A CA 1
ATOM 2979 C C . VAL A 1 374 ? -3.880 4.062 -14.346 1.00 97.62 374 VAL A C 1
ATOM 2981 O O . VAL A 1 374 ? -4.493 4.623 -13.437 1.00 97.62 374 VAL A O 1
ATOM 2984 N N . LEU A 1 375 ? -2.735 3.400 -14.149 1.00 97.38 375 LEU A N 1
ATOM 2985 C CA . LEU A 1 375 ? -2.113 3.274 -12.830 1.00 97.38 375 LEU A CA 1
ATOM 2986 C C . LEU A 1 375 ? -1.491 4.596 -12.353 1.00 97.38 375 LEU A C 1
ATOM 2988 O O . LEU A 1 375 ? -1.708 4.944 -11.200 1.00 97.38 375 LEU A O 1
ATOM 2992 N N . ILE A 1 376 ? -0.829 5.386 -13.211 1.00 96.38 376 ILE A N 1
ATOM 2993 C CA . ILE A 1 376 ? -0.335 6.733 -12.849 1.00 96.38 376 ILE A CA 1
ATOM 2994 C C . ILE A 1 376 ? -1.480 7.596 -12.308 1.00 96.38 376 ILE A C 1
ATOM 2996 O O . ILE A 1 376 ? -1.393 8.109 -11.194 1.00 96.38 376 ILE A O 1
ATOM 3000 N N . ARG A 1 377 ? -2.595 7.701 -13.047 1.00 96.62 377 ARG A N 1
ATOM 3001 C CA . ARG A 1 377 ? -3.775 8.441 -12.572 1.00 96.62 377 ARG A CA 1
ATOM 3002 C C . ARG A 1 377 ? -4.317 7.850 -11.270 1.00 96.62 377 ARG A C 1
ATOM 3004 O O . ARG A 1 377 ? -4.696 8.600 -10.379 1.00 96.62 377 ARG A O 1
ATOM 3011 N N . GLN A 1 378 ? -4.346 6.524 -11.142 1.00 97.19 378 GLN A N 1
ATOM 3012 C CA . GLN A 1 378 ? -4.829 5.874 -9.928 1.00 97.19 378 GLN A CA 1
ATOM 3013 C C . GLN A 1 378 ? -3.918 6.122 -8.714 1.00 97.19 378 GLN A C 1
ATOM 3015 O O . GLN A 1 378 ? -4.442 6.174 -7.609 1.00 97.19 378 GLN A O 1
ATOM 3020 N N . ALA A 1 379 ? -2.606 6.317 -8.890 1.00 96.38 379 ALA A N 1
ATOM 3021 C CA . ALA A 1 379 ? -1.689 6.696 -7.809 1.00 96.38 379 ALA A CA 1
ATOM 3022 C C . ALA A 1 379 ? -1.872 8.155 -7.358 1.00 96.38 379 ALA A C 1
ATOM 3024 O O . ALA A 1 379 ? -1.735 8.433 -6.170 1.00 96.38 379 ALA A O 1
ATOM 3025 N N . ILE A 1 380 ? -2.226 9.054 -8.285 1.00 95.50 380 ILE A N 1
ATOM 3026 C CA . ILE A 1 380 ? -2.582 10.454 -7.988 1.00 95.50 380 ILE A CA 1
ATOM 3027 C C . ILE A 1 380 ? -3.940 10.528 -7.266 1.00 95.50 380 ILE A C 1
ATOM 3029 O O . ILE A 1 380 ? -4.084 11.272 -6.302 1.00 95.50 380 ILE A O 1
ATOM 3033 N N . GLU A 1 381 ? -4.936 9.749 -7.712 1.00 96.19 381 GLU A N 1
ATOM 3034 C CA . GLU A 1 381 ? -6.276 9.693 -7.097 1.00 96.19 381 GLU A CA 1
ATOM 3035 C C . GLU A 1 381 ? -6.302 8.937 -5.753 1.00 96.19 381 GLU A C 1
ATOM 3037 O O . GLU A 1 381 ? -7.105 9.265 -4.875 1.00 96.19 381 GLU A O 1
ATOM 3042 N N . ASN A 1 382 ? -5.515 7.859 -5.625 1.00 97.00 382 ASN A N 1
ATOM 3043 C CA . ASN A 1 382 ? -5.392 7.047 -4.414 1.00 97.00 382 ASN A CA 1
ATOM 3044 C C . ASN A 1 382 ? -4.187 6.077 -4.477 1.00 97.00 382 ASN A C 1
ATOM 3046 O O . ASN A 1 382 ? -4.318 4.923 -4.910 1.00 97.00 382 ASN A O 1
ATOM 3050 N N . SER A 1 383 ? -3.039 6.509 -3.957 1.00 96.62 383 SER A N 1
ATOM 3051 C CA . SER A 1 383 ? -1.775 5.757 -3.855 1.00 96.62 383 SER A CA 1
ATOM 3052 C C . SER A 1 383 ? -1.960 4.288 -3.443 1.00 96.62 383 SER A C 1
ATOM 3054 O O . SER A 1 383 ? -1.483 3.364 -4.102 1.00 96.62 383 SER A O 1
ATOM 3056 N N . ARG A 1 384 ? -2.733 4.047 -2.378 1.00 96.81 384 ARG A N 1
ATOM 3057 C CA . ARG A 1 384 ? -2.980 2.713 -1.800 1.00 96.81 384 ARG A CA 1
ATOM 3058 C C . ARG A 1 384 ? -3.768 1.799 -2.731 1.00 96.81 384 ARG A C 1
ATOM 3060 O O . ARG A 1 384 ? -3.506 0.597 -2.777 1.00 96.81 384 ARG A O 1
ATOM 3067 N N . ARG A 1 385 ? -4.732 2.351 -3.472 1.00 97.12 385 ARG A N 1
ATOM 3068 C CA . ARG A 1 385 ? -5.522 1.599 -4.450 1.00 97.12 385 ARG A CA 1
ATOM 3069 C C . ARG A 1 385 ? -4.677 1.239 -5.666 1.00 97.12 385 ARG A C 1
ATOM 3071 O O . ARG A 1 385 ? -4.841 0.138 -6.188 1.00 97.12 385 ARG A O 1
ATOM 3078 N N . GLU A 1 386 ? -3.796 2.128 -6.136 1.00 97.62 386 GLU A N 1
ATOM 3079 C CA . GLU A 1 386 ? -2.794 1.780 -7.158 1.00 97.62 386 GLU A CA 1
ATOM 3080 C C . GLU A 1 386 ? -1.913 0.637 -6.675 1.00 97.62 386 GLU A C 1
ATOM 3082 O O . GLU A 1 386 ? -1.881 -0.395 -7.338 1.00 97.62 386 GLU A O 1
ATOM 3087 N N . ALA A 1 387 ? -1.317 0.777 -5.489 1.00 98.00 387 ALA A N 1
ATOM 3088 C CA . ALA A 1 387 ? -0.407 -0.203 -4.915 1.00 98.00 387 ALA A CA 1
ATOM 3089 C C . ALA A 1 387 ? -1.046 -1.603 -4.839 1.00 98.00 387 ALA A C 1
ATOM 3091 O O . ALA A 1 387 ? -0.480 -2.571 -5.342 1.00 98.00 387 ALA A O 1
ATOM 3092 N N . PHE A 1 388 ? -2.273 -1.715 -4.319 1.00 98.00 388 PHE A N 1
ATOM 3093 C CA . PHE A 1 388 ? -3.006 -2.988 -4.295 1.00 98.00 388 PHE A CA 1
ATOM 3094 C C . PHE A 1 388 ? -3.307 -3.537 -5.703 1.00 98.00 388 PHE A C 1
ATOM 3096 O O . PHE A 1 388 ? -3.140 -4.727 -5.962 1.00 98.00 388 PHE A O 1
ATOM 3103 N N . THR A 1 389 ? -3.695 -2.673 -6.646 1.00 98.25 389 THR A N 1
ATOM 3104 C CA . THR A 1 389 ? -4.005 -3.085 -8.030 1.00 98.25 389 THR A CA 1
ATOM 3105 C C . THR A 1 389 ? -2.753 -3.564 -8.773 1.00 98.25 389 THR A C 1
ATOM 3107 O O . THR A 1 389 ? -2.798 -4.571 -9.475 1.00 98.25 389 THR A O 1
ATOM 3110 N N . ARG A 1 390 ? -1.619 -2.880 -8.589 1.00 98.19 390 ARG A N 1
ATOM 3111 C CA . ARG A 1 390 ? -0.305 -3.278 -9.108 1.00 98.19 390 ARG A CA 1
ATOM 3112 C C . ARG A 1 390 ? 0.184 -4.572 -8.457 1.00 98.19 390 ARG A C 1
ATOM 3114 O O . ARG A 1 390 ? 0.671 -5.435 -9.174 1.00 98.19 390 ARG A O 1
ATOM 3121 N N . GLY A 1 391 ? -0.029 -4.758 -7.153 1.00 98.25 391 GLY A N 1
ATOM 3122 C CA . GLY A 1 391 ? 0.244 -6.021 -6.458 1.00 98.25 391 GLY A CA 1
ATOM 3123 C C . GLY A 1 391 ? -0.489 -7.213 -7.088 1.00 98.25 391 GLY A C 1
ATOM 3124 O O . GLY A 1 391 ? 0.133 -8.239 -7.353 1.00 98.25 391 GLY A O 1
ATOM 3125 N N . ILE A 1 392 ? -1.777 -7.068 -7.428 1.00 98.31 392 ILE A N 1
ATOM 3126 C CA . ILE A 1 392 ? -2.533 -8.107 -8.160 1.00 98.31 392 ILE A CA 1
ATOM 3127 C C . ILE A 1 392 ? -1.907 -8.385 -9.538 1.00 98.31 392 ILE A C 1
ATOM 3129 O O . ILE A 1 392 ? -1.726 -9.546 -9.908 1.00 98.31 392 ILE A O 1
ATOM 3133 N N . PHE A 1 393 ? -1.538 -7.347 -10.298 1.00 98.19 393 PHE A N 1
ATOM 3134 C CA . PHE A 1 393 ? -0.875 -7.521 -11.599 1.00 98.19 393 PHE A CA 1
ATOM 3135 C C . PHE A 1 393 ? 0.538 -8.125 -11.502 1.00 98.19 393 PHE A C 1
ATOM 3137 O O . PHE A 1 393 ? 0.997 -8.706 -12.478 1.00 98.19 393 PHE A O 1
ATOM 3144 N N . LEU A 1 394 ? 1.230 -8.025 -10.366 1.00 97.88 394 LEU A N 1
ATOM 3145 C CA . LEU A 1 394 ? 2.553 -8.634 -10.173 1.00 97.88 394 LEU A CA 1
ATOM 3146 C C . LEU A 1 394 ? 2.469 -10.100 -9.720 1.00 97.88 394 LEU A C 1
ATOM 3148 O O . LEU A 1 394 ? 3.252 -10.911 -10.201 1.00 97.88 394 LEU A O 1
ATOM 3152 N N . ALA A 1 395 ? 1.488 -10.460 -8.883 1.00 97.81 395 ALA A N 1
ATOM 3153 C CA . ALA A 1 395 ? 1.232 -11.854 -8.493 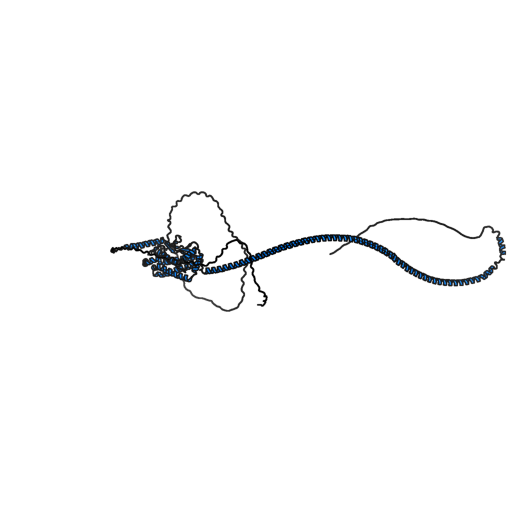1.00 97.81 395 ALA A CA 1
ATOM 3154 C C . ALA A 1 395 ? 0.576 -12.696 -9.607 1.00 97.81 395 ALA A C 1
ATOM 3156 O O . ALA A 1 395 ? 0.620 -13.926 -9.588 1.00 97.81 395 ALA A O 1
ATOM 3157 N N . THR A 1 396 ? -0.061 -12.049 -10.584 1.00 97.69 396 THR A N 1
ATOM 3158 C CA . THR A 1 396 ? -0.698 -12.730 -11.717 1.00 97.69 396 THR A CA 1
ATOM 3159 C C . THR A 1 396 ? 0.361 -13.151 -12.743 1.00 97.69 396 THR A C 1
ATOM 3161 O O . THR A 1 396 ? 1.006 -12.293 -13.336 1.00 97.69 396 THR A O 1
ATOM 3164 N N . PHE A 1 397 ? 0.513 -14.455 -13.000 1.00 97.06 397 PHE A N 1
ATOM 3165 C CA . PHE A 1 397 ? 1.440 -14.995 -14.015 1.00 97.06 397 PHE A CA 1
ATOM 3166 C C . PHE A 1 397 ? 2.902 -14.519 -13.835 1.00 97.06 397 PHE A C 1
ATOM 3168 O O . PHE A 1 397 ? 3.498 -13.961 -14.755 1.00 97.06 397 PHE A O 1
ATOM 3175 N N . GLU A 1 398 ? 3.474 -14.661 -12.630 1.00 97.06 398 GLU A N 1
ATOM 3176 C CA . GLU A 1 398 ? 4.841 -14.187 -12.337 1.00 97.06 398 GLU A CA 1
ATOM 3177 C C . GLU A 1 398 ? 5.908 -14.863 -13.221 1.00 97.06 398 GLU A C 1
ATOM 3179 O O . GLU A 1 398 ? 6.779 -14.170 -13.753 1.00 97.06 398 GLU A O 1
ATOM 3184 N N . ASP A 1 399 ? 5.813 -16.183 -13.423 1.00 97.75 399 ASP A N 1
ATOM 3185 C CA . ASP A 1 399 ? 6.730 -16.947 -14.280 1.00 97.75 399 ASP A CA 1
ATOM 3186 C C . ASP A 1 399 ? 6.662 -16.447 -15.735 1.00 97.75 399 ASP A C 1
ATOM 3188 O O . ASP A 1 399 ? 7.688 -16.109 -16.329 1.00 97.75 399 ASP A O 1
ATOM 3192 N N . GLU A 1 400 ? 5.458 -16.308 -16.304 1.00 98.00 400 GLU A N 1
ATOM 3193 C CA . GLU A 1 400 ? 5.289 -15.806 -17.671 1.00 98.00 400 GLU A CA 1
ATOM 3194 C C . GLU A 1 400 ? 5.714 -14.331 -17.808 1.00 98.00 400 GLU A C 1
ATOM 3196 O O . GLU A 1 400 ? 6.271 -13.940 -18.834 1.00 98.00 400 GLU A O 1
ATOM 3201 N N . GLN A 1 401 ? 5.521 -13.501 -16.774 1.00 98.00 401 GLN A N 1
ATOM 3202 C CA . GLN A 1 401 ? 6.045 -12.130 -16.750 1.00 98.00 401 GLN A CA 1
ATOM 3203 C C . GLN A 1 401 ? 7.579 -12.090 -16.725 1.00 98.00 401 GLN A C 1
ATOM 3205 O O . GLN A 1 401 ? 8.166 -11.184 -17.322 1.00 98.00 401 GLN A O 1
ATOM 3210 N N . ALA A 1 402 ? 8.235 -13.052 -16.071 1.00 98.00 402 ALA A N 1
ATOM 3211 C CA . ALA A 1 402 ? 9.691 -13.159 -16.060 1.00 98.00 402 ALA A CA 1
ATOM 3212 C C . ALA A 1 402 ? 10.239 -13.606 -17.427 1.00 98.00 402 ALA A C 1
ATOM 3214 O O . ALA A 1 402 ? 11.226 -13.032 -17.894 1.00 98.00 402 ALA A O 1
ATOM 3215 N N . GLU A 1 403 ? 9.575 -14.558 -18.098 1.00 98.06 403 GLU A N 1
ATOM 3216 C CA . GLU A 1 403 ? 9.906 -14.960 -19.475 1.00 98.06 403 GLU A CA 1
ATOM 3217 C C . GLU A 1 403 ? 9.741 -13.788 -20.460 1.00 98.06 403 GLU A C 1
ATOM 3219 O O . GLU A 1 403 ? 10.657 -13.490 -21.232 1.00 98.06 403 GLU A O 1
ATOM 3224 N N . VAL A 1 404 ? 8.619 -13.058 -20.392 1.00 97.75 404 VAL A N 1
ATOM 3225 C CA . VAL A 1 404 ? 8.372 -11.878 -21.241 1.00 97.75 404 VAL A CA 1
ATOM 3226 C C . VAL A 1 404 ? 9.403 -10.773 -20.984 1.00 97.75 404 VAL A C 1
ATOM 3228 O O . VAL A 1 404 ? 9.881 -10.159 -21.938 1.00 97.75 404 VAL A O 1
ATOM 3231 N N . ALA A 1 405 ? 9.809 -10.533 -19.733 1.00 97.69 405 ALA A N 1
ATOM 3232 C CA . ALA A 1 405 ? 10.853 -9.553 -19.425 1.00 97.69 405 ALA A CA 1
ATOM 3233 C C . ALA A 1 405 ? 12.194 -9.886 -20.116 1.00 97.69 405 ALA A C 1
ATOM 3235 O O . ALA A 1 405 ? 12.854 -8.984 -20.638 1.00 97.69 405 ALA A O 1
ATOM 3236 N N . ASP A 1 406 ? 12.570 -11.165 -20.201 1.00 98.12 406 ASP A N 1
ATOM 3237 C CA . ASP A 1 406 ? 13.812 -11.607 -20.853 1.00 98.12 406 ASP A CA 1
ATOM 3238 C C . ASP A 1 406 ? 13.707 -11.598 -22.400 1.00 98.12 406 ASP A C 1
ATOM 3240 O O . ASP A 1 406 ? 14.678 -11.277 -23.105 1.00 98.12 406 ASP A O 1
ATOM 3244 N N . GLU A 1 407 ? 12.512 -11.826 -22.966 1.00 98.12 407 GLU A N 1
ATOM 3245 C CA . GLU A 1 407 ? 12.247 -11.530 -24.385 1.00 98.12 407 GLU A CA 1
ATOM 3246 C C . GLU A 1 407 ? 12.391 -10.026 -24.691 1.00 98.12 407 GLU A C 1
ATOM 3248 O O . GLU A 1 407 ? 12.948 -9.647 -25.729 1.00 98.12 407 GLU A O 1
ATOM 3253 N N . LEU A 1 408 ? 11.940 -9.153 -23.784 1.00 98.00 408 LEU A N 1
ATOM 3254 C CA . LEU A 1 408 ? 12.027 -7.697 -23.934 1.00 98.00 408 LEU A CA 1
ATOM 3255 C C . LEU A 1 408 ? 13.473 -7.182 -23.818 1.00 98.00 408 LEU A C 1
ATOM 3257 O O . LEU A 1 408 ? 13.853 -6.303 -24.597 1.00 98.00 408 LEU A O 1
ATOM 3261 N N . VAL A 1 409 ? 14.319 -7.786 -22.970 1.00 98.62 409 VAL A N 1
ATOM 3262 C CA . VAL A 1 409 ? 15.784 -7.564 -22.983 1.00 98.62 409 VAL A CA 1
ATOM 3263 C C . VAL A 1 409 ? 16.350 -7.851 -24.380 1.00 98.62 409 VAL A C 1
ATOM 3265 O O . VAL A 1 409 ? 16.998 -6.995 -24.993 1.00 98.62 409 VAL A O 1
ATOM 3268 N N . THR A 1 410 ? 16.032 -9.026 -24.936 1.00 98.25 410 THR A N 1
ATOM 3269 C CA . THR A 1 410 ? 16.464 -9.440 -26.284 1.00 98.25 410 THR A CA 1
ATOM 3270 C C . THR A 1 410 ? 15.964 -8.471 -27.366 1.00 98.25 410 THR A C 1
ATOM 3272 O O . THR A 1 410 ? 16.696 -8.144 -28.310 1.00 98.25 410 THR A O 1
ATOM 3275 N N . ARG A 1 411 ? 14.732 -7.963 -27.226 1.00 98.19 411 ARG A N 1
ATOM 3276 C CA . ARG A 1 411 ? 14.117 -6.987 -28.138 1.00 98.19 411 ARG A CA 1
ATOM 3277 C C . ARG A 1 411 ? 14.825 -5.631 -28.105 1.00 98.19 411 ARG A C 1
ATOM 3279 O O . ARG A 1 411 ? 15.188 -5.142 -29.174 1.00 98.19 411 ARG A O 1
ATOM 3286 N N . ILE A 1 412 ? 15.092 -5.064 -26.926 1.00 98.25 412 ILE A N 1
ATOM 3287 C CA . ILE A 1 412 ? 15.834 -3.796 -26.768 1.00 98.25 412 ILE A CA 1
ATOM 3288 C C . ILE A 1 412 ? 17.214 -3.892 -27.421 1.00 98.25 412 ILE A C 1
ATOM 3290 O O . ILE A 1 412 ? 17.594 -3.016 -28.201 1.00 98.25 412 ILE A O 1
ATOM 3294 N N . VAL A 1 413 ? 17.956 -4.971 -27.142 1.00 98.56 413 VAL A N 1
ATOM 3295 C CA . VAL A 1 413 ? 19.291 -5.200 -27.719 1.00 98.56 413 VAL A CA 1
ATOM 3296 C C . VAL A 1 413 ? 19.210 -5.246 -29.245 1.00 98.56 413 VAL A C 1
ATOM 3298 O O . VAL A 1 413 ? 20.008 -4.601 -29.925 1.00 98.56 413 VAL A O 1
ATOM 3301 N N . LYS A 1 414 ? 18.230 -5.965 -29.800 1.00 98.00 414 LYS A N 1
ATOM 3302 C CA . LYS A 1 414 ? 18.008 -6.079 -31.247 1.00 98.00 414 LYS A CA 1
ATOM 3303 C C . LYS A 1 414 ? 17.624 -4.743 -31.894 1.00 98.00 414 LYS A C 1
ATOM 3305 O O . LYS A 1 414 ? 18.162 -4.423 -32.954 1.00 98.00 414 LYS A O 1
ATOM 3310 N N . GLU A 1 415 ? 16.721 -3.977 -31.284 1.00 97.25 415 GLU A N 1
ATOM 3311 C CA . GLU A 1 415 ? 16.258 -2.689 -31.814 1.00 97.25 415 GLU A CA 1
ATOM 3312 C C . GLU A 1 415 ? 17.365 -1.625 -31.740 1.00 97.25 415 GLU A C 1
ATOM 3314 O O . GLU A 1 415 ? 17.679 -1.019 -32.763 1.00 97.25 415 GLU A O 1
ATOM 3319 N N . LEU A 1 416 ? 18.087 -1.481 -30.620 1.00 97.62 416 LEU A N 1
ATOM 3320 C CA . LEU A 1 416 ? 19.228 -0.556 -30.571 1.00 97.62 416 LEU A CA 1
ATOM 3321 C C . LEU A 1 416 ? 20.332 -0.955 -31.561 1.00 97.62 416 LEU A C 1
ATOM 3323 O O . LEU A 1 416 ? 20.865 -0.099 -32.273 1.00 97.62 416 LEU A O 1
ATOM 3327 N N . MET A 1 417 ? 20.654 -2.251 -31.657 1.00 97.94 417 MET A N 1
ATOM 3328 C CA . MET A 1 417 ? 21.635 -2.733 -32.631 1.00 97.94 417 MET A CA 1
ATOM 3329 C C . MET A 1 417 ? 21.195 -2.476 -34.076 1.00 97.94 417 MET A C 1
ATOM 3331 O O . MET A 1 417 ? 22.062 -2.229 -34.908 1.00 97.94 417 MET A O 1
ATOM 3335 N N . HIS A 1 418 ? 19.896 -2.445 -34.394 1.00 96.25 418 HIS A N 1
ATOM 3336 C CA . HIS A 1 418 ? 19.425 -2.057 -35.728 1.00 96.25 418 HIS A CA 1
ATOM 3337 C C . HIS A 1 418 ? 19.871 -0.632 -36.102 1.00 96.25 418 HIS A C 1
ATOM 3339 O O . HIS A 1 418 ? 20.443 -0.440 -37.178 1.00 96.25 418 HIS A O 1
ATOM 3345 N N . HIS A 1 419 ? 19.722 0.334 -35.187 1.00 96.12 419 HIS A N 1
ATOM 3346 C CA . HIS A 1 419 ? 20.131 1.727 -35.411 1.00 96.12 419 HIS A CA 1
ATOM 3347 C C . HIS A 1 419 ? 21.659 1.918 -35.497 1.00 96.12 419 HIS A C 1
ATOM 3349 O O . HIS A 1 419 ? 22.120 2.798 -36.225 1.00 96.12 419 HIS A O 1
ATOM 3355 N N . ILE A 1 420 ? 22.463 1.125 -34.767 1.00 97.06 420 ILE A N 1
ATOM 3356 C CA . ILE A 1 420 ? 23.911 1.396 -34.596 1.00 97.06 420 ILE A CA 1
ATOM 3357 C C . ILE A 1 420 ? 24.868 0.357 -35.198 1.00 97.06 420 ILE A C 1
ATOM 3359 O O . ILE A 1 420 ? 26.068 0.625 -35.270 1.00 97.06 420 ILE A O 1
ATOM 3363 N N . HIS A 1 421 ? 24.392 -0.803 -35.663 1.00 97.12 421 HIS A N 1
ATOM 3364 C CA . HIS A 1 421 ? 25.242 -1.879 -36.201 1.00 97.12 421 HIS A CA 1
ATOM 3365 C C . HIS A 1 421 ? 26.178 -1.391 -37.319 1.00 97.12 421 HIS A C 1
ATOM 3367 O O . HIS A 1 421 ? 27.359 -1.728 -37.337 1.00 97.12 421 HIS A O 1
ATOM 3373 N N . HIS A 1 422 ? 25.684 -0.531 -38.215 1.00 96.94 422 HIS A N 1
ATOM 3374 C CA . HIS A 1 422 ? 26.480 0.033 -39.310 1.00 96.94 422 HIS A CA 1
ATOM 3375 C C . HIS A 1 422 ? 27.440 1.163 -38.892 1.00 96.94 422 HIS A C 1
ATOM 3377 O O . HIS A 1 422 ? 28.239 1.607 -39.717 1.00 96.94 422 HIS A O 1
ATOM 3383 N N . LEU A 1 423 ? 27.373 1.623 -37.636 1.00 96.81 423 LEU A N 1
ATOM 3384 C CA . LEU A 1 423 ? 28.284 2.608 -37.046 1.00 96.81 423 LEU A CA 1
ATOM 3385 C C . LEU A 1 423 ? 29.431 1.954 -36.251 1.00 96.81 423 LEU A C 1
ATOM 3387 O O . LEU A 1 423 ? 30.413 2.627 -35.935 1.00 96.81 423 LEU A O 1
ATOM 3391 N N . LEU A 1 424 ? 29.335 0.654 -35.951 1.00 97.31 424 LEU A N 1
ATOM 3392 C CA . LEU A 1 424 ? 30.363 -0.123 -35.253 1.00 97.31 424 LEU A CA 1
ATOM 3393 C C . LEU A 1 424 ? 31.332 -0.801 -36.246 1.00 97.31 424 LEU A C 1
ATOM 3395 O O . LEU A 1 424 ? 30.900 -1.354 -37.259 1.00 97.31 424 LEU A O 1
ATOM 3399 N N . PRO A 1 425 ? 32.650 -0.838 -35.970 1.00 95.81 425 PRO A N 1
ATOM 3400 C CA . PRO A 1 425 ? 33.576 -1.691 -36.714 1.00 95.81 425 PRO A CA 1
ATOM 3401 C C . PRO A 1 425 ? 33.210 -3.173 -36.546 1.00 95.81 425 PRO A C 1
ATOM 3403 O O . PRO A 1 425 ? 32.992 -3.621 -35.424 1.00 95.81 425 PRO A O 1
ATOM 3406 N N . ALA A 1 426 ? 33.220 -3.968 -37.621 1.00 96.12 426 ALA A N 1
ATOM 3407 C CA . ALA A 1 426 ? 32.782 -5.373 -37.577 1.00 96.12 426 ALA A CA 1
ATOM 3408 C C . ALA A 1 426 ? 33.407 -6.238 -36.444 1.00 96.12 426 ALA A C 1
ATOM 3410 O O . ALA A 1 426 ? 32.658 -6.970 -35.802 1.00 96.12 426 ALA A O 1
ATOM 3411 N N . PRO A 1 427 ? 34.713 -6.130 -36.096 1.00 97.06 427 PRO A N 1
ATOM 3412 C CA . PRO A 1 427 ? 35.299 -6.883 -34.974 1.00 97.06 427 PRO A CA 1
ATOM 3413 C C . PRO A 1 427 ? 34.811 -6.465 -33.574 1.00 97.06 427 PRO A C 1
ATOM 3415 O O . PRO A 1 427 ? 35.188 -7.091 -32.590 1.00 97.06 427 PRO A O 1
ATOM 3418 N N . GLN A 1 428 ? 34.045 -5.376 -33.474 1.00 97.56 428 GLN A N 1
ATOM 3419 C CA . GLN A 1 428 ? 33.543 -4.780 -32.232 1.00 97.56 428 GLN A CA 1
ATOM 3420 C C . GLN A 1 428 ? 32.033 -4.985 -32.032 1.00 97.56 428 GLN A C 1
ATOM 3422 O O . GLN A 1 428 ? 31.538 -4.717 -30.941 1.00 97.56 428 GLN A O 1
ATOM 3427 N N . VAL A 1 429 ? 31.309 -5.462 -33.054 1.00 97.50 429 VAL A N 1
ATOM 3428 C CA . VAL A 1 429 ? 29.844 -5.626 -33.034 1.00 97.50 429 VAL A CA 1
ATOM 3429 C C . VAL A 1 429 ? 29.401 -6.561 -31.907 1.00 97.50 429 VAL A C 1
ATOM 3431 O O . VAL A 1 429 ? 28.632 -6.144 -31.045 1.00 97.50 429 VAL A O 1
ATOM 3434 N N . GLU A 1 430 ? 29.925 -7.789 -31.857 1.00 97.94 430 GLU A N 1
ATOM 3435 C CA . GLU A 1 430 ? 29.478 -8.771 -30.858 1.00 97.94 430 GLU A CA 1
ATOM 3436 C C . GLU A 1 430 ? 29.959 -8.408 -29.443 1.00 97.94 430 GLU A C 1
ATOM 3438 O O . GLU A 1 430 ? 29.198 -8.488 -28.485 1.00 97.94 430 GLU A O 1
ATOM 3443 N N . SER A 1 431 ? 31.190 -7.896 -29.299 1.00 97.94 431 SER A N 1
ATOM 3444 C CA . SER A 1 431 ? 31.720 -7.466 -27.994 1.00 97.94 431 SER A CA 1
ATOM 3445 C C . SER A 1 431 ? 31.038 -6.213 -27.434 1.00 97.94 431 SER A C 1
ATOM 3447 O O . SER A 1 431 ? 31.144 -5.945 -26.234 1.00 97.94 431 SER A O 1
ATOM 3449 N N . PHE A 1 432 ? 30.389 -5.419 -28.289 1.00 98.25 432 PHE A N 1
ATOM 3450 C CA . PHE A 1 432 ? 29.467 -4.369 -27.871 1.00 98.25 432 PHE A CA 1
ATOM 3451 C C . PHE A 1 432 ? 28.121 -4.985 -27.476 1.00 98.25 432 PHE A C 1
ATOM 3453 O O . PHE A 1 432 ? 27.659 -4.749 -26.362 1.00 98.25 432 PHE A O 1
ATOM 3460 N N . ARG A 1 433 ? 27.539 -5.825 -28.345 1.00 98.38 433 ARG A N 1
ATOM 3461 C CA . ARG A 1 433 ? 26.234 -6.468 -28.145 1.00 98.38 433 ARG A CA 1
ATOM 3462 C C . ARG A 1 433 ? 26.136 -7.202 -26.808 1.00 98.38 433 ARG A C 1
ATOM 3464 O O . ARG A 1 433 ? 25.261 -6.860 -26.029 1.00 98.38 433 ARG A O 1
ATOM 3471 N N . THR A 1 434 ? 27.054 -8.119 -26.496 1.00 98.44 434 THR A N 1
ATOM 3472 C CA . THR A 1 434 ? 27.009 -8.896 -25.237 1.00 98.44 434 THR A CA 1
ATOM 3473 C C . THR A 1 434 ? 27.117 -8.010 -23.988 1.00 98.44 434 THR A C 1
ATOM 3475 O O . THR A 1 434 ? 26.606 -8.354 -22.928 1.00 98.44 434 THR A O 1
ATOM 3478 N N . ARG A 1 435 ? 27.773 -6.843 -24.086 1.00 98.38 435 ARG A N 1
ATOM 3479 C CA . ARG A 1 435 ? 27.855 -5.880 -22.973 1.00 98.38 435 ARG A CA 1
ATOM 3480 C C . ARG A 1 435 ? 26.605 -5.015 -22.853 1.00 98.38 435 ARG A C 1
ATOM 3482 O O . ARG A 1 435 ? 26.226 -4.673 -21.741 1.00 98.38 435 ARG A O 1
ATOM 3489 N N . LEU A 1 436 ? 25.985 -4.661 -23.978 1.00 98.56 436 LEU A N 1
ATOM 3490 C CA . LEU A 1 436 ? 24.682 -4.003 -23.992 1.00 98.56 436 LEU A CA 1
ATOM 3491 C C . LEU A 1 436 ? 23.618 -4.930 -23.392 1.00 98.56 436 LEU A C 1
ATOM 3493 O O . LEU A 1 436 ? 22.840 -4.498 -22.558 1.00 98.56 436 LEU A O 1
ATOM 3497 N N . GLU A 1 437 ? 23.631 -6.201 -23.786 1.00 98.56 437 GLU A N 1
ATOM 3498 C CA . GLU A 1 437 ? 22.746 -7.263 -23.302 1.00 98.56 437 GLU A CA 1
ATOM 3499 C C . GLU A 1 437 ? 22.839 -7.432 -21.780 1.00 98.56 437 GLU A C 1
ATOM 3501 O O . GLU A 1 437 ? 21.808 -7.389 -21.117 1.00 98.56 437 GLU A O 1
ATOM 3506 N N . GLN A 1 438 ? 24.053 -7.457 -21.209 1.00 98.56 438 GLN A N 1
ATOM 3507 C CA . GLN A 1 438 ? 24.236 -7.413 -19.751 1.00 98.56 438 GLN A CA 1
ATOM 3508 C C . GLN A 1 438 ? 23.608 -6.161 -19.118 1.00 98.56 438 GLN A C 1
ATOM 3510 O O . GLN A 1 438 ? 22.836 -6.294 -18.181 1.00 98.56 438 GLN A O 1
ATOM 3515 N N . ILE A 1 439 ? 23.876 -4.960 -19.644 1.00 98.56 439 ILE A N 1
ATOM 3516 C CA . ILE A 1 439 ? 23.337 -3.707 -19.078 1.00 98.56 439 ILE A CA 1
ATOM 3517 C C . ILE A 1 439 ? 21.802 -3.659 -19.152 1.00 98.56 439 ILE A C 1
ATOM 3519 O O . ILE A 1 439 ? 21.154 -3.123 -18.258 1.00 98.56 439 ILE A O 1
ATOM 3523 N N . VAL A 1 440 ? 21.196 -4.226 -20.196 1.00 98.69 440 VAL A N 1
ATOM 3524 C CA . VAL A 1 440 ? 19.733 -4.298 -20.319 1.00 98.69 440 VAL A CA 1
ATOM 3525 C C . VAL A 1 440 ? 19.151 -5.374 -19.384 1.00 98.69 440 VAL A C 1
ATOM 3527 O O . VAL A 1 440 ? 18.085 -5.148 -18.814 1.00 98.69 440 VAL A O 1
ATOM 3530 N N . GLN A 1 441 ? 19.863 -6.480 -19.129 1.00 98.69 441 GLN A N 1
ATOM 3531 C CA . GLN A 1 441 ? 19.501 -7.437 -18.073 1.00 98.69 441 GLN A CA 1
ATOM 3532 C C . GLN A 1 441 ? 19.609 -6.802 -16.675 1.00 98.69 441 GLN A C 1
ATOM 3534 O O . GLN A 1 441 ? 18.703 -6.957 -15.860 1.00 98.69 441 GLN A O 1
ATOM 3539 N N . ASP A 1 442 ? 20.665 -6.025 -16.414 1.00 98.56 442 ASP A N 1
ATOM 3540 C CA . ASP A 1 442 ? 20.838 -5.280 -15.163 1.00 98.56 442 ASP A CA 1
ATOM 3541 C C . ASP A 1 442 ? 19.668 -4.292 -14.971 1.00 98.56 442 ASP A C 1
ATOM 3543 O O . ASP A 1 442 ? 19.090 -4.214 -13.887 1.00 98.56 442 ASP A O 1
ATOM 3547 N N . ALA A 1 443 ? 19.247 -3.592 -16.035 1.00 98.50 443 ALA A N 1
ATOM 3548 C CA . ALA A 1 443 ? 18.072 -2.714 -16.019 1.00 98.50 443 ALA A CA 1
ATOM 3549 C C . ALA A 1 443 ? 16.776 -3.468 -15.680 1.00 98.50 443 ALA A C 1
ATOM 3551 O O . ALA A 1 443 ? 15.997 -3.003 -14.845 1.00 98.50 443 ALA A O 1
ATOM 3552 N N . ARG A 1 444 ? 16.570 -4.642 -16.291 1.00 98.19 444 ARG A N 1
ATOM 3553 C CA . ARG A 1 444 ? 15.443 -5.549 -16.027 1.00 98.19 444 ARG A CA 1
ATOM 3554 C C . ARG A 1 444 ? 15.424 -5.997 -14.564 1.00 98.19 444 ARG A C 1
ATOM 3556 O O . ARG A 1 444 ? 14.389 -5.882 -13.914 1.00 98.19 444 ARG A O 1
ATOM 3563 N N . ASP A 1 445 ? 16.557 -6.420 -14.008 1.00 98.50 445 ASP A N 1
ATOM 3564 C CA . ASP A 1 445 ? 16.654 -6.902 -12.622 1.00 98.50 445 ASP A CA 1
ATOM 3565 C C . ASP A 1 445 ? 16.614 -5.788 -11.563 1.00 98.50 445 ASP A C 1
ATOM 3567 O O . ASP A 1 445 ? 16.287 -6.057 -10.401 1.00 98.50 445 ASP A O 1
ATOM 3571 N N . ILE A 1 446 ? 16.942 -4.545 -11.923 1.00 98.44 446 ILE A N 1
ATOM 3572 C CA . ILE A 1 446 ? 16.700 -3.364 -11.082 1.00 98.44 446 ILE A CA 1
ATOM 3573 C C . ILE A 1 446 ? 15.208 -3.010 -11.116 1.00 98.44 446 ILE A C 1
ATOM 3575 O O . ILE A 1 446 ? 14.597 -2.838 -10.059 1.00 98.44 446 ILE A O 1
ATOM 3579 N N . TRP A 1 447 ? 14.592 -2.967 -12.303 1.00 98.25 447 TRP A N 1
ATOM 3580 C CA . TRP A 1 447 ? 13.181 -2.600 -12.434 1.00 98.25 447 TRP A CA 1
ATOM 3581 C C . TRP A 1 447 ? 12.228 -3.642 -11.837 1.00 98.25 447 TRP A C 1
ATOM 3583 O O . TRP A 1 447 ? 11.269 -3.265 -11.172 1.00 98.25 447 TRP A O 1
ATOM 3593 N N . TRP A 1 448 ? 12.541 -4.939 -11.939 1.00 97.88 448 TRP A N 1
ATOM 3594 C CA . TRP A 1 448 ? 11.779 -6.030 -11.303 1.00 97.88 448 TRP A CA 1
ATOM 3595 C C . TRP A 1 448 ? 11.621 -5.857 -9.780 1.00 97.88 448 TRP A C 1
ATOM 3597 O O . TRP A 1 448 ? 10.618 -6.275 -9.191 1.00 97.88 448 TRP A O 1
ATOM 3607 N N . LYS A 1 449 ? 12.605 -5.206 -9.140 1.00 98.06 449 LYS A N 1
ATOM 3608 C CA . LYS A 1 449 ? 12.570 -4.819 -7.721 1.00 98.06 449 LYS A CA 1
ATOM 3609 C C . LYS A 1 449 ? 11.820 -3.501 -7.518 1.00 98.06 449 LYS A C 1
ATOM 3611 O O . LYS A 1 449 ? 10.980 -3.423 -6.628 1.00 98.06 449 LYS A O 1
ATOM 3616 N N . ALA A 1 450 ? 12.066 -2.499 -8.368 1.00 97.94 450 ALA A N 1
ATOM 3617 C CA . ALA A 1 450 ? 11.371 -1.208 -8.327 1.00 97.94 450 ALA A CA 1
ATOM 3618 C C . ALA A 1 450 ? 9.840 -1.352 -8.466 1.00 97.94 450 ALA A C 1
ATOM 3620 O O . ALA A 1 450 ? 9.098 -0.727 -7.713 1.00 97.94 450 ALA A O 1
ATOM 3621 N N . GLN A 1 451 ? 9.367 -2.239 -9.351 1.00 97.44 451 GLN A N 1
ATOM 3622 C CA . GLN A 1 451 ? 7.949 -2.596 -9.521 1.00 97.44 451 GLN A CA 1
ATOM 3623 C C . GLN A 1 451 ? 7.291 -3.076 -8.217 1.00 97.44 451 GLN A C 1
ATOM 3625 O O . GLN A 1 451 ? 6.109 -2.808 -7.995 1.00 97.44 451 GLN A O 1
ATOM 3630 N N . ARG A 1 452 ? 8.058 -3.761 -7.355 1.00 98.12 452 ARG A N 1
ATOM 3631 C CA . ARG A 1 452 ? 7.617 -4.329 -6.071 1.00 98.12 452 ARG A CA 1
ATOM 3632 C C . ARG A 1 452 ? 7.782 -3.380 -4.881 1.00 98.12 452 ARG A C 1
ATOM 3634 O O . ARG A 1 452 ? 7.441 -3.764 -3.767 1.00 98.12 452 ARG A O 1
ATOM 3641 N N . LEU A 1 453 ? 8.267 -2.152 -5.072 1.00 98.19 453 LEU A N 1
ATOM 3642 C CA . LEU A 1 453 ? 8.219 -1.132 -4.021 1.00 98.19 453 LEU A CA 1
ATOM 3643 C C . LEU A 1 453 ? 6.771 -0.710 -3.759 1.00 98.19 453 LEU A C 1
ATOM 3645 O O . LEU A 1 453 ? 5.941 -0.688 -4.667 1.00 98.19 453 LEU A O 1
ATOM 3649 N N . ARG A 1 454 ? 6.452 -0.318 -2.527 1.00 97.56 454 ARG A N 1
ATOM 3650 C CA . ARG A 1 454 ? 5.138 0.250 -2.205 1.00 97.56 454 ARG A CA 1
ATOM 3651 C C . ARG A 1 454 ? 4.870 1.538 -2.979 1.00 97.56 454 ARG A C 1
ATOM 3653 O O . ARG A 1 454 ? 3.834 1.655 -3.632 1.00 97.56 454 ARG A O 1
ATOM 3660 N N . LEU A 1 455 ? 5.824 2.465 -2.925 1.00 96.62 455 LEU A N 1
ATOM 3661 C CA . LEU A 1 455 ? 5.803 3.726 -3.660 1.00 96.62 455 LEU A CA 1
ATOM 3662 C C . LEU A 1 455 ? 6.007 3.466 -5.155 1.00 96.62 455 LEU A C 1
ATOM 3664 O O . LEU A 1 455 ? 6.924 2.739 -5.541 1.00 96.62 455 LEU A O 1
ATOM 3668 N N . ARG A 1 456 ? 5.170 4.077 -5.999 1.00 96.62 456 ARG A N 1
ATOM 3669 C CA . ARG A 1 456 ? 5.301 3.980 -7.453 1.00 96.62 456 ARG A CA 1
ATOM 3670 C C . ARG A 1 456 ? 6.435 4.887 -7.929 1.00 96.62 456 ARG A C 1
ATOM 3672 O O . ARG A 1 456 ? 6.312 6.106 -7.846 1.00 96.62 456 ARG A O 1
ATOM 3679 N N . LEU A 1 457 ? 7.497 4.290 -8.471 1.00 97.69 457 LEU A N 1
ATOM 3680 C CA . LEU A 1 457 ? 8.485 5.009 -9.276 1.00 97.69 457 LEU A CA 1
ATOM 3681 C C . LEU A 1 457 ? 7.998 5.110 -10.725 1.00 97.69 457 LEU A C 1
ATOM 3683 O O . LEU A 1 457 ? 7.564 4.112 -11.299 1.00 97.69 457 LEU A O 1
ATOM 3687 N N . GLU A 1 458 ? 8.093 6.299 -11.314 1.00 97.25 458 GLU A N 1
ATOM 3688 C CA . GLU A 1 458 ? 7.657 6.577 -12.686 1.00 97.25 458 GLU A CA 1
ATOM 3689 C C . GLU A 1 458 ? 8.759 7.329 -13.459 1.00 97.25 458 GLU A C 1
ATOM 3691 O O . GLU A 1 458 ? 9.156 8.420 -13.041 1.00 97.25 458 GLU A O 1
ATOM 3696 N N . PRO A 1 459 ? 9.291 6.769 -14.559 1.00 96.94 459 PRO A N 1
ATOM 3697 C CA . PRO A 1 459 ? 10.221 7.464 -15.439 1.00 96.94 459 PRO A CA 1
ATOM 3698 C C . PRO A 1 459 ? 9.478 8.375 -16.421 1.00 96.94 459 PRO A C 1
ATOM 3700 O O . PRO A 1 459 ? 8.456 7.996 -16.988 1.00 96.94 459 PRO A O 1
ATOM 3703 N N . ASP A 1 460 ? 10.030 9.560 -16.670 1.00 95.25 460 ASP A N 1
ATOM 3704 C CA . ASP A 1 460 ? 9.467 10.548 -17.588 1.00 95.25 460 ASP A CA 1
ATOM 3705 C C . ASP A 1 460 ? 10.536 11.202 -18.487 1.00 95.25 460 ASP A C 1
ATOM 3707 O O . ASP A 1 460 ? 11.671 11.475 -18.077 1.00 95.25 460 ASP A O 1
ATOM 3711 N N . PHE A 1 461 ? 10.136 11.462 -19.737 1.00 94.12 461 PHE A N 1
ATOM 3712 C CA . PHE A 1 461 ? 10.951 12.054 -20.804 1.00 94.12 461 PHE A CA 1
ATOM 3713 C C . PHE A 1 461 ? 10.489 13.452 -21.245 1.00 94.12 461 PHE A C 1
ATOM 3715 O O . PHE A 1 461 ? 11.013 13.978 -22.235 1.00 94.12 461 PHE A O 1
ATOM 3722 N N . GLN A 1 462 ? 9.538 14.071 -20.543 1.00 90.56 462 GLN A N 1
ATOM 3723 C CA . GLN A 1 462 ? 9.128 15.442 -20.829 1.00 90.56 462 GLN A CA 1
ATOM 3724 C C . GLN A 1 462 ? 10.226 16.439 -20.430 1.00 90.56 462 GLN A C 1
ATOM 3726 O O . GLN A 1 462 ? 10.910 16.290 -19.419 1.00 90.56 462 GLN A O 1
ATOM 3731 N N . VAL A 1 463 ? 10.414 17.453 -21.277 1.00 82.75 463 VAL A N 1
ATOM 3732 C CA . VAL A 1 463 ? 11.337 18.572 -21.049 1.00 82.75 463 VAL A CA 1
ATOM 3733 C C . VAL A 1 463 ? 10.493 19.756 -20.605 1.00 82.75 463 VAL A C 1
ATOM 3735 O O . VAL A 1 463 ? 9.660 20.241 -21.370 1.00 82.75 463 VAL A O 1
ATOM 3738 N N . GLU A 1 464 ? 10.695 20.202 -19.370 1.00 79.75 464 GLU A N 1
ATOM 3739 C CA . GLU A 1 464 ? 9.914 21.266 -18.738 1.00 79.75 464 GLU A CA 1
ATOM 3740 C C . GLU A 1 464 ? 10.829 22.176 -17.915 1.00 79.75 464 GLU A C 1
ATOM 3742 O O . GLU A 1 464 ? 11.737 21.701 -17.228 1.00 79.75 464 GLU A O 1
ATOM 3747 N N . ASP A 1 465 ? 10.542 23.479 -17.910 1.00 71.88 465 ASP A N 1
ATOM 3748 C CA . ASP A 1 465 ? 11.394 24.540 -17.343 1.00 71.88 465 ASP A CA 1
ATOM 3749 C C . ASP A 1 465 ? 11.505 24.544 -15.792 1.00 71.88 465 ASP A C 1
ATOM 3751 O O . ASP A 1 465 ? 11.863 25.553 -15.183 1.00 71.88 465 ASP A O 1
ATOM 3755 N N . TYR A 1 466 ? 11.224 23.424 -15.116 1.00 72.44 466 TYR A N 1
ATOM 3756 C CA . TYR A 1 466 ? 11.282 23.291 -13.653 1.00 72.44 466 TYR A CA 1
ATOM 3757 C C . TYR A 1 466 ? 12.710 23.237 -13.074 1.00 72.44 466 TYR A C 1
ATOM 3759 O O . TYR A 1 466 ? 12.876 23.238 -11.855 1.00 72.44 466 TYR A O 1
ATOM 3767 N N . GLY A 1 467 ? 13.752 23.183 -13.911 1.00 80.38 467 GLY A N 1
ATOM 3768 C CA . GLY A 1 467 ? 15.157 23.259 -13.482 1.00 80.38 467 GLY A CA 1
ATOM 3769 C C . GLY A 1 467 ? 15.739 21.982 -12.856 1.00 80.38 467 GLY A C 1
ATOM 3770 O O . GLY A 1 467 ? 16.902 21.978 -12.453 1.00 80.38 467 GLY A O 1
ATOM 3771 N N . TRP A 1 468 ? 14.980 20.883 -12.816 1.00 82.56 468 TRP A N 1
ATOM 3772 C CA . TRP A 1 468 ? 15.426 19.558 -12.353 1.00 82.56 468 TRP A CA 1
ATOM 3773 C C . TRP A 1 468 ? 16.201 18.791 -13.436 1.00 82.56 468 TRP A C 1
ATOM 3775 O O . TRP A 1 468 ? 15.976 17.605 -13.672 1.00 82.56 468 TRP A O 1
ATOM 3785 N N . GLU A 1 469 ? 17.121 19.474 -14.114 1.00 88.44 469 GLU A N 1
ATOM 3786 C CA . GLU A 1 469 ? 17.851 18.948 -15.267 1.00 88.44 469 GLU A CA 1
ATOM 3787 C C . GLU A 1 469 ? 19.365 19.088 -15.058 1.00 88.44 469 GLU A C 1
ATOM 3789 O O . GLU A 1 469 ? 19.879 20.147 -14.690 1.00 88.44 469 GLU A O 1
ATOM 3794 N N . LYS A 1 470 ? 20.106 18.001 -15.287 1.00 92.06 470 LYS A N 1
ATOM 3795 C CA . LYS A 1 470 ? 21.571 17.958 -15.231 1.00 92.06 470 LYS A CA 1
ATOM 3796 C C . LYS A 1 470 ? 22.137 17.874 -16.652 1.00 92.06 470 LYS A C 1
ATOM 3798 O O . LYS A 1 470 ? 21.889 16.880 -17.335 1.00 92.06 470 LYS A O 1
ATOM 3803 N N . PRO A 1 471 ? 22.939 18.851 -17.104 1.00 92.12 471 PRO A N 1
ATOM 3804 C CA . PRO A 1 471 ? 23.618 18.765 -18.393 1.00 92.12 471 PRO A CA 1
ATOM 3805 C C . PRO A 1 471 ? 24.565 17.564 -18.454 1.00 92.12 471 PRO A C 1
ATOM 3807 O O . PRO A 1 471 ? 25.370 17.358 -17.539 1.00 92.12 471 PRO A O 1
ATOM 3810 N N . ILE A 1 472 ? 24.508 16.791 -19.540 1.00 94.06 472 ILE A N 1
ATOM 3811 C CA . ILE A 1 472 ? 25.400 15.649 -19.754 1.00 94.06 472 ILE A CA 1
ATOM 3812 C C . ILE A 1 472 ? 26.864 16.109 -19.767 1.00 94.06 472 ILE A C 1
ATOM 3814 O O . ILE A 1 472 ? 27.258 17.013 -20.510 1.00 94.06 472 ILE A O 1
ATOM 3818 N N . GLN A 1 473 ? 27.690 15.489 -18.923 1.00 91.81 473 GLN A N 1
ATOM 3819 C CA . GLN A 1 473 ? 29.090 15.872 -18.759 1.00 91.81 473 GLN A CA 1
ATOM 3820 C C . GLN A 1 473 ? 29.983 15.149 -19.768 1.00 91.81 473 GLN A C 1
ATOM 3822 O O . GLN A 1 473 ? 30.665 14.175 -19.449 1.00 91.81 473 GLN A O 1
ATOM 3827 N N . PHE A 1 474 ? 30.015 15.660 -21.000 1.00 87.62 474 PHE A N 1
ATOM 3828 C CA . PHE A 1 474 ? 31.017 15.237 -21.973 1.00 87.62 474 PHE A CA 1
ATOM 3829 C C . PHE A 1 474 ? 32.423 15.534 -21.442 1.00 87.62 474 PHE A C 1
ATOM 3831 O O . PHE A 1 474 ? 32.842 16.688 -21.332 1.00 87.62 474 PHE A O 1
ATOM 3838 N N . GLN A 1 475 ? 33.175 14.474 -21.149 1.00 80.81 475 GLN A N 1
ATOM 3839 C CA . GLN A 1 475 ? 34.609 14.555 -20.896 1.00 80.81 475 GLN A CA 1
ATOM 3840 C C . GLN A 1 475 ? 35.340 14.913 -22.194 1.00 80.81 475 GLN A C 1
ATOM 3842 O O . GLN A 1 475 ? 35.886 14.050 -22.889 1.00 80.81 475 GLN A O 1
ATOM 3847 N N . TYR A 1 476 ? 35.366 16.199 -22.526 1.00 75.12 476 TYR A N 1
ATOM 3848 C CA . TYR A 1 476 ? 36.282 16.699 -23.531 1.00 75.12 476 TYR A CA 1
ATOM 3849 C C . TYR A 1 476 ? 37.710 16.503 -23.028 1.00 75.12 476 TYR A C 1
ATOM 3851 O O . TYR A 1 476 ? 38.129 17.101 -22.037 1.00 75.12 476 TYR A O 1
ATOM 3859 N N . GLU A 1 477 ? 38.484 15.697 -23.755 1.00 63.25 477 GLU A N 1
ATOM 3860 C CA . GLU A 1 477 ? 39.944 15.753 -23.713 1.00 63.25 477 GLU A CA 1
ATOM 3861 C C . GLU A 1 477 ? 40.386 17.089 -24.314 1.00 63.25 477 GLU A C 1
ATOM 3863 O O . GLU A 1 477 ? 40.871 17.183 -25.443 1.00 63.25 477 GLU A O 1
ATOM 3868 N N . HIS A 1 478 ? 40.198 18.154 -23.536 1.00 54.47 478 HIS A N 1
ATOM 3869 C CA . HIS A 1 478 ? 40.853 19.426 -23.750 1.00 54.47 478 HIS A CA 1
ATOM 3870 C C . HIS A 1 478 ? 42.351 19.204 -23.543 1.00 54.47 478 HIS A C 1
ATOM 3872 O O . HIS A 1 478 ? 42.898 19.453 -22.470 1.00 54.47 478 HIS A O 1
ATOM 3878 N N . GLY A 1 479 ? 43.018 18.765 -24.612 1.00 50.59 479 GLY A N 1
ATOM 3879 C CA . GLY A 1 479 ? 44.464 18.826 -24.796 1.00 50.59 479 GLY A CA 1
ATOM 3880 C C . GLY A 1 479 ? 44.938 20.275 -24.899 1.00 50.59 479 GLY A C 1
ATOM 3881 O O . GLY A 1 479 ? 45.609 20.649 -25.859 1.00 50.59 479 GLY A O 1
ATOM 3882 N N . GLY A 1 480 ? 44.548 21.104 -23.925 1.00 41.28 480 GLY A N 1
ATOM 3883 C CA . GLY A 1 480 ? 45.092 22.434 -23.735 1.00 41.28 480 GLY A CA 1
ATOM 3884 C C . GLY A 1 480 ? 46.610 22.307 -23.647 1.00 41.28 480 GLY A C 1
ATOM 3885 O O . GLY A 1 480 ? 47.097 21.377 -22.997 1.00 41.28 480 GLY A O 1
ATOM 3886 N N . PRO A 1 481 ? 47.370 23.177 -24.334 1.00 45.16 481 PRO A N 1
ATOM 3887 C CA . PRO A 1 481 ? 48.813 23.033 -24.438 1.00 45.16 481 PRO A CA 1
ATOM 3888 C C . PRO A 1 481 ? 49.409 23.057 -23.033 1.00 45.16 481 PRO A C 1
ATOM 3890 O O . PRO A 1 481 ? 49.404 24.098 -22.375 1.00 45.16 481 PRO A O 1
ATOM 3893 N N . SER A 1 482 ? 49.867 21.888 -22.575 1.00 42.03 482 SER A N 1
ATOM 3894 C CA . SER A 1 482 ? 50.341 21.691 -21.208 1.00 42.03 482 SER A CA 1
ATOM 3895 C C . SER A 1 482 ? 51.466 22.680 -20.940 1.00 42.03 482 SER A C 1
ATOM 3897 O O . SER A 1 482 ? 52.553 22.568 -21.515 1.00 42.03 482 SER A O 1
ATOM 3899 N N . GLN A 1 483 ? 51.183 23.703 -20.129 1.00 44.75 483 GLN A N 1
ATOM 3900 C CA . GLN A 1 483 ? 52.184 24.701 -19.797 1.00 44.75 483 GLN A CA 1
ATOM 3901 C C . GLN A 1 483 ? 53.285 23.992 -19.020 1.00 44.75 483 GLN A C 1
ATOM 3903 O O . GLN A 1 483 ? 53.057 23.509 -17.911 1.00 44.75 483 GLN A O 1
ATOM 3908 N N . ILE A 1 484 ? 54.478 23.929 -19.616 1.00 43.19 484 ILE A N 1
ATOM 3909 C CA . ILE A 1 484 ? 55.665 23.313 -19.020 1.00 43.19 484 ILE A CA 1
ATOM 3910 C C . ILE A 1 484 ? 56.179 24.246 -17.914 1.00 43.19 484 ILE A C 1
ATOM 3912 O O . ILE A 1 484 ? 57.180 24.951 -18.049 1.00 43.19 484 ILE A O 1
ATOM 3916 N N . ALA A 1 485 ? 55.432 24.286 -16.814 1.00 43.75 485 ALA A N 1
ATOM 3917 C CA . ALA A 1 485 ? 55.780 24.995 -15.603 1.00 43.75 485 ALA A CA 1
ATOM 3918 C C . ALA A 1 485 ? 56.950 24.256 -14.945 1.00 43.75 485 ALA A C 1
ATOM 3920 O O . ALA A 1 485 ? 56.777 23.182 -14.372 1.00 43.75 485 ALA A O 1
ATOM 3921 N N . ASN A 1 486 ? 58.152 24.829 -15.051 1.00 48.72 486 ASN A N 1
ATOM 3922 C CA . ASN A 1 486 ? 59.370 24.315 -14.420 1.00 48.72 486 ASN A CA 1
ATOM 3923 C C . ASN A 1 486 ? 59.200 24.214 -12.888 1.00 48.72 486 ASN A C 1
ATOM 3925 O O . ASN A 1 486 ? 59.473 25.167 -12.157 1.00 48.72 486 ASN A O 1
ATOM 3929 N N . GLY A 1 487 ? 58.761 23.048 -12.407 1.00 40.09 487 GLY A N 1
ATOM 3930 C CA . GLY A 1 487 ? 58.533 22.729 -10.997 1.00 40.09 487 GLY A CA 1
ATOM 3931 C C . GLY A 1 487 ? 59.537 21.692 -10.497 1.00 40.09 487 GLY A C 1
ATOM 3932 O O . GLY A 1 487 ? 59.586 20.574 -11.000 1.00 40.09 487 GLY A O 1
ATOM 3933 N N . LYS A 1 488 ? 60.370 22.076 -9.523 1.00 42.94 488 LYS A N 1
ATOM 3934 C CA . LYS A 1 488 ? 61.472 21.249 -9.000 1.00 42.94 488 LYS A CA 1
ATOM 3935 C C . LYS A 1 488 ? 60.998 19.909 -8.428 1.00 42.94 488 LYS A C 1
ATOM 3937 O O . LYS A 1 488 ? 59.972 19.834 -7.760 1.00 42.94 488 LYS A O 1
ATOM 3942 N N . ALA A 1 489 ? 61.829 18.884 -8.604 1.00 44.09 489 ALA A N 1
ATOM 3943 C CA . ALA A 1 489 ? 61.631 17.571 -8.009 1.00 44.09 489 ALA A CA 1
ATOM 3944 C C . ALA A 1 489 ? 61.641 17.601 -6.469 1.00 44.09 489 ALA A C 1
ATOM 3946 O O . ALA A 1 489 ? 62.481 18.261 -5.857 1.00 44.09 489 ALA A O 1
ATOM 3947 N N . HIS A 1 490 ? 60.794 16.766 -5.868 1.00 39.94 490 HIS A N 1
ATOM 3948 C CA . HIS A 1 490 ? 61.035 16.159 -4.562 1.00 39.94 490 HIS A CA 1
ATOM 3949 C C . HIS A 1 490 ? 60.919 14.639 -4.709 1.00 39.94 490 HIS A C 1
ATOM 3951 O O . HIS A 1 490 ? 60.006 14.142 -5.363 1.00 39.94 490 HIS A O 1
ATOM 3957 N N . ALA A 1 491 ? 61.875 13.906 -4.140 1.00 46.06 491 ALA A N 1
ATOM 3958 C CA . ALA A 1 491 ? 61.922 12.450 -4.225 1.00 46.06 491 ALA A CA 1
ATOM 3959 C C . ALA A 1 491 ? 61.098 11.798 -3.105 1.00 46.06 491 ALA A C 1
ATOM 3961 O O . ALA A 1 491 ? 61.129 12.260 -1.964 1.00 46.06 491 ALA A O 1
ATOM 3962 N N . ALA A 1 492 ? 60.439 10.682 -3.418 1.00 39.69 492 ALA A N 1
ATOM 3963 C CA . ALA A 1 492 ? 59.810 9.799 -2.443 1.00 39.69 492 ALA A CA 1
ATOM 3964 C C . ALA A 1 492 ? 60.252 8.351 -2.705 1.00 39.69 492 ALA A C 1
ATOM 3966 O O . ALA A 1 492 ? 60.028 7.805 -3.783 1.00 39.69 492 ALA A O 1
ATOM 3967 N N . ASN A 1 493 ? 60.899 7.736 -1.714 1.00 42.31 493 ASN A N 1
ATOM 3968 C CA . ASN A 1 493 ? 61.206 6.307 -1.721 1.00 42.31 493 ASN A CA 1
ATOM 3969 C C . ASN A 1 493 ? 59.921 5.493 -1.516 1.00 42.31 493 ASN A C 1
ATOM 3971 O O . ASN A 1 493 ? 59.172 5.777 -0.584 1.00 42.31 493 ASN A O 1
ATOM 3975 N N . ASN A 1 494 ? 59.756 4.400 -2.263 1.00 35.94 494 ASN A N 1
ATOM 3976 C CA . ASN A 1 494 ? 59.949 3.061 -1.688 1.00 35.94 494 ASN A CA 1
ATOM 3977 C C . ASN A 1 494 ? 59.758 1.959 -2.739 1.00 35.94 494 ASN A C 1
ATOM 3979 O O . ASN A 1 494 ? 58.652 1.716 -3.205 1.00 35.94 494 ASN A O 1
ATOM 3983 N N . ASN A 1 495 ? 60.835 1.224 -3.018 1.00 41.28 495 ASN A N 1
ATOM 3984 C CA . ASN A 1 495 ? 60.775 -0.109 -3.608 1.00 41.28 495 ASN A CA 1
ATOM 3985 C C . ASN A 1 495 ? 61.332 -1.095 -2.580 1.00 41.28 495 ASN A C 1
ATOM 3987 O O . ASN A 1 495 ? 62.522 -1.037 -2.269 1.00 41.28 495 ASN A O 1
ATOM 3991 N N . LYS A 1 496 ? 60.511 -2.036 -2.108 1.00 39.38 496 LYS A N 1
ATOM 3992 C CA . LYS A 1 496 ? 61.023 -3.327 -1.650 1.00 39.38 496 LYS A CA 1
ATOM 3993 C C . LYS A 1 496 ? 59.978 -4.424 -1.840 1.00 39.38 496 LYS A C 1
ATOM 3995 O O . LYS A 1 496 ? 58.932 -4.406 -1.202 1.00 39.38 496 LYS A O 1
ATOM 4000 N N . ALA A 1 497 ? 60.285 -5.371 -2.719 1.00 44.34 497 ALA A N 1
ATOM 4001 C CA . ALA A 1 497 ? 59.605 -6.657 -2.772 1.00 44.34 497 ALA A CA 1
ATOM 4002 C C . ALA A 1 497 ? 60.248 -7.622 -1.767 1.00 44.34 497 ALA A C 1
ATOM 4004 O O . ALA A 1 497 ? 61.416 -7.450 -1.427 1.00 44.34 497 ALA A O 1
ATOM 4005 N N . ASP A 1 498 ? 59.516 -8.656 -1.367 1.00 36.22 498 ASP A N 1
ATOM 4006 C CA . ASP A 1 498 ? 60.066 -10.004 -1.200 1.00 36.22 498 ASP A CA 1
ATOM 4007 C C . ASP A 1 498 ? 58.911 -11.021 -1.283 1.00 36.22 498 ASP A C 1
ATOM 4009 O O . ASP A 1 498 ? 57.786 -10.751 -0.861 1.00 36.22 498 ASP A O 1
ATOM 4013 N N . THR A 1 499 ? 59.184 -12.187 -1.863 1.00 40.25 499 THR A N 1
ATOM 4014 C CA . THR A 1 499 ? 58.324 -13.386 -1.811 1.00 40.25 499 THR A CA 1
ATOM 4015 C C . THR A 1 499 ? 58.997 -14.388 -0.865 1.00 40.25 499 THR A C 1
ATOM 4017 O O . THR A 1 499 ? 60.210 -14.302 -0.666 1.00 40.25 499 THR A O 1
ATOM 4020 N N . PRO A 1 500 ? 58.276 -15.371 -0.299 1.00 51.81 500 PRO A N 1
ATOM 4021 C CA . PRO A 1 500 ? 58.597 -16.721 -0.768 1.00 51.81 500 PRO A CA 1
ATOM 4022 C C . PRO A 1 500 ? 57.416 -17.705 -0.828 1.00 51.81 500 PRO A C 1
ATOM 4024 O O . PRO A 1 500 ? 56.274 -17.430 -0.472 1.00 51.81 500 PRO A O 1
ATOM 4027 N N . GLN A 1 501 ? 57.763 -18.876 -1.348 1.00 44.53 501 GLN A N 1
ATOM 4028 C CA . GLN A 1 501 ? 56.938 -20.006 -1.758 1.00 44.53 501 GLN A CA 1
ATOM 4029 C C . GLN A 1 501 ? 56.878 -21.099 -0.656 1.00 44.53 501 GLN A C 1
ATOM 4031 O O . GLN A 1 501 ? 57.631 -21.046 0.309 1.00 44.53 501 GLN A O 1
ATOM 4036 N N . GLN A 1 502 ? 56.086 -22.151 -0.909 1.00 34.00 502 GLN A N 1
ATOM 4037 C CA . GLN A 1 502 ? 56.150 -23.514 -0.327 1.00 34.00 502 GLN A CA 1
ATOM 4038 C C . GLN A 1 502 ? 55.445 -23.835 1.015 1.00 34.00 502 GLN A C 1
ATOM 4040 O O . GLN A 1 502 ? 55.745 -23.319 2.084 1.00 34.00 502 GLN A O 1
ATOM 4045 N N . SER A 1 503 ? 54.567 -24.841 0.926 1.00 41.84 503 SER A N 1
ATOM 4046 C CA . SER A 1 503 ? 54.242 -25.853 1.959 1.00 41.84 503 SER A CA 1
ATOM 4047 C C . SER A 1 503 ? 55.223 -27.060 1.807 1.00 41.84 503 SER A C 1
ATOM 4049 O O . SER A 1 503 ? 55.947 -27.034 0.807 1.00 41.84 503 SER A O 1
ATOM 4051 N N . PRO A 1 504 ? 55.267 -28.140 2.651 1.00 51.16 504 PRO A N 1
ATOM 4052 C CA . PRO A 1 504 ? 54.087 -28.869 3.170 1.00 51.16 504 PRO A CA 1
ATOM 4053 C C . PRO A 1 504 ? 54.206 -29.672 4.513 1.00 51.16 504 PRO A C 1
ATOM 4055 O O . PRO A 1 504 ? 55.251 -29.750 5.141 1.00 51.16 504 PRO A O 1
ATOM 4058 N N . GLN A 1 505 ? 53.105 -30.383 4.833 1.00 34.78 505 GLN A N 1
ATOM 4059 C CA . GLN A 1 505 ? 52.980 -31.676 5.560 1.00 34.78 505 GLN A CA 1
ATOM 4060 C C . GLN A 1 505 ? 53.038 -31.811 7.109 1.00 34.78 505 GLN A C 1
ATOM 4062 O O . GLN A 1 505 ? 54.053 -31.576 7.750 1.00 34.78 505 GLN A O 1
ATOM 4067 N N . SER A 1 506 ? 51.999 -32.510 7.620 1.00 34.56 506 SER A N 1
ATOM 4068 C CA . SER A 1 506 ? 51.949 -33.424 8.797 1.00 34.56 506 SER A CA 1
ATOM 4069 C C . SER A 1 506 ? 52.085 -32.842 10.223 1.00 34.56 506 SER A C 1
ATOM 4071 O O . SER A 1 506 ? 52.850 -31.918 10.443 1.00 34.56 506 SER A O 1
ATOM 4073 N N . ALA A 1 507 ? 51.434 -33.356 11.284 1.00 32.81 507 ALA A N 1
ATOM 4074 C CA . ALA A 1 507 ? 50.268 -34.253 11.497 1.00 32.81 507 ALA A CA 1
ATOM 4075 C C . ALA A 1 507 ? 49.799 -34.059 12.981 1.00 32.81 507 ALA A C 1
ATOM 4077 O O . ALA A 1 507 ? 50.549 -33.478 13.758 1.00 32.81 507 ALA A O 1
ATOM 4078 N N . LYS A 1 508 ? 48.616 -34.457 13.490 1.00 34.25 508 LYS A N 1
ATOM 4079 C CA . LYS A 1 508 ? 48.058 -35.818 13.719 1.00 34.25 508 LYS A CA 1
ATOM 4080 C C . LYS A 1 508 ? 46.672 -35.705 14.412 1.00 34.25 508 LYS A C 1
ATOM 4082 O O . LYS A 1 508 ? 46.496 -34.749 15.149 1.00 34.25 508 LYS A O 1
ATOM 4087 N N . SER A 1 509 ? 45.826 -36.751 14.309 1.00 31.66 509 SER A N 1
ATOM 4088 C CA . SER A 1 509 ? 44.833 -37.270 15.309 1.00 31.66 509 SER A CA 1
ATOM 4089 C C . SER A 1 509 ? 43.793 -36.323 15.977 1.00 31.66 509 SER A C 1
ATOM 4091 O O . SER A 1 509 ? 44.120 -35.209 16.342 1.00 31.66 509 SER A O 1
ATOM 4093 N N . SER A 1 510 ? 42.551 -36.726 16.294 1.00 31.66 510 SER A N 1
ATOM 4094 C CA . SER A 1 510 ? 41.956 -38.075 16.420 1.00 31.66 510 SER A CA 1
ATOM 4095 C C . SER A 1 510 ? 40.437 -38.115 16.148 1.00 31.66 510 SER A C 1
ATOM 4097 O O . SER A 1 510 ? 39.722 -37.131 16.300 1.00 31.66 510 SER A O 1
ATOM 4099 N N . THR A 1 511 ? 39.948 -39.312 15.811 1.00 39.69 511 THR A N 1
ATOM 4100 C CA . THR A 1 511 ? 38.541 -39.770 15.770 1.00 39.69 511 THR A CA 1
ATOM 4101 C C . THR A 1 511 ? 38.544 -41.291 16.060 1.00 39.69 511 THR A C 1
ATOM 4103 O O . THR A 1 511 ? 39.638 -41.854 16.190 1.00 39.69 511 THR A O 1
ATOM 4106 N N . PRO A 1 512 ? 37.417 -42.038 16.058 1.00 57.75 512 PRO A N 1
ATOM 4107 C CA . PRO A 1 512 ? 36.028 -41.761 16.477 1.00 57.75 512 PRO A CA 1
ATOM 4108 C C . PRO A 1 512 ? 35.557 -42.772 17.568 1.00 57.75 512 PRO A C 1
ATOM 4110 O O . PRO A 1 512 ? 36.346 -43.628 17.971 1.00 57.75 512 PRO A O 1
ATOM 4113 N N . LYS A 1 513 ? 34.264 -42.762 17.972 1.00 32.06 513 LYS A N 1
ATOM 4114 C CA . LYS A 1 513 ? 33.356 -43.953 17.948 1.00 32.06 513 LYS A CA 1
ATOM 4115 C C . LYS A 1 513 ? 31.985 -43.764 18.635 1.00 32.06 513 LYS A C 1
ATOM 4117 O O . LYS A 1 513 ? 31.885 -43.219 19.725 1.00 32.06 513 LYS A O 1
ATOM 4122 N N . THR A 1 514 ? 30.958 -44.330 17.999 1.00 37.44 514 THR A N 1
ATOM 4123 C CA . THR A 1 514 ? 29.669 -44.819 18.553 1.00 37.44 514 THR A CA 1
ATOM 4124 C C . THR A 1 514 ? 29.801 -46.354 18.825 1.00 37.44 514 THR A C 1
ATOM 4126 O O . THR A 1 514 ? 30.917 -46.845 18.606 1.00 37.44 514 THR A O 1
ATOM 4129 N N . PRO A 1 515 ? 28.786 -47.171 19.247 1.00 53.22 515 PRO A N 1
ATOM 4130 C CA . PRO A 1 515 ? 27.328 -46.930 19.356 1.00 53.22 515 PRO A CA 1
ATOM 4131 C C . PRO A 1 515 ? 26.563 -47.611 20.547 1.00 53.22 515 PRO A C 1
ATOM 4133 O O . PRO A 1 515 ? 27.145 -48.270 21.403 1.00 53.22 515 PRO A O 1
ATOM 4136 N N . THR A 1 516 ? 25.217 -47.568 20.459 1.00 31.00 516 THR A N 1
ATOM 4137 C CA . THR A 1 516 ? 24.194 -48.587 20.864 1.00 31.00 516 THR A CA 1
ATOM 4138 C C . THR A 1 516 ? 23.470 -48.598 22.236 1.00 31.00 516 THR A C 1
ATOM 4140 O O . THR A 1 516 ? 24.048 -48.406 23.297 1.00 31.00 516 THR A O 1
ATOM 4143 N N . THR A 1 517 ? 22.182 -48.996 22.137 1.00 32.34 517 THR A N 1
ATOM 4144 C CA . THR A 1 517 ? 21.276 -49.695 23.096 1.00 32.34 517 THR A CA 1
ATOM 4145 C C . THR A 1 517 ? 20.584 -48.989 24.291 1.00 32.34 517 THR A C 1
ATOM 4147 O O . THR A 1 517 ? 21.099 -48.977 25.398 1.00 32.34 517 THR A O 1
ATOM 4150 N N . ALA A 1 518 ? 19.297 -48.656 24.062 1.00 32.28 518 ALA A N 1
ATOM 4151 C CA . ALA A 1 518 ? 18.096 -49.268 24.692 1.00 32.28 518 ALA A CA 1
ATOM 4152 C C . ALA A 1 518 ? 17.419 -48.722 25.992 1.00 32.28 518 ALA A C 1
ATOM 4154 O O . ALA A 1 518 ? 17.969 -48.783 27.083 1.00 32.28 518 ALA A O 1
ATOM 4155 N N . SER A 1 519 ? 16.102 -48.463 25.838 1.00 31.81 519 SER A N 1
ATOM 4156 C CA . SER A 1 519 ? 14.966 -48.790 26.744 1.00 31.81 519 SER A CA 1
ATOM 4157 C C . SER A 1 519 ? 14.450 -47.861 27.873 1.00 31.81 519 SER A C 1
ATOM 4159 O O . SER A 1 519 ? 15.183 -47.179 28.576 1.00 31.81 519 SER A O 1
ATOM 4161 N N . SER A 1 520 ? 13.122 -47.993 28.076 1.00 33.47 520 SER A N 1
ATOM 4162 C CA . SER A 1 520 ? 12.275 -47.714 29.267 1.00 33.47 520 SER A CA 1
ATOM 4163 C C . SER A 1 520 ? 12.010 -46.273 29.762 1.00 33.47 520 SER A C 1
ATOM 4165 O O . SER A 1 520 ? 12.684 -45.772 30.648 1.00 33.47 520 SER A O 1
ATOM 4167 N N . ALA A 1 521 ? 10.909 -45.700 29.250 1.00 35.62 521 ALA A N 1
ATOM 4168 C CA . ALA A 1 521 ? 9.666 -45.322 29.965 1.00 35.62 521 ALA A CA 1
ATOM 4169 C C . ALA A 1 521 ? 9.672 -44.605 31.348 1.00 35.62 521 ALA A C 1
ATOM 4171 O O . ALA A 1 521 ? 10.262 -45.071 32.316 1.00 35.62 521 ALA A O 1
ATOM 4172 N N . GLY A 1 522 ? 8.811 -43.577 31.458 1.00 31.75 522 GLY A N 1
ATOM 4173 C CA . GLY A 1 522 ? 8.426 -42.855 32.688 1.00 31.75 522 GLY A CA 1
ATOM 4174 C C . GLY A 1 522 ? 8.415 -41.331 32.443 1.00 31.75 522 GLY A C 1
ATOM 4175 O O . GLY A 1 522 ? 9.489 -40.763 32.324 1.00 31.75 522 GLY A O 1
ATOM 4176 N N . ALA A 1 523 ? 7.313 -40.627 32.145 1.00 33.75 523 ALA A N 1
ATOM 4177 C CA . ALA A 1 523 ? 6.015 -40.429 32.826 1.00 33.75 523 ALA A CA 1
ATOM 4178 C C . ALA A 1 523 ? 5.952 -39.100 33.626 1.00 33.75 523 ALA A C 1
ATOM 4180 O O . ALA A 1 523 ? 6.945 -38.684 34.208 1.00 33.75 523 ALA A O 1
ATOM 4181 N N . VAL A 1 524 ? 4.749 -38.500 33.685 1.00 36.88 524 VAL A N 1
ATOM 4182 C CA . VAL A 1 524 ? 4.370 -37.208 34.324 1.00 36.88 524 VAL A CA 1
ATOM 4183 C C . VAL A 1 524 ? 4.790 -35.924 33.561 1.00 36.88 524 VAL A C 1
ATOM 4185 O O . VAL A 1 524 ? 5.975 -35.722 33.316 1.00 36.88 524 VAL A O 1
ATOM 4188 N N . PRO A 1 525 ? 3.841 -35.024 33.203 1.00 44.28 525 PRO A N 1
ATOM 4189 C CA . PRO A 1 525 ? 4.132 -33.719 32.597 1.00 44.28 525 PRO A CA 1
ATOM 4190 C C . PRO A 1 525 ? 4.324 -32.594 33.635 1.00 44.28 525 PRO A C 1
ATOM 4192 O O . PRO A 1 525 ? 3.691 -32.584 34.691 1.00 44.28 525 PRO A O 1
ATOM 4195 N N . SER A 1 526 ? 5.157 -31.607 33.301 1.00 37.72 526 SER A N 1
ATOM 4196 C CA . SER A 1 526 ? 5.439 -30.429 34.138 1.00 37.72 526 SER A CA 1
ATOM 4197 C C . SER A 1 526 ? 4.320 -29.380 34.095 1.00 37.72 526 SER A C 1
ATOM 4199 O O . SER A 1 526 ? 3.809 -29.059 33.024 1.00 37.72 526 SER A O 1
ATOM 4201 N N . GLN A 1 527 ? 3.995 -28.773 35.242 1.00 43.16 527 GLN A N 1
ATOM 4202 C CA . GLN A 1 527 ? 3.133 -27.584 35.304 1.00 43.16 527 GLN A CA 1
ATOM 4203 C C . GLN A 1 527 ? 3.879 -26.316 34.832 1.00 43.16 527 GLN A C 1
ATOM 4205 O O . GLN A 1 527 ? 5.071 -26.181 35.122 1.00 43.16 527 GLN A O 1
ATOM 4210 N N . PRO A 1 528 ? 3.195 -25.342 34.200 1.00 50.66 528 PRO A N 1
ATOM 4211 C CA . PRO A 1 528 ? 3.692 -23.972 34.094 1.00 50.66 528 PRO A CA 1
ATOM 4212 C C . PRO A 1 528 ? 3.566 -23.220 35.443 1.00 50.66 528 PRO A C 1
ATOM 4214 O O . PRO A 1 528 ? 2.694 -23.552 36.251 1.00 50.66 528 PRO A O 1
ATOM 4217 N N . PRO A 1 529 ? 4.414 -22.207 35.710 1.00 53.72 529 PRO A N 1
ATOM 4218 C CA . PRO A 1 529 ? 4.389 -21.431 36.953 1.00 53.72 529 PRO A CA 1
ATOM 4219 C C . PRO A 1 529 ? 3.233 -20.406 37.006 1.00 53.72 529 PRO A C 1
ATOM 4221 O O . PRO A 1 529 ? 2.711 -20.009 35.963 1.00 53.72 529 PRO A O 1
ATOM 4224 N N . PRO A 1 530 ? 2.835 -19.938 38.207 1.00 49.56 530 PRO A N 1
ATOM 4225 C CA . PRO A 1 530 ? 1.731 -18.992 38.372 1.00 49.56 530 PRO A CA 1
ATOM 4226 C C . PRO A 1 530 ? 2.102 -17.558 37.960 1.00 49.56 530 PRO A C 1
ATOM 4228 O O . PRO A 1 530 ? 3.190 -17.070 38.265 1.00 49.56 530 PRO A O 1
ATOM 4231 N N . LEU A 1 531 ? 1.153 -16.850 37.340 1.00 36.41 531 LEU A N 1
ATOM 4232 C CA . LEU A 1 531 ? 1.246 -15.410 37.090 1.00 36.41 531 LEU A CA 1
ATOM 4233 C C . LEU A 1 531 ? 0.928 -14.615 38.365 1.00 36.41 531 LEU A C 1
ATOM 4235 O O . LEU A 1 531 ? -0.157 -14.731 38.934 1.00 36.41 531 LEU A O 1
ATOM 4239 N N . SER A 1 532 ? 1.876 -13.783 38.796 1.00 42.34 532 SER A N 1
ATOM 4240 C CA . SER A 1 532 ? 1.734 -12.916 39.968 1.00 42.34 532 SER A CA 1
ATOM 4241 C C . SER A 1 532 ? 0.804 -11.731 39.698 1.00 42.34 532 SER A C 1
ATOM 4243 O O . SER A 1 532 ? 1.015 -10.966 38.760 1.00 42.34 532 SER A O 1
ATOM 4245 N N . SER A 1 533 ? -0.178 -11.517 40.573 1.00 39.03 533 SER A N 1
ATOM 4246 C CA . SER A 1 533 ? -1.037 -10.328 40.554 1.00 39.03 533 SER A CA 1
ATOM 4247 C C . SER A 1 533 ? -0.254 -9.064 40.936 1.00 39.03 533 SER A C 1
ATOM 4249 O O . SER A 1 533 ? 0.232 -8.972 42.065 1.00 39.03 533 SER A O 1
ATOM 4251 N N . ALA A 1 534 ? -0.190 -8.074 40.041 1.00 36.34 534 ALA A N 1
ATOM 4252 C CA . ALA A 1 534 ? 0.413 -6.770 40.316 1.00 36.34 534 ALA A CA 1
ATOM 4253 C C . ALA A 1 534 ? -0.637 -5.654 40.179 1.00 36.34 534 ALA A C 1
ATOM 4255 O O . ALA A 1 534 ? -1.010 -5.259 39.078 1.00 36.34 534 ALA A O 1
ATOM 4256 N N . THR A 1 535 ? -1.135 -5.145 41.307 1.00 40.47 535 THR A N 1
ATOM 4257 C CA . THR A 1 535 ? -1.998 -3.953 41.337 1.00 40.47 535 THR A CA 1
ATOM 4258 C C . THR A 1 535 ? -1.178 -2.692 41.064 1.00 40.47 535 THR A C 1
ATOM 4260 O O . THR A 1 535 ? -0.299 -2.354 41.858 1.00 40.47 535 THR A O 1
ATOM 4263 N N . ALA A 1 536 ? -1.509 -1.963 40.000 1.00 35.91 536 ALA A N 1
ATOM 4264 C CA . ALA A 1 536 ? -0.999 -0.623 39.723 1.00 35.91 536 ALA A CA 1
ATOM 4265 C C . ALA A 1 536 ? -2.172 0.325 39.433 1.00 35.91 536 ALA A C 1
ATOM 4267 O O . ALA A 1 536 ? -3.115 -0.043 38.737 1.00 35.91 536 ALA A O 1
ATOM 4268 N N . ASN A 1 537 ? -2.135 1.532 40.001 1.00 42.91 537 ASN A N 1
ATOM 4269 C CA . ASN A 1 537 ? -3.234 2.493 39.898 1.00 42.91 537 ASN A CA 1
ATOM 4270 C C . ASN A 1 537 ? -3.237 3.190 38.530 1.00 42.91 537 ASN A C 1
ATOM 4272 O O . ASN A 1 537 ? -2.248 3.833 38.178 1.00 42.91 537 ASN A O 1
ATOM 4276 N N . THR A 1 538 ? -4.368 3.171 37.825 1.00 34.50 538 THR A N 1
ATOM 4277 C CA . THR A 1 538 ? -4.587 4.001 36.630 1.00 34.50 538 THR A CA 1
ATOM 4278 C C . THR A 1 538 ? -5.436 5.213 37.008 1.00 34.50 538 THR A C 1
ATOM 4280 O O . THR A 1 538 ? -6.621 5.078 37.307 1.00 34.50 538 THR A O 1
ATOM 4283 N N . ALA A 1 539 ? -4.836 6.404 37.031 1.00 36.72 539 ALA A N 1
ATOM 4284 C CA . ALA A 1 539 ? -5.565 7.645 37.285 1.00 36.72 539 ALA A CA 1
ATOM 4285 C C . ALA A 1 539 ? -6.233 8.153 35.997 1.00 36.72 539 ALA A C 1
ATOM 4287 O O . ALA A 1 539 ? -5.596 8.224 34.949 1.00 36.72 539 ALA A O 1
ATOM 4288 N N . THR A 1 540 ? -7.504 8.545 36.076 1.00 37.94 540 THR A N 1
ATOM 4289 C CA . THR A 1 540 ? -8.219 9.191 34.966 1.00 37.94 540 THR A CA 1
ATOM 4290 C C . THR A 1 540 ? -7.647 10.576 34.658 1.00 37.94 540 THR A C 1
ATOM 4292 O O . THR A 1 540 ? -7.708 11.466 35.507 1.00 37.94 540 THR A O 1
ATOM 4295 N N . THR A 1 541 ? -7.195 10.795 33.422 1.00 35.34 541 THR A N 1
ATOM 4296 C CA . THR A 1 541 ? -6.937 12.132 32.857 1.00 35.34 541 THR A CA 1
ATOM 4297 C C . THR A 1 541 ? -7.880 12.396 31.687 1.00 35.34 541 THR A C 1
ATOM 4299 O O . THR A 1 541 ? -7.737 11.803 30.620 1.00 35.34 541 THR A O 1
ATOM 4302 N N . THR A 1 542 ? -8.845 13.293 31.894 1.00 34.62 542 THR A N 1
ATOM 4303 C CA . THR A 1 542 ? -9.827 13.707 30.879 1.00 34.62 542 THR A CA 1
ATOM 4304 C C . THR A 1 542 ? -9.253 14.839 30.026 1.00 34.62 542 THR A C 1
ATOM 4306 O O . THR A 1 542 ? -9.031 15.937 30.534 1.00 34.62 542 THR A O 1
ATOM 4309 N N . THR A 1 543 ? -9.046 14.612 28.728 1.00 32.66 543 THR A N 1
ATOM 4310 C CA . THR A 1 543 ? -8.470 15.621 27.820 1.00 32.66 543 THR A CA 1
ATOM 4311 C C . THR A 1 543 ? -9.549 16.541 27.237 1.00 32.66 543 THR A C 1
ATOM 4313 O O . THR A 1 543 ? -9.946 16.408 26.082 1.00 32.66 543 THR A O 1
ATOM 4316 N N . THR A 1 544 ? -10.045 17.494 28.030 1.00 34.62 544 THR A N 1
ATOM 4317 C CA . THR A 1 544 ? -10.934 18.560 27.530 1.00 34.62 544 THR A CA 1
ATOM 4318 C C . THR A 1 544 ? -10.137 19.661 26.831 1.00 34.62 544 THR A C 1
ATOM 4320 O O . THR A 1 544 ? -9.408 20.416 27.482 1.00 34.62 544 THR A O 1
ATOM 4323 N N . ALA A 1 545 ? -10.307 19.791 25.513 1.00 36.56 545 ALA A N 1
ATOM 4324 C CA . ALA A 1 545 ? -9.738 20.892 24.740 1.00 36.56 545 ALA A CA 1
ATOM 4325 C C . ALA A 1 545 ? -10.201 22.250 25.301 1.00 36.56 545 ALA A C 1
ATOM 4327 O O . ALA A 1 545 ? -11.394 22.477 25.494 1.00 36.56 545 ALA A O 1
ATOM 4328 N N . THR A 1 546 ? -9.251 23.147 25.572 1.00 33.78 546 THR A N 1
ATOM 4329 C CA . THR A 1 546 ? -9.512 24.470 26.159 1.00 33.78 546 THR A CA 1
ATOM 4330 C C . THR A 1 546 ? -8.967 25.552 25.233 1.00 33.78 546 THR A C 1
ATOM 4332 O O . THR A 1 546 ? -7.808 25.498 24.827 1.00 33.78 546 THR A O 1
ATOM 4335 N N . VAL A 1 547 ? -9.807 26.530 24.888 1.00 43.44 547 VAL A N 1
ATOM 4336 C CA . VAL A 1 547 ? -9.459 27.634 23.979 1.00 43.44 547 VAL A CA 1
ATOM 4337 C C . VAL A 1 547 ? -8.414 28.548 24.626 1.00 43.44 547 VAL A C 1
ATOM 4339 O O . VAL A 1 547 ? -8.642 29.084 25.709 1.00 43.44 547 VAL A O 1
ATOM 4342 N N . ALA A 1 548 ? -7.282 28.754 23.949 1.00 34.28 548 ALA A N 1
ATOM 4343 C CA . ALA A 1 548 ? -6.226 29.664 24.386 1.00 34.28 548 ALA A CA 1
ATOM 4344 C C . ALA A 1 548 ? -6.401 31.050 23.738 1.00 34.28 548 ALA A C 1
ATOM 4346 O O . ALA A 1 548 ? -6.174 31.226 22.543 1.00 34.28 548 ALA A O 1
ATOM 4347 N N . THR A 1 549 ? -6.815 32.039 24.530 1.00 35.94 549 THR A N 1
ATOM 4348 C CA . THR A 1 549 ? -7.068 33.411 24.063 1.00 35.94 549 THR A CA 1
ATOM 4349 C C . THR A 1 549 ? -5.770 34.207 23.902 1.00 35.94 549 THR A C 1
ATOM 4351 O O . THR A 1 549 ? -5.012 34.359 24.860 1.00 35.94 549 THR A O 1
ATOM 4354 N N . THR A 1 550 ? -5.534 34.779 22.720 1.00 38.56 550 THR A N 1
ATOM 4355 C CA . THR A 1 550 ? -4.353 35.611 22.434 1.00 38.56 550 THR A CA 1
ATOM 4356 C C . THR A 1 550 ? -4.389 36.944 23.203 1.00 38.56 550 THR A C 1
ATOM 4358 O O . THR A 1 550 ? -5.349 37.702 23.040 1.00 38.56 550 THR A O 1
ATOM 4361 N N . PRO A 1 551 ? -3.361 37.297 24.001 1.00 46.72 551 PRO A N 1
ATOM 4362 C CA . PRO A 1 551 ? -3.262 38.616 24.623 1.00 46.72 551 PRO A CA 1
ATOM 4363 C C . PRO A 1 551 ? -2.725 39.659 23.629 1.00 46.72 551 PRO A C 1
ATOM 4365 O O . PRO A 1 551 ? -1.725 39.432 22.949 1.00 46.72 551 PRO A O 1
ATOM 4368 N N . GLY A 1 552 ? -3.376 40.822 23.553 1.00 37.97 552 GLY A N 1
ATOM 4369 C CA . GLY A 1 552 ? -2.930 41.938 22.713 1.00 37.97 552 GLY A CA 1
ATOM 4370 C C . GLY A 1 552 ? -1.759 42.722 23.319 1.00 37.97 552 GLY A C 1
ATOM 4371 O O . GLY A 1 552 ? -1.643 42.834 24.539 1.00 37.97 552 GLY A O 1
ATOM 4372 N N . ILE A 1 553 ? -0.922 43.315 22.462 1.00 38.00 553 ILE A N 1
ATOM 4373 C CA . ILE A 1 553 ? 0.178 44.213 22.848 1.00 38.00 553 ILE A CA 1
ATOM 4374 C C . ILE A 1 553 ? -0.059 45.596 22.221 1.00 38.00 553 ILE A C 1
ATOM 4376 O O . ILE A 1 553 ? -0.328 45.711 21.026 1.00 38.00 553 ILE A O 1
ATOM 4380 N N . SER A 1 554 ? 0.020 46.641 23.046 1.00 40.38 554 SER A N 1
ATOM 4381 C CA . SER A 1 554 ? -0.242 48.039 22.670 1.00 40.38 554 SER A CA 1
ATOM 4382 C C . SER A 1 554 ? 0.902 48.683 21.862 1.00 40.38 554 SER A C 1
ATOM 4384 O O . SER A 1 554 ? 2.054 48.268 21.995 1.00 40.38 554 SER A O 1
ATOM 4386 N N . PRO A 1 555 ? 0.626 49.728 21.053 1.00 46.03 555 PRO A N 1
ATOM 4387 C CA . PRO A 1 555 ? 1.625 50.342 20.177 1.00 46.03 555 PRO A CA 1
ATOM 4388 C C . PRO A 1 555 ? 2.652 51.200 20.935 1.00 46.03 555 PRO A C 1
ATOM 4390 O O . PRO A 1 555 ? 2.292 52.091 21.704 1.00 46.03 555 PRO A O 1
ATOM 4393 N N . GLY A 1 556 ? 3.939 50.975 20.655 1.00 37.44 556 GLY A N 1
ATOM 4394 C CA . GLY A 1 556 ? 5.049 51.830 21.091 1.00 37.44 556 GLY A CA 1
ATOM 4395 C C . GLY A 1 556 ? 5.437 52.855 20.020 1.00 37.44 556 GLY A C 1
ATOM 4396 O O . GLY A 1 556 ? 5.534 52.520 18.842 1.00 37.44 556 GLY A O 1
ATOM 4397 N N . MET A 1 557 ? 5.667 54.108 20.419 1.00 46.50 557 MET A N 1
ATOM 4398 C CA . MET A 1 557 ? 6.050 55.192 19.504 1.00 46.50 557 MET A CA 1
ATOM 4399 C C . MET A 1 557 ? 7.515 55.068 19.057 1.00 46.50 557 MET A C 1
ATOM 4401 O O . MET A 1 557 ? 8.403 54.920 19.894 1.00 46.50 557 MET A O 1
ATOM 4405 N N . ALA A 1 558 ? 7.778 55.220 17.756 1.00 38.72 558 ALA A N 1
ATOM 4406 C CA . ALA A 1 558 ? 9.128 55.340 17.200 1.00 38.72 558 ALA A CA 1
ATOM 4407 C C . ALA A 1 558 ? 9.447 56.802 16.833 1.00 38.72 558 ALA A C 1
ATOM 4409 O O . ALA A 1 558 ? 8.611 57.507 16.268 1.00 38.72 558 ALA A O 1
ATOM 4410 N N . ALA A 1 559 ? 10.660 57.256 17.159 1.00 45.50 559 ALA A N 1
ATOM 4411 C CA . ALA A 1 559 ? 11.148 58.603 16.855 1.00 45.50 559 ALA A CA 1
ATOM 4412 C C . ALA A 1 559 ? 11.780 58.682 15.444 1.00 45.50 559 ALA A C 1
ATOM 4414 O O . ALA A 1 559 ? 12.271 57.667 14.943 1.00 45.50 559 ALA A O 1
ATOM 4415 N N . PRO A 1 560 ? 11.807 59.862 14.792 1.00 51.69 560 PRO A N 1
ATOM 4416 C CA . PRO A 1 560 ? 12.359 60.003 13.446 1.00 51.69 560 PRO A CA 1
ATOM 4417 C C . PRO A 1 560 ? 13.892 59.906 13.435 1.00 51.69 560 PRO A C 1
ATOM 4419 O O . PRO A 1 560 ? 14.579 60.654 14.131 1.00 51.69 560 PRO A O 1
ATOM 4422 N N . VAL A 1 561 ? 14.428 59.024 12.589 1.00 48.28 561 VAL A N 1
ATOM 4423 C CA . VAL A 1 561 ? 15.865 58.931 12.279 1.00 48.28 561 VAL A CA 1
ATOM 4424 C C . VAL A 1 561 ? 16.152 59.691 10.978 1.00 48.28 561 VAL A C 1
ATOM 4426 O O . VAL A 1 561 ? 15.346 59.679 10.050 1.00 48.28 561 VAL A O 1
ATOM 4429 N N . ALA A 1 562 ? 17.285 60.395 10.928 1.00 53.34 562 ALA A N 1
ATOM 4430 C CA . ALA A 1 562 ? 17.644 61.290 9.828 1.00 53.34 562 ALA A CA 1
ATOM 4431 C C . ALA A 1 562 ? 17.989 60.546 8.514 1.00 53.34 562 ALA A C 1
ATOM 4433 O O . ALA A 1 562 ? 18.498 59.424 8.563 1.00 53.34 562 ALA A O 1
ATOM 4434 N N . PRO A 1 563 ? 17.772 61.169 7.337 1.00 49.12 563 PRO A N 1
ATOM 4435 C CA . PRO A 1 563 ? 18.114 60.570 6.050 1.00 49.12 563 PRO A CA 1
ATOM 4436 C C . PRO A 1 563 ? 19.634 60.512 5.830 1.00 49.12 563 PRO A C 1
ATOM 4438 O O . PRO A 1 563 ? 20.330 61.524 5.926 1.00 49.12 563 PRO A O 1
ATOM 4441 N N . LEU A 1 564 ? 20.138 59.330 5.472 1.00 48.84 564 LEU A N 1
ATOM 4442 C CA . LEU A 1 564 ? 21.493 59.150 4.944 1.00 48.84 564 LEU A CA 1
ATOM 4443 C C . LEU A 1 564 ? 21.541 59.505 3.442 1.00 48.84 564 LEU A C 1
ATOM 4445 O O . LEU A 1 564 ? 20.539 59.335 2.743 1.00 48.84 564 LEU A O 1
ATOM 4449 N N . PRO A 1 565 ? 22.681 60.004 2.924 1.00 59.62 565 PRO A N 1
ATOM 4450 C CA . PRO A 1 565 ? 22.805 60.406 1.525 1.00 59.62 565 PRO A CA 1
ATOM 4451 C C . PRO A 1 565 ? 22.822 59.197 0.567 1.00 59.62 565 PRO A C 1
ATOM 4453 O O . PRO A 1 565 ? 23.281 58.117 0.948 1.00 59.62 565 PRO A O 1
ATOM 4456 N N . PRO A 1 566 ? 22.376 59.365 -0.693 1.00 49.34 566 PRO A N 1
ATOM 4457 C CA . PRO A 1 566 ? 22.349 58.285 -1.675 1.00 49.34 566 PRO A CA 1
ATOM 4458 C C . PRO A 1 566 ? 23.769 57.890 -2.100 1.00 49.34 566 PRO A C 1
ATOM 4460 O O . PRO A 1 566 ? 24.470 58.647 -2.774 1.00 49.34 566 PRO A O 1
ATOM 4463 N N . LEU A 1 567 ? 24.187 56.677 -1.737 1.00 42.91 567 LEU A N 1
ATOM 4464 C CA . LEU A 1 567 ? 25.435 56.098 -2.221 1.00 42.91 567 LEU A CA 1
ATOM 4465 C C . LEU A 1 567 ? 25.245 55.656 -3.679 1.00 42.91 567 LEU A C 1
ATOM 4467 O O . LEU A 1 567 ? 24.579 54.657 -3.940 1.00 42.91 567 LEU A O 1
ATOM 4471 N N . MET A 1 568 ? 25.814 56.400 -4.631 1.00 46.34 568 MET A N 1
ATOM 4472 C CA . MET A 1 568 ? 25.746 56.038 -6.051 1.00 46.34 568 MET A CA 1
ATOM 4473 C C . MET A 1 568 ? 26.645 54.830 -6.336 1.00 46.34 568 MET A C 1
ATOM 4475 O O . MET A 1 568 ? 27.825 54.965 -6.659 1.00 46.34 568 MET A O 1
ATOM 4479 N N . THR A 1 569 ? 26.082 53.633 -6.201 1.00 44.16 569 THR A N 1
ATOM 4480 C CA . THR A 1 569 ? 26.701 52.394 -6.663 1.00 44.16 569 THR A CA 1
ATOM 4481 C C . THR A 1 569 ? 26.615 52.337 -8.186 1.00 44.16 569 THR A C 1
ATOM 4483 O O . THR A 1 569 ? 25.531 52.355 -8.766 1.00 44.16 569 THR A O 1
ATOM 4486 N N . ASN A 1 570 ? 27.769 52.289 -8.858 1.00 45.31 570 ASN A N 1
ATOM 4487 C CA . ASN A 1 570 ? 27.805 52.137 -10.311 1.00 45.31 570 ASN A CA 1
ATOM 4488 C C . ASN A 1 570 ? 27.174 50.793 -10.693 1.00 45.31 570 ASN A C 1
ATOM 4490 O O . ASN A 1 570 ? 27.682 49.736 -10.317 1.00 45.31 570 ASN A O 1
ATOM 4494 N N . GLY A 1 571 ? 26.061 50.854 -11.427 1.00 49.25 571 GLY A N 1
ATOM 4495 C CA . GLY A 1 571 ? 25.281 49.697 -11.850 1.00 49.25 571 GLY A CA 1
ATOM 4496 C C . GLY A 1 571 ? 26.013 48.852 -12.887 1.00 49.25 571 GLY A C 1
ATOM 4497 O O . GLY A 1 571 ? 25.728 48.941 -14.080 1.00 49.25 571 GLY A O 1
ATOM 4498 N N . SER A 1 572 ? 26.936 48.008 -12.427 1.00 51.38 572 SER A N 1
ATOM 4499 C CA . SER A 1 572 ? 27.478 46.899 -13.207 1.00 51.38 572 SER A CA 1
ATOM 4500 C C . SER A 1 572 ? 26.348 45.918 -13.511 1.00 51.38 572 SER A C 1
ATOM 4502 O O . SER A 1 572 ? 26.097 44.996 -12.736 1.00 51.38 572 SER A O 1
ATOM 4504 N N . HIS A 1 573 ? 25.651 46.128 -14.630 1.00 54.59 573 HIS A N 1
ATOM 4505 C CA . HIS A 1 573 ? 24.713 45.157 -15.182 1.00 54.59 573 HIS A CA 1
ATOM 4506 C C . HIS A 1 573 ? 25.476 43.867 -15.499 1.00 54.59 573 HIS A C 1
ATOM 4508 O O . HIS A 1 573 ? 26.056 43.724 -16.574 1.00 54.59 573 HIS A O 1
ATOM 4514 N N . ILE A 1 574 ? 25.469 42.925 -14.553 1.00 58.22 574 ILE A N 1
ATOM 4515 C CA . ILE A 1 574 ? 25.776 41.529 -14.842 1.00 58.22 574 ILE A CA 1
ATOM 4516 C C . ILE A 1 574 ? 24.725 41.100 -15.872 1.00 58.22 574 ILE A C 1
ATOM 4518 O O . ILE A 1 574 ? 23.531 41.184 -15.564 1.00 58.22 574 ILE A O 1
ATOM 4522 N N . PRO A 1 575 ? 25.113 40.712 -17.100 1.00 70.06 575 PRO A N 1
ATOM 4523 C CA . PRO A 1 575 ? 24.144 40.232 -18.065 1.00 70.06 575 PRO A CA 1
ATOM 4524 C C . PRO A 1 575 ? 23.527 38.959 -17.493 1.00 70.06 575 PRO A C 1
ATOM 4526 O O . PRO A 1 575 ? 24.237 37.990 -17.223 1.00 70.06 575 PRO A O 1
ATOM 4529 N N . VAL A 1 576 ? 22.210 38.974 -17.282 1.00 74.38 576 VAL A N 1
ATOM 4530 C CA . VAL A 1 576 ? 21.462 37.764 -16.942 1.00 74.38 576 VAL A CA 1
ATOM 4531 C C . VAL A 1 576 ? 21.512 36.878 -18.178 1.00 74.38 576 VAL A C 1
ATOM 4533 O O . VAL A 1 576 ? 20.766 37.083 -19.135 1.00 74.38 576 VAL A O 1
ATOM 4536 N N . VAL A 1 577 ? 22.465 35.948 -18.184 1.00 78.44 577 VAL A N 1
ATOM 4537 C CA . VAL A 1 577 ? 22.551 34.897 -19.193 1.00 78.44 577 VAL A CA 1
ATOM 4538 C C . VAL A 1 577 ? 21.262 34.095 -19.069 1.00 78.44 577 VAL A C 1
ATOM 4540 O O . VAL A 1 577 ? 20.975 33.558 -18.000 1.00 78.44 577 VAL A O 1
ATOM 4543 N N . ALA A 1 578 ? 20.456 34.084 -20.131 1.00 81.75 578 ALA A N 1
ATOM 4544 C CA . ALA A 1 578 ? 19.256 33.259 -20.168 1.00 81.75 578 ALA A CA 1
ATOM 4545 C C . ALA A 1 578 ? 19.654 31.787 -19.942 1.00 81.75 578 ALA A C 1
ATOM 4547 O O . ALA A 1 578 ? 20.717 31.390 -20.432 1.00 81.75 578 ALA A O 1
ATOM 4548 N N . PRO A 1 579 ? 18.853 30.992 -19.207 1.00 86.00 579 PRO A N 1
ATOM 4549 C CA . PRO A 1 579 ? 19.135 29.570 -19.046 1.00 86.00 579 PRO A CA 1
ATOM 4550 C C . PRO A 1 579 ? 19.275 28.920 -20.426 1.00 86.00 579 PRO A C 1
ATOM 4552 O O . PRO A 1 579 ? 18.496 29.205 -21.338 1.00 86.00 579 PRO A O 1
ATOM 4555 N N . ASP A 1 580 ? 20.314 28.103 -20.595 1.00 91.19 580 ASP A N 1
ATOM 4556 C CA . ASP A 1 580 ? 20.542 27.405 -21.856 1.00 91.19 580 ASP A CA 1
ATOM 4557 C C . ASP A 1 580 ? 19.466 26.332 -22.037 1.00 91.19 580 ASP A C 1
ATOM 4559 O O . ASP A 1 580 ? 19.159 25.590 -21.107 1.00 91.19 580 ASP A O 1
ATOM 4563 N N . ALA A 1 581 ? 18.865 26.285 -23.223 1.00 92.69 581 ALA A N 1
ATOM 4564 C CA . ALA A 1 581 ? 17.675 25.483 -23.459 1.00 92.69 581 ALA A CA 1
ATOM 4565 C C . ALA A 1 581 ? 18.031 24.000 -23.620 1.00 92.69 581 ALA A C 1
ATOM 4567 O O . ALA A 1 581 ? 18.914 23.647 -24.411 1.00 92.69 581 ALA A O 1
ATOM 4568 N N . SER A 1 582 ? 17.301 23.129 -22.930 1.00 93.19 582 SER A N 1
ATOM 4569 C CA . SER A 1 582 ? 17.408 21.682 -23.102 1.00 93.19 582 SER A CA 1
ATOM 4570 C C . SER A 1 582 ? 16.903 21.261 -24.483 1.00 93.19 582 SER A C 1
ATOM 4572 O O . SER A 1 582 ? 15.794 21.591 -24.897 1.00 93.19 582 SER A O 1
ATOM 4574 N N . LEU A 1 583 ? 17.756 20.555 -25.229 1.00 92.81 583 LEU A N 1
ATOM 4575 C CA . LEU A 1 583 ? 17.512 20.120 -26.607 1.00 92.81 583 LEU A CA 1
ATOM 4576 C C . LEU A 1 583 ? 17.022 18.666 -26.684 1.00 92.81 583 LEU A C 1
ATOM 4578 O O . LEU A 1 583 ? 16.314 18.308 -27.623 1.00 92.81 583 LEU A O 1
ATOM 4582 N N . LEU A 1 584 ? 17.430 17.824 -25.732 1.00 93.75 584 LEU A N 1
ATOM 4583 C CA . LEU A 1 584 ? 17.024 16.421 -25.644 1.00 93.75 584 LEU A CA 1
ATOM 4584 C C . LEU A 1 584 ? 17.225 15.895 -24.220 1.00 93.75 584 LEU A C 1
ATOM 4586 O O . LEU A 1 584 ? 18.343 15.938 -23.706 1.00 93.75 584 LEU A O 1
ATOM 4590 N N . LEU A 1 585 ? 16.183 15.312 -23.627 1.00 94.62 585 LEU A N 1
ATOM 4591 C CA . LEU A 1 585 ? 16.307 14.502 -22.415 1.00 94.62 585 LEU A CA 1
ATOM 4592 C C . LEU A 1 585 ? 16.832 13.101 -22.788 1.00 94.62 585 LEU A C 1
ATOM 4594 O O . LEU A 1 585 ? 16.200 12.372 -23.565 1.00 94.62 585 LEU A O 1
ATOM 4598 N N . ILE A 1 586 ? 18.032 12.776 -22.293 1.00 95.81 586 ILE A N 1
ATOM 4599 C CA . ILE A 1 586 ? 18.802 11.559 -22.603 1.00 95.81 586 ILE A CA 1
ATOM 4600 C C . ILE A 1 586 ? 18.432 10.438 -21.634 1.00 95.81 586 ILE A C 1
ATOM 4602 O O . ILE A 1 586 ? 18.000 9.385 -22.084 1.00 95.81 586 ILE A O 1
ATOM 4606 N N . PHE A 1 587 ? 18.586 10.673 -20.327 1.00 96.81 587 PHE A N 1
ATOM 4607 C CA . PHE A 1 587 ? 18.110 9.773 -19.270 1.00 96.81 587 PHE A CA 1
ATOM 4608 C C . PHE A 1 587 ? 16.904 10.417 -18.579 1.00 96.81 587 PHE A C 1
ATOM 4610 O O . PHE A 1 587 ? 16.967 11.626 -18.331 1.00 96.81 587 PHE A O 1
ATOM 4617 N N . PRO A 1 588 ? 15.845 9.650 -18.267 1.00 96.50 588 PRO A N 1
ATOM 4618 C CA . PRO A 1 588 ? 14.594 10.194 -17.755 1.00 96.50 588 PRO A CA 1
ATOM 4619 C C . PRO A 1 588 ? 14.756 10.853 -16.383 1.00 96.50 588 PRO A C 1
ATOM 4621 O O . PRO A 1 588 ? 15.668 10.530 -15.616 1.00 96.50 588 PRO A O 1
ATOM 4624 N N . ARG A 1 589 ? 13.817 11.744 -16.062 1.00 95.38 589 ARG A N 1
ATOM 4625 C CA . ARG A 1 589 ? 13.499 12.105 -14.674 1.00 95.38 589 ARG A CA 1
ATOM 4626 C C . ARG A 1 589 ? 12.800 10.897 -14.044 1.00 95.38 589 ARG A C 1
ATOM 4628 O O . ARG A 1 589 ? 11.949 10.309 -14.705 1.00 95.38 589 ARG A O 1
ATOM 4635 N N . ILE A 1 590 ? 13.128 10.510 -12.812 1.00 96.56 590 ILE A N 1
ATOM 4636 C CA . ILE A 1 590 ? 12.304 9.554 -12.056 1.00 96.56 590 ILE A CA 1
ATOM 4637 C C . ILE A 1 590 ? 11.507 10.329 -11.012 1.00 96.56 590 ILE A C 1
ATOM 4639 O O . ILE A 1 590 ? 12.071 11.124 -10.256 1.00 96.56 590 ILE A O 1
ATOM 4643 N N . TYR A 1 591 ? 10.208 10.068 -10.970 1.00 95.88 591 TYR A N 1
ATOM 4644 C CA . TYR A 1 591 ? 9.248 10.621 -10.025 1.00 95.88 591 TYR A CA 1
ATOM 4645 C C . TYR A 1 591 ? 8.790 9.557 -9.027 1.00 95.88 591 TYR A C 1
ATOM 4647 O O . TYR A 1 591 ? 8.761 8.369 -9.356 1.00 95.88 591 TYR A O 1
ATOM 4655 N N . ILE A 1 592 ? 8.383 9.989 -7.833 1.00 96.31 592 ILE A N 1
ATOM 4656 C CA . ILE A 1 592 ? 7.416 9.245 -7.018 1.00 96.31 592 ILE A CA 1
ATOM 4657 C C . ILE A 1 592 ? 6.025 9.763 -7.374 1.00 96.31 592 ILE A C 1
ATOM 4659 O O . ILE A 1 592 ? 5.815 10.973 -7.447 1.00 96.31 592 ILE A O 1
ATOM 4663 N N . VAL A 1 593 ? 5.078 8.849 -7.579 1.00 95.06 593 VAL A N 1
ATOM 4664 C CA . VAL A 1 593 ? 3.659 9.184 -7.747 1.00 95.06 593 VAL A CA 1
ATOM 4665 C C . VAL A 1 593 ? 2.903 8.726 -6.500 1.00 95.06 593 VAL A C 1
ATOM 4667 O O . VAL A 1 593 ? 2.652 7.534 -6.321 1.00 95.06 593 VAL A O 1
ATOM 4670 N N . GLU A 1 594 ? 2.568 9.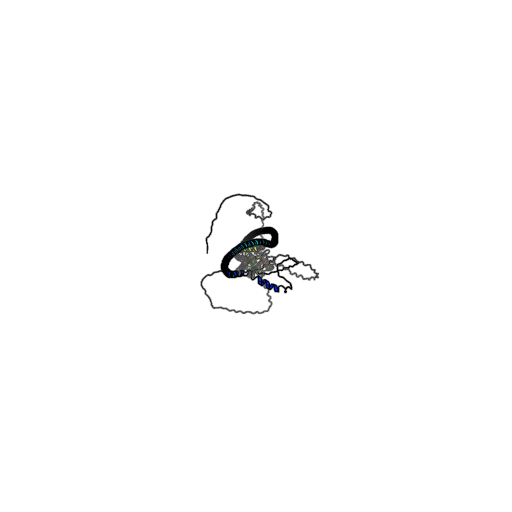675 -5.629 1.00 92.88 594 GLU A N 1
ATOM 4671 C CA . GLU A 1 594 ? 1.803 9.477 -4.395 1.00 92.88 594 GLU A CA 1
ATOM 4672 C C . GLU A 1 594 ? 0.886 10.695 -4.200 1.00 92.88 594 GLU A C 1
ATOM 4674 O O . GLU A 1 594 ? 1.384 11.811 -4.217 1.00 92.88 594 GLU A O 1
ATOM 4679 N N . ASP A 1 595 ? -0.427 10.456 -4.083 1.00 87.38 595 ASP A N 1
ATOM 4680 C CA . ASP A 1 595 ? -1.505 11.362 -3.634 1.00 87.38 595 ASP A CA 1
ATOM 4681 C C . ASP A 1 595 ? -1.319 12.888 -3.903 1.00 87.38 595 ASP A C 1
ATOM 4683 O O . ASP A 1 595 ? -0.580 13.585 -3.212 1.00 87.38 595 ASP A O 1
ATOM 4687 N N . ASP A 1 596 ? -2.112 13.418 -4.847 1.00 82.44 596 ASP A N 1
ATOM 4688 C CA . ASP A 1 596 ? -2.167 14.807 -5.364 1.00 82.44 596 ASP A CA 1
ATOM 4689 C C . ASP A 1 596 ? -1.095 15.244 -6.404 1.00 82.44 596 ASP A C 1
ATOM 4691 O O . ASP A 1 596 ? -1.500 15.603 -7.511 1.00 82.44 596 ASP A O 1
ATOM 4695 N N . ASP A 1 597 ? 0.222 15.225 -6.134 1.00 83.62 597 ASP A N 1
ATOM 4696 C CA . ASP A 1 597 ? 1.255 15.779 -7.056 1.00 83.62 597 ASP A CA 1
ATOM 4697 C C . ASP A 1 597 ? 2.542 14.908 -7.143 1.00 83.62 597 ASP A C 1
ATOM 4699 O O . ASP A 1 597 ? 3.074 14.497 -6.113 1.00 83.62 597 ASP A O 1
ATOM 4703 N N . PRO A 1 598 ? 3.109 14.638 -8.343 1.00 88.12 598 PRO A N 1
ATOM 4704 C CA . PRO A 1 598 ? 4.294 13.785 -8.490 1.00 88.12 598 PRO A CA 1
ATOM 4705 C C . PRO A 1 598 ? 5.613 14.520 -8.171 1.00 88.12 598 PRO A C 1
ATOM 4707 O O . PRO A 1 598 ? 6.003 15.464 -8.864 1.00 88.12 598 PRO A O 1
ATOM 4710 N N . GLU A 1 599 ? 6.373 14.041 -7.178 1.00 88.06 599 GLU A N 1
ATOM 4711 C CA . GLU A 1 599 ? 7.661 14.638 -6.787 1.00 88.06 599 GLU A CA 1
ATOM 4712 C C . GLU A 1 599 ? 8.861 14.042 -7.565 1.00 88.06 599 GLU A C 1
ATOM 4714 O O . GLU A 1 599 ? 9.042 12.818 -7.576 1.00 88.06 599 GLU A O 1
ATOM 4719 N N . PRO A 1 600 ? 9.730 14.865 -8.197 1.00 91.00 600 PRO A N 1
ATOM 4720 C CA . PRO A 1 600 ? 10.912 14.383 -8.913 1.00 91.00 600 PRO A CA 1
ATOM 4721 C C . PRO A 1 600 ? 12.024 13.964 -7.939 1.00 91.00 600 PRO A C 1
ATOM 4723 O O . PRO A 1 600 ? 12.689 14.804 -7.328 1.00 91.00 600 PRO A O 1
ATOM 4726 N N . VAL A 1 601 ? 12.290 12.660 -7.842 1.00 94.69 601 VAL A N 1
ATOM 4727 C CA . VAL A 1 601 ? 13.365 12.111 -6.996 1.00 94.69 601 VAL A CA 1
ATOM 4728 C C . VAL A 1 601 ? 14.727 12.068 -7.684 1.00 94.69 601 VAL A C 1
ATOM 4730 O O . VAL A 1 601 ? 15.756 12.125 -7.003 1.00 94.69 601 VAL A O 1
ATOM 4733 N N . THR A 1 602 ? 14.773 12.025 -9.021 1.00 93.81 602 THR A N 1
ATOM 4734 C CA . THR A 1 602 ? 16.016 12.233 -9.778 1.00 93.81 602 THR A CA 1
ATOM 4735 C C . THR A 1 602 ? 15.876 13.322 -10.839 1.00 93.81 602 THR A C 1
ATOM 4737 O O . THR A 1 602 ? 14.916 13.332 -11.611 1.00 93.81 602 THR A O 1
ATOM 4740 N N . PRO A 1 603 ? 16.862 14.234 -10.940 1.00 94.19 603 PRO A N 1
ATOM 4741 C CA . PRO A 1 603 ? 16.924 15.181 -12.039 1.00 94.19 603 PRO A CA 1
ATOM 4742 C C . PRO A 1 603 ? 17.396 14.480 -13.316 1.00 94.19 603 PRO A C 1
ATOM 4744 O O . PRO A 1 603 ? 18.402 13.761 -13.310 1.00 94.19 603 PRO A O 1
ATOM 4747 N N . GLY A 1 604 ? 16.687 14.733 -14.412 1.00 93.81 604 GLY A N 1
ATOM 4748 C CA . GLY A 1 604 ? 16.928 14.117 -15.713 1.00 93.81 604 GLY A CA 1
ATOM 4749 C C . GLY A 1 604 ? 18.247 14.574 -16.339 1.00 93.81 604 GLY A C 1
ATOM 4750 O O . GLY A 1 604 ? 18.750 15.657 -16.033 1.00 93.81 604 GLY A O 1
ATOM 4751 N N . THR A 1 605 ? 18.837 13.760 -17.220 1.00 96.19 605 THR A N 1
ATOM 4752 C CA . THR A 1 605 ? 20.114 14.107 -17.875 1.00 96.19 605 THR A CA 1
ATOM 4753 C C . THR A 1 605 ? 19.875 14.651 -19.277 1.00 96.19 605 THR A C 1
ATOM 4755 O O . THR A 1 605 ? 19.466 13.904 -20.164 1.00 96.19 605 THR A O 1
ATOM 4758 N N . VAL A 1 606 ? 20.163 15.934 -19.497 1.00 95.38 606 VAL A N 1
ATOM 4759 C CA . VAL A 1 606 ? 19.857 16.652 -20.746 1.00 95.38 606 VAL A CA 1
ATOM 4760 C C . VAL A 1 606 ? 21.087 16.928 -21.604 1.00 95.38 606 VAL A C 1
ATOM 4762 O O . VAL A 1 606 ? 22.171 17.227 -21.104 1.00 95.38 606 VAL A O 1
ATOM 4765 N N . LEU A 1 607 ? 20.894 16.901 -22.921 1.00 95.50 607 LEU A N 1
ATOM 4766 C CA . LEU A 1 607 ? 21.730 17.615 -23.880 1.00 95.50 607 LEU A CA 1
ATOM 4767 C C . LEU A 1 607 ? 21.253 19.069 -23.946 1.00 95.50 607 LEU A C 1
ATOM 4769 O O . LEU A 1 607 ? 20.115 19.315 -24.347 1.00 95.50 607 LEU A O 1
ATOM 4773 N N . LEU A 1 608 ? 22.115 20.027 -23.608 1.00 95.31 608 LEU A N 1
ATOM 4774 C CA . LEU A 1 608 ? 21.807 21.451 -23.767 1.00 95.31 608 LEU A CA 1
ATOM 4775 C C . LEU A 1 608 ? 22.090 21.953 -25.190 1.00 95.31 608 LEU A C 1
ATOM 4777 O O . LEU A 1 608 ? 22.939 21.418 -25.910 1.00 95.31 608 LEU A O 1
ATOM 4781 N N . LYS A 1 609 ? 21.435 23.048 -25.582 1.00 94.69 609 LYS A N 1
ATOM 4782 C CA . LYS A 1 609 ? 21.608 23.662 -26.900 1.00 94.69 609 LYS A CA 1
ATOM 4783 C C . LYS A 1 609 ? 23.028 24.186 -27.147 1.00 94.69 609 LYS A C 1
ATOM 4785 O O . LYS A 1 609 ? 23.544 23.955 -28.241 1.00 94.69 609 LYS A O 1
ATOM 4790 N N . SER A 1 610 ? 23.710 24.802 -26.173 1.00 93.94 610 SER A N 1
ATOM 4791 C CA . SER A 1 610 ? 25.115 25.224 -26.365 1.00 93.94 610 SER A CA 1
ATOM 4792 C C . SER A 1 610 ? 26.063 24.048 -26.631 1.00 93.94 610 SER A C 1
ATOM 4794 O O . SER A 1 610 ? 27.001 24.176 -27.418 1.00 93.94 610 SER A O 1
ATOM 4796 N N . GLN A 1 611 ? 25.789 22.872 -26.053 1.00 94.44 611 GLN A N 1
ATOM 4797 C CA . GLN A 1 611 ? 26.573 21.654 -26.290 1.00 94.44 611 GLN A CA 1
ATOM 4798 C C . GLN A 1 611 ? 26.398 21.120 -27.722 1.00 94.44 611 GLN A C 1
ATOM 4800 O O . GLN A 1 611 ? 27.298 20.466 -28.251 1.00 94.44 611 GLN A O 1
ATOM 4805 N N . ALA A 1 612 ? 25.261 21.414 -28.359 1.00 96.06 612 ALA A N 1
ATOM 4806 C CA . ALA A 1 612 ? 24.957 21.045 -29.738 1.00 96.06 612 ALA A CA 1
ATOM 4807 C C . ALA A 1 612 ? 25.390 22.105 -30.775 1.00 96.06 612 ALA A C 1
ATOM 4809 O O . ALA A 1 612 ? 25.568 21.771 -31.946 1.00 96.06 612 ALA A O 1
ATOM 4810 N N . GLU A 1 613 ? 25.604 23.362 -30.372 1.00 96.06 613 GLU A N 1
ATOM 4811 C CA . GLU A 1 613 ? 25.883 24.491 -31.276 1.00 96.06 613 GLU A CA 1
ATOM 4812 C C . GLU A 1 613 ? 27.138 24.283 -32.148 1.00 96.06 613 GLU A C 1
ATOM 4814 O O . GLU A 1 613 ? 27.147 24.616 -33.335 1.00 96.06 613 GLU A O 1
ATOM 4819 N N . GLU A 1 614 ? 28.206 23.685 -31.606 1.00 94.31 614 GLU A N 1
ATOM 4820 C CA . GLU A 1 614 ? 29.404 23.378 -32.402 1.00 94.31 614 GLU A CA 1
ATOM 4821 C C . GLU A 1 614 ? 29.138 22.283 -33.449 1.00 94.31 614 GLU A C 1
ATOM 4823 O O . GLU A 1 614 ? 29.644 22.366 -34.571 1.00 94.31 614 GLU A O 1
ATOM 4828 N N . ALA A 1 615 ? 28.302 21.295 -33.122 1.00 96.06 615 ALA A N 1
ATOM 4829 C CA . ALA A 1 615 ? 27.875 20.271 -34.070 1.00 96.06 615 ALA A CA 1
ATOM 4830 C C . ALA A 1 615 ? 26.937 20.851 -35.147 1.00 96.06 615 ALA A C 1
ATOM 4832 O O . ALA A 1 615 ? 27.074 20.517 -36.322 1.00 96.06 615 ALA A O 1
ATOM 4833 N N . GLU A 1 616 ? 26.030 21.764 -34.791 1.00 96.44 616 GLU A N 1
ATOM 4834 C CA . GLU A 1 616 ? 25.175 22.477 -35.751 1.00 96.44 616 GLU A CA 1
ATOM 4835 C C . GLU A 1 616 ? 26.010 23.329 -36.724 1.00 96.44 616 GLU A C 1
ATOM 4837 O O . GLU A 1 616 ? 25.845 23.228 -37.946 1.00 96.44 616 GLU A O 1
ATOM 4842 N N . ARG A 1 617 ? 26.995 24.083 -36.209 1.00 96.69 617 ARG A N 1
ATOM 4843 C CA . ARG A 1 617 ? 27.972 24.822 -37.029 1.00 96.69 617 ARG A CA 1
ATOM 4844 C C . ARG A 1 617 ? 28.753 23.903 -37.971 1.00 96.69 617 ARG A C 1
ATOM 4846 O O . ARG A 1 617 ? 28.920 24.239 -39.146 1.00 96.69 617 ARG A O 1
ATOM 4853 N N . GLU A 1 618 ? 29.206 22.741 -37.502 1.00 95.75 618 GLU A N 1
ATOM 4854 C CA . GLU A 1 618 ? 29.906 21.774 -38.353 1.00 95.75 618 GLU A CA 1
ATOM 4855 C C . GLU A 1 618 ? 28.990 21.181 -39.436 1.00 95.75 618 GLU A C 1
ATOM 4857 O O . GLU A 1 618 ? 29.391 21.081 -40.597 1.00 95.75 618 GLU A O 1
ATOM 4862 N N . LEU A 1 619 ? 27.744 20.838 -39.098 1.00 95.38 619 LEU A N 1
ATOM 4863 C CA . LEU A 1 619 ? 26.771 20.290 -40.043 1.00 95.38 619 LEU A CA 1
ATOM 4864 C C . LEU A 1 619 ? 26.463 21.287 -41.176 1.00 95.38 619 LEU A C 1
ATOM 4866 O O . LEU A 1 619 ? 26.424 20.898 -42.346 1.00 95.38 619 LEU A O 1
ATOM 4870 N N . HIS A 1 620 ? 26.349 22.581 -40.856 1.00 95.69 620 HIS A N 1
ATOM 4871 C CA . HIS A 1 620 ? 26.250 23.647 -41.857 1.00 95.69 620 HIS A CA 1
ATOM 4872 C C . HIS A 1 620 ? 27.499 23.749 -42.746 1.00 95.69 620 HIS A C 1
ATOM 4874 O O . HIS A 1 620 ? 27.369 23.918 -43.961 1.00 95.69 620 HIS A O 1
ATOM 4880 N N . LEU A 1 621 ? 28.709 23.609 -42.192 1.00 94.94 621 LEU A N 1
ATOM 4881 C CA . LEU A 1 621 ? 29.944 23.587 -42.986 1.00 94.94 621 LEU A CA 1
ATOM 4882 C C . LEU A 1 621 ? 30.001 22.371 -43.927 1.00 94.94 621 LEU A C 1
ATOM 4884 O O . LEU A 1 621 ? 30.353 22.535 -45.096 1.00 94.94 621 LEU A O 1
ATOM 4888 N N . GLN A 1 622 ? 29.586 21.183 -43.471 1.00 91.94 622 GLN A N 1
ATOM 4889 C CA . GLN A 1 622 ? 29.476 19.986 -44.319 1.00 91.94 622 GLN A CA 1
ATOM 4890 C C . GLN A 1 622 ? 28.477 20.195 -45.469 1.00 91.94 622 GLN A C 1
ATOM 4892 O O . GLN A 1 622 ? 28.784 19.882 -46.620 1.00 91.94 622 GLN A O 1
ATOM 4897 N N . GLN A 1 623 ? 27.300 20.760 -45.183 1.00 92.62 623 GLN A N 1
ATOM 4898 C CA . GLN A 1 623 ? 26.275 21.030 -46.195 1.00 92.62 623 GLN A CA 1
ATOM 4899 C C . GLN A 1 623 ? 26.744 22.076 -47.222 1.00 92.62 623 GLN A C 1
ATOM 4901 O O . GLN A 1 623 ? 26.569 21.885 -48.427 1.00 92.62 623 GLN A O 1
ATOM 4906 N N . ASN A 1 624 ? 27.412 23.141 -46.772 1.00 93.31 624 ASN A N 1
ATOM 4907 C CA . ASN A 1 624 ? 27.984 24.160 -47.653 1.00 93.31 624 ASN A CA 1
ATOM 4908 C C . ASN A 1 624 ? 29.130 23.611 -48.519 1.00 93.31 624 ASN A C 1
ATOM 4910 O O . ASN A 1 624 ? 29.228 23.966 -49.694 1.00 93.31 624 ASN A O 1
ATOM 4914 N N . ALA A 1 625 ? 29.967 22.714 -47.986 1.00 90.44 625 ALA A N 1
ATOM 4915 C CA . ALA A 1 625 ? 31.017 22.047 -48.757 1.00 90.44 625 ALA A CA 1
ATOM 4916 C C . ALA A 1 625 ? 30.440 21.155 -49.872 1.00 90.44 625 ALA A C 1
ATOM 4918 O O . ALA A 1 625 ? 30.924 21.202 -51.004 1.00 90.44 625 ALA A O 1
ATOM 4919 N N . LEU A 1 626 ? 29.373 20.399 -49.582 1.00 88.50 626 LEU A N 1
ATOM 4920 C CA . LEU A 1 626 ? 28.665 19.578 -50.573 1.00 88.50 626 LEU A CA 1
ATOM 4921 C C . LEU A 1 626 ? 28.023 20.434 -51.677 1.00 88.50 626 LEU A C 1
ATOM 4923 O O . LEU A 1 626 ? 28.179 20.122 -52.856 1.00 88.50 626 LEU A O 1
ATOM 4927 N N . ASN A 1 627 ? 27.367 21.539 -51.311 1.00 89.88 627 ASN A N 1
ATOM 4928 C CA . ASN A 1 627 ? 26.752 22.459 -52.273 1.00 89.88 627 ASN A CA 1
ATOM 4929 C C . ASN A 1 627 ? 27.799 23.133 -53.182 1.00 89.88 627 ASN A C 1
ATOM 4931 O O . ASN A 1 627 ? 27.626 23.186 -54.400 1.00 89.88 627 ASN A O 1
ATOM 4935 N N . ASN A 1 628 ? 28.907 23.616 -52.609 1.00 86.44 628 ASN A N 1
ATOM 4936 C CA . ASN A 1 628 ? 29.938 24.339 -53.358 1.00 86.44 628 ASN A CA 1
ATOM 4937 C C . ASN A 1 628 ? 30.812 23.415 -54.226 1.00 86.44 628 ASN A C 1
ATOM 4939 O O . ASN A 1 628 ? 31.264 23.832 -55.293 1.00 86.44 628 ASN A O 1
ATOM 4943 N N . GLY A 1 629 ? 31.025 22.158 -53.818 1.00 68.00 629 GLY A N 1
ATOM 4944 C CA . GLY A 1 629 ? 31.853 21.195 -54.555 1.00 68.00 629 GLY A CA 1
ATOM 4945 C C . GLY A 1 629 ? 31.323 20.825 -55.948 1.00 68.00 629 GLY A C 1
ATOM 4946 O O . GLY A 1 629 ? 32.097 20.408 -56.808 1.00 68.00 629 GLY A O 1
ATOM 4947 N N . ILE A 1 630 ? 30.025 21.014 -56.204 1.00 57.84 630 ILE A N 1
ATOM 4948 C CA . ILE A 1 630 ? 29.369 20.638 -57.470 1.00 57.84 630 ILE A CA 1
ATOM 4949 C C . ILE A 1 630 ? 29.534 21.716 -58.562 1.00 57.84 630 ILE A C 1
ATOM 4951 O O . ILE A 1 630 ? 29.433 21.417 -59.751 1.00 57.84 630 ILE A O 1
ATOM 4955 N N . ALA A 1 631 ? 29.891 22.956 -58.207 1.00 52.78 631 ALA A N 1
ATOM 4956 C CA . ALA A 1 631 ? 30.081 24.050 -59.169 1.00 52.78 631 ALA A CA 1
ATOM 4957 C C . ALA A 1 631 ? 31.354 23.925 -60.049 1.00 52.78 631 ALA A C 1
ATOM 4959 O O . ALA A 1 631 ? 31.587 24.765 -60.918 1.00 52.78 631 ALA A O 1
ATOM 4960 N N . GLY A 1 632 ? 32.193 22.904 -59.823 1.00 51.50 632 GLY A N 1
ATOM 4961 C CA . GLY A 1 632 ? 33.571 22.837 -60.327 1.00 51.50 632 GLY A CA 1
ATOM 4962 C C . GLY A 1 632 ? 33.804 22.285 -61.742 1.00 51.50 632 GLY A C 1
ATOM 4963 O O . GLY A 1 632 ? 34.893 22.490 -62.273 1.00 51.50 632 GLY A O 1
ATOM 4964 N N . VAL A 1 633 ? 32.842 21.598 -62.380 1.00 48.16 633 VAL A N 1
ATOM 4965 C CA . VAL A 1 633 ? 33.039 20.999 -63.725 1.00 48.16 633 VAL A CA 1
ATOM 4966 C C . VAL A 1 633 ? 31.860 21.295 -64.655 1.00 48.16 633 VAL A C 1
ATOM 4968 O O . VAL A 1 633 ? 30.939 20.500 -64.828 1.00 48.16 633 VAL A O 1
ATOM 4971 N N . GLY A 1 634 ? 31.907 22.460 -65.304 1.00 44.75 634 GLY A N 1
ATOM 4972 C CA . GLY A 1 634 ? 30.904 22.906 -66.274 1.00 44.75 634 GLY A CA 1
ATOM 4973 C C . GLY A 1 634 ? 30.989 22.212 -67.638 1.00 44.75 634 GLY A C 1
ATOM 4974 O O . GLY A 1 634 ? 31.231 22.877 -68.647 1.00 44.75 634 GLY A O 1
ATOM 4975 N N . MET A 1 635 ? 30.764 20.895 -67.704 1.00 43.78 635 MET A N 1
ATOM 4976 C CA . MET A 1 635 ? 30.657 20.186 -68.984 1.00 43.78 635 MET A CA 1
ATOM 4977 C C . MET A 1 635 ? 29.302 20.500 -69.647 1.00 43.78 635 MET A C 1
ATOM 4979 O O . MET A 1 635 ? 28.280 19.877 -69.365 1.00 43.78 635 MET A O 1
ATOM 4983 N N . ARG A 1 636 ? 29.283 21.520 -70.517 1.00 45.81 636 ARG A N 1
ATOM 4984 C CA 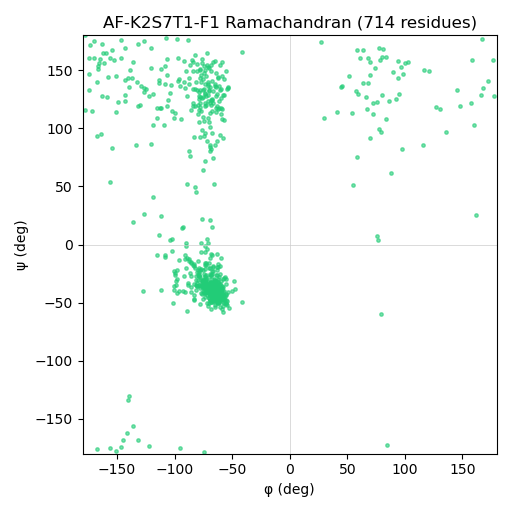. ARG A 1 636 ? 28.079 21.992 -71.226 1.00 45.81 636 ARG A CA 1
ATOM 4985 C C . ARG A 1 636 ? 27.587 20.979 -72.270 1.00 45.81 636 ARG A C 1
ATOM 4987 O O . ARG A 1 636 ? 27.860 21.134 -73.459 1.00 45.81 636 ARG A O 1
ATOM 4994 N N . VAL A 1 637 ? 26.808 19.985 -71.852 1.00 42.72 637 VAL A N 1
ATOM 4995 C CA . VAL A 1 637 ? 26.006 19.171 -72.780 1.00 42.72 637 VAL A CA 1
ATOM 4996 C C . VAL A 1 637 ? 24.756 19.965 -73.168 1.00 42.72 637 VAL A C 1
ATOM 4998 O O . VAL A 1 637 ? 23.838 20.145 -72.370 1.00 42.72 637 VAL A O 1
ATOM 5001 N N . ALA A 1 638 ? 24.739 20.489 -74.393 1.00 48.19 638 ALA A N 1
ATOM 5002 C CA . ALA A 1 638 ? 23.616 21.255 -74.921 1.00 48.19 638 ALA A CA 1
ATOM 5003 C C . ALA A 1 638 ? 22.471 20.324 -75.364 1.00 48.19 638 ALA A C 1
ATOM 5005 O O . ALA A 1 638 ? 22.436 19.864 -76.504 1.00 48.19 638 ALA A O 1
ATOM 5006 N N . SER A 1 639 ? 21.522 20.057 -74.466 1.00 43.22 639 SER A N 1
ATOM 5007 C CA . SER A 1 639 ? 20.309 19.293 -74.788 1.00 43.22 639 SER A CA 1
ATOM 5008 C C . SER A 1 639 ? 19.276 20.161 -75.513 1.00 43.22 639 SER A C 1
ATOM 5010 O O . SER A 1 639 ? 18.916 21.245 -75.050 1.00 43.22 639 SER A O 1
ATOM 5012 N N . HIS A 1 640 ? 18.791 19.687 -76.663 1.00 40.03 640 HIS A N 1
ATOM 5013 C CA . HIS A 1 640 ? 17.890 20.451 -77.528 1.00 40.03 640 HIS A CA 1
ATOM 5014 C C . HIS A 1 640 ? 16.516 20.705 -76.891 1.00 40.03 640 HIS A C 1
ATOM 5016 O O . HIS A 1 640 ? 15.825 19.790 -76.446 1.00 40.03 640 HIS A O 1
ATOM 5022 N N . ARG A 1 641 ? 16.074 21.964 -76.952 1.00 38.72 641 ARG A N 1
ATOM 5023 C CA . ARG A 1 641 ? 14.714 22.389 -76.610 1.00 38.72 641 ARG A CA 1
ATOM 5024 C C . ARG A 1 641 ? 13.760 22.007 -77.750 1.00 38.72 641 ARG A C 1
ATOM 5026 O O . ARG A 1 641 ? 13.691 22.722 -78.747 1.00 38.72 641 ARG A O 1
ATOM 5033 N N . VAL A 1 642 ? 13.039 20.894 -77.616 1.00 41.75 642 VAL A N 1
ATOM 5034 C CA . VAL A 1 642 ? 11.924 20.537 -78.514 1.00 41.75 642 VAL A CA 1
ATOM 5035 C C . VAL A 1 642 ? 10.633 21.170 -77.988 1.00 41.75 642 VAL A C 1
ATOM 5037 O O . VAL A 1 642 ? 10.403 21.208 -76.782 1.00 41.75 642 VAL A O 1
ATOM 5040 N N . SER A 1 643 ? 9.817 21.712 -78.894 1.00 42.16 643 SER A N 1
ATOM 5041 C CA . SER A 1 643 ? 8.571 22.423 -78.582 1.00 42.16 643 SER A CA 1
ATOM 5042 C C . SER A 1 643 ? 7.356 21.650 -79.098 1.00 42.16 643 SER A C 1
ATOM 5044 O O . SER A 1 643 ? 7.391 21.142 -80.217 1.00 42.16 643 SER A O 1
ATOM 5046 N N . GLY A 1 644 ? 6.284 21.606 -78.302 1.00 37.78 644 GLY A N 1
ATOM 5047 C CA . GLY A 1 644 ? 4.993 20.993 -78.639 1.00 37.78 644 GLY A CA 1
ATOM 5048 C C . GLY A 1 644 ? 4.324 20.358 -77.406 1.00 37.78 644 GLY A C 1
ATOM 5049 O O . GLY A 1 644 ? 4.997 19.655 -76.664 1.00 37.78 644 GLY A O 1
ATOM 5050 N N . GLY A 1 645 ? 3.039 20.558 -77.093 1.00 35.62 645 GLY A N 1
ATOM 5051 C CA . GLY A 1 645 ? 2.068 21.531 -77.618 1.00 35.62 645 GLY A CA 1
ATOM 5052 C C . GLY A 1 645 ? 0.751 20.909 -78.108 1.00 35.62 645 GLY A C 1
ATOM 5053 O O . GLY A 1 645 ? 0.757 20.179 -79.092 1.00 35.62 645 GLY A O 1
ATOM 5054 N N . GLY A 1 646 ? -0.377 21.286 -77.487 1.00 38.50 646 GLY A N 1
ATOM 5055 C CA . GLY A 1 646 ? -1.743 21.021 -77.981 1.00 38.50 646 GLY A CA 1
ATOM 5056 C C . GLY A 1 646 ? -2.619 20.127 -77.084 1.00 38.50 646 GLY A C 1
ATOM 5057 O O . GLY A 1 646 ? -2.106 19.253 -76.397 1.00 38.50 646 GLY A O 1
ATOM 5058 N N . GLY A 1 647 ? -3.945 20.350 -77.126 1.00 36.88 647 GLY A N 1
ATOM 5059 C CA . GLY A 1 647 ? -4.973 19.638 -76.336 1.00 36.88 647 GLY A CA 1
ATOM 5060 C C . GLY A 1 647 ? -5.144 20.215 -74.921 1.00 36.88 647 GLY A C 1
ATOM 5061 O O . GLY A 1 647 ? -4.242 20.086 -74.106 1.00 36.88 647 GLY A O 1
ATOM 5062 N N . ILE A 1 648 ? -6.208 20.929 -74.527 1.00 41.44 648 ILE A N 1
ATOM 5063 C CA . ILE A 1 648 ? -7.575 21.136 -75.058 1.00 41.44 648 ILE A CA 1
ATOM 5064 C C . ILE A 1 648 ? -8.466 19.883 -75.004 1.00 41.44 648 ILE A C 1
ATOM 5066 O O . ILE A 1 648 ? -8.219 18.900 -75.693 1.00 41.44 648 ILE A O 1
ATOM 5070 N N . GLY A 1 649 ? -9.539 19.989 -74.211 1.00 38.03 649 GLY A N 1
ATOM 5071 C CA . GLY A 1 649 ? -10.513 18.941 -73.885 1.00 38.03 649 GLY A CA 1
ATOM 5072 C C . GLY A 1 649 ? -10.715 18.884 -72.361 1.00 38.03 649 GLY A C 1
ATOM 5073 O O . GLY A 1 649 ? -9.757 18.644 -71.643 1.00 38.03 649 GLY A O 1
ATOM 5074 N N . GLY A 1 650 ? -11.879 19.151 -71.764 1.00 39.16 650 GLY A N 1
ATOM 5075 C CA . GLY A 1 650 ? -13.205 19.424 -72.329 1.00 39.16 650 GLY A CA 1
ATOM 5076 C C . GLY A 1 650 ? -14.189 18.322 -71.937 1.00 39.16 650 GLY A C 1
ATOM 5077 O O . GLY A 1 650 ? -14.363 17.370 -72.687 1.00 39.16 650 GLY A O 1
ATOM 5078 N N . GLY A 1 651 ? -14.816 18.444 -70.763 1.00 36.19 651 GLY A N 1
ATOM 5079 C CA . GLY A 1 651 ? -15.706 17.411 -70.227 1.00 36.19 651 GLY A CA 1
ATOM 5080 C C . GLY A 1 651 ? -16.596 17.922 -69.097 1.00 36.19 651 GLY A C 1
ATOM 5081 O O . GLY A 1 651 ? -16.191 17.932 -67.940 1.00 36.19 651 GLY A O 1
ATOM 5082 N N . ALA A 1 652 ? -17.819 18.326 -69.439 1.00 42.69 652 ALA A N 1
ATOM 5083 C CA . ALA A 1 652 ? -18.910 18.494 -68.482 1.00 42.69 652 ALA A CA 1
ATOM 5084 C C . ALA A 1 652 ? -19.771 17.218 -68.474 1.00 42.69 652 ALA A C 1
ATOM 5086 O O . ALA A 1 652 ? -20.004 16.635 -69.532 1.00 42.69 652 ALA A O 1
ATOM 5087 N N . GLY A 1 653 ? -20.266 16.794 -67.309 1.00 35.50 653 GLY A N 1
ATOM 5088 C CA . GLY A 1 653 ? -21.096 15.592 -67.185 1.00 35.50 653 GLY A CA 1
ATOM 5089 C C . GLY A 1 653 ? -21.868 15.545 -65.867 1.00 35.50 653 GLY A C 1
ATOM 5090 O O . GLY A 1 653 ? -21.288 15.708 -64.799 1.00 35.50 653 GLY A O 1
ATOM 5091 N N . ASN A 1 654 ? -23.185 15.339 -65.948 1.00 41.00 654 ASN A N 1
ATOM 5092 C CA . ASN A 1 654 ? -24.080 15.249 -64.789 1.00 41.00 654 ASN A CA 1
ATOM 5093 C C . ASN A 1 654 ? -24.043 13.854 -64.137 1.00 41.00 654 ASN A C 1
ATOM 5095 O O . ASN A 1 654 ? -23.817 12.858 -64.820 1.00 41.00 654 ASN A O 1
ATOM 5099 N N . GLY A 1 655 ? -24.375 13.774 -62.843 1.00 36.34 655 GLY A N 1
ATOM 5100 C CA . GLY A 1 655 ? -24.404 12.512 -62.088 1.00 36.34 655 GLY A CA 1
ATOM 5101 C C . GLY A 1 655 ? -25.314 12.528 -60.855 1.00 36.34 655 GLY A C 1
ATOM 5102 O O . GLY A 1 655 ? -24.862 12.234 -59.755 1.00 36.34 655 GLY A O 1
ATOM 5103 N N . VAL A 1 656 ? -26.593 12.894 -61.007 1.00 41.94 656 VAL A N 1
ATOM 5104 C CA . VAL A 1 656 ? -27.575 12.843 -59.904 1.00 41.94 656 VAL A CA 1
ATOM 5105 C C . VAL A 1 656 ? -28.166 11.437 -59.769 1.00 41.94 656 VAL A C 1
ATOM 5107 O O . VAL A 1 656 ? -28.832 10.971 -60.688 1.00 41.94 656 VAL A O 1
ATOM 5110 N N . MET A 1 657 ? -28.027 10.815 -58.593 1.00 40.38 657 MET A N 1
ATOM 5111 C CA . MET A 1 657 ? -28.856 9.683 -58.153 1.00 40.38 657 MET A CA 1
ATOM 5112 C C . MET A 1 657 ? -29.148 9.752 -56.646 1.00 40.38 657 MET A C 1
ATOM 5114 O O . MET A 1 657 ? -28.290 10.126 -55.851 1.00 40.38 657 MET A O 1
ATOM 5118 N N . ARG A 1 658 ? -30.374 9.378 -56.253 1.00 44.25 658 ARG A N 1
ATOM 5119 C CA . ARG A 1 658 ? -30.836 9.270 -54.855 1.00 44.25 658 ARG A CA 1
ATOM 5120 C C . ARG A 1 658 ? -30.950 7.802 -54.434 1.00 44.25 658 ARG A C 1
ATOM 5122 O O . ARG A 1 658 ? -31.780 7.100 -55.000 1.00 44.25 658 ARG A O 1
ATOM 5129 N N . VAL A 1 659 ? -30.271 7.406 -53.356 1.00 43.62 659 VAL A N 1
ATOM 5130 C CA . VAL A 1 659 ? -30.609 6.261 -52.474 1.00 43.62 659 VAL A CA 1
ATOM 5131 C C . VAL A 1 659 ? -30.072 6.610 -5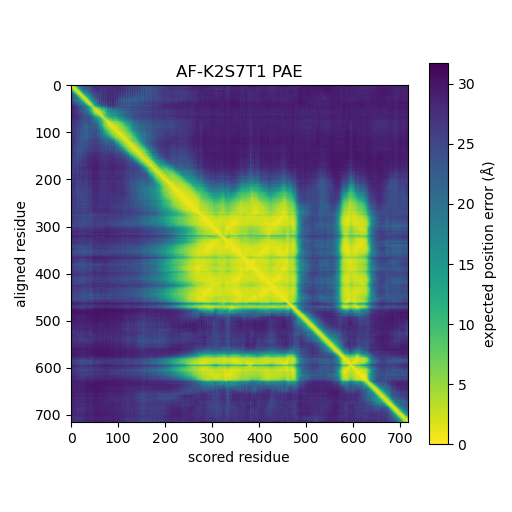1.067 1.00 43.62 659 VAL A C 1
ATOM 5133 O O . VAL A 1 659 ? -29.049 7.277 -50.977 1.00 43.62 659 VAL A O 1
ATOM 5136 N N . GLY A 1 660 ? -30.674 6.256 -49.926 1.00 33.81 660 GLY A N 1
ATOM 5137 C CA . GLY A 1 660 ? -31.978 5.609 -49.712 1.00 33.81 660 GLY A CA 1
ATOM 5138 C C . GLY A 1 660 ? -32.188 4.957 -48.329 1.00 33.81 660 GLY A C 1
ATOM 5139 O O . GLY A 1 660 ? -33.002 4.046 -48.230 1.00 33.81 660 GLY A O 1
ATOM 5140 N N . GLY A 1 661 ? -31.500 5.401 -47.265 1.00 36.31 661 GLY A N 1
ATOM 5141 C CA . GLY A 1 661 ? -31.599 4.817 -45.909 1.00 36.31 661 GLY A CA 1
ATOM 5142 C C . GLY A 1 661 ? -30.690 3.592 -45.685 1.00 36.31 661 GLY A C 1
ATOM 5143 O O . GLY A 1 661 ? -29.888 3.292 -46.567 1.00 36.31 661 GLY A O 1
ATOM 5144 N N . PRO A 1 662 ? -30.793 2.876 -44.540 1.00 43.53 662 PRO A N 1
ATOM 5145 C CA . PRO A 1 662 ? -31.734 3.045 -43.423 1.00 43.53 662 PRO A CA 1
ATOM 5146 C C . PRO A 1 662 ? -31.097 3.619 -42.132 1.00 43.53 662 PRO A C 1
ATOM 5148 O O . PRO A 1 662 ? -29.896 3.849 -42.051 1.00 43.53 662 PRO A O 1
ATOM 5151 N N . ARG A 1 663 ? -31.919 3.841 -41.094 1.00 44.75 663 ARG A N 1
ATOM 5152 C CA . ARG A 1 663 ? -31.468 4.240 -39.743 1.00 44.75 663 ARG A CA 1
ATOM 5153 C C . ARG A 1 663 ? -30.898 3.039 -38.962 1.00 44.75 663 ARG A C 1
ATOM 5155 O O . ARG A 1 663 ? -31.496 1.964 -39.055 1.00 44.75 663 ARG A O 1
ATOM 5162 N N . PRO A 1 664 ? -29.876 3.213 -38.100 1.00 46.72 664 PRO A N 1
ATOM 5163 C CA . PRO A 1 664 ? -29.602 2.246 -37.038 1.00 46.72 664 PRO A CA 1
ATOM 5164 C C . PRO A 1 664 ? -30.797 2.174 -36.072 1.00 46.72 664 PRO A C 1
ATOM 5166 O O . PRO A 1 664 ? -31.476 3.174 -35.814 1.00 46.72 664 PRO A O 1
ATOM 5169 N N . ARG A 1 665 ? -31.090 0.976 -35.558 1.00 40.31 665 ARG A N 1
ATOM 5170 C CA . ARG A 1 665 ? -32.174 0.758 -34.587 1.00 40.31 665 ARG A CA 1
ATOM 5171 C C . ARG A 1 665 ? -31.729 1.198 -33.190 1.00 40.31 665 ARG A C 1
ATOM 5173 O O . ARG A 1 665 ? -30.563 1.050 -32.844 1.00 40.31 665 ARG A O 1
ATOM 5180 N N . ARG A 1 666 ? -32.678 1.652 -32.360 1.00 38.72 666 ARG A N 1
ATOM 5181 C CA . ARG A 1 666 ? -32.486 1.633 -30.901 1.00 38.72 666 ARG A CA 1
ATOM 5182 C C . ARG A 1 666 ? -32.211 0.189 -30.480 1.00 38.72 666 ARG A C 1
ATOM 5184 O O . ARG A 1 666 ? -33.006 -0.686 -30.824 1.00 38.72 666 ARG A O 1
ATOM 5191 N N . LEU A 1 667 ? -31.141 -0.042 -29.726 1.00 37.78 667 LEU A N 1
ATOM 5192 C CA . LEU A 1 667 ? -31.023 -1.260 -28.931 1.00 37.78 667 LEU A CA 1
ATOM 5193 C C . LEU A 1 667 ? -32.041 -1.187 -27.788 1.00 37.78 667 LEU A C 1
ATOM 5195 O O . LEU A 1 667 ? -32.230 -0.136 -27.172 1.00 37.78 667 LEU A O 1
ATOM 5199 N N . SER A 1 668 ? -32.744 -2.290 -27.563 1.00 37.72 668 SER A N 1
ATOM 5200 C CA . SER A 1 668 ? -33.692 -2.451 -26.466 1.00 37.72 668 SER A CA 1
ATOM 5201 C C . SER A 1 668 ? -32.937 -2.681 -25.161 1.00 37.72 668 SER A C 1
ATOM 5203 O O . SER A 1 668 ? -32.129 -3.604 -25.077 1.00 37.72 668 SER A O 1
ATOM 5205 N N . VAL A 1 669 ? -33.229 -1.861 -24.153 1.00 38.84 669 VAL A N 1
ATOM 5206 C CA . VAL A 1 669 ? -32.764 -2.063 -22.775 1.00 38.84 669 VAL A CA 1
ATOM 5207 C C . VAL A 1 669 ? -33.360 -3.378 -22.246 1.00 38.84 669 VAL A C 1
ATOM 5209 O O . VAL A 1 669 ? -34.575 -3.554 -22.372 1.00 38.84 669 VAL A O 1
ATOM 5212 N N . PRO A 1 670 ? -32.562 -4.301 -21.678 1.00 44.91 670 PRO A N 1
ATOM 5213 C CA . PRO A 1 670 ? -33.097 -5.447 -20.949 1.00 44.91 670 PRO A CA 1
ATOM 5214 C C . PRO A 1 670 ? -33.864 -4.966 -19.715 1.00 44.91 670 PRO A C 1
ATOM 5216 O O . PRO A 1 670 ? -33.373 -4.112 -18.979 1.00 44.91 670 PRO A O 1
ATOM 5219 N N . GLN A 1 671 ? -35.048 -5.521 -19.460 1.00 41.50 671 GLN A N 1
ATOM 5220 C CA . GLN A 1 671 ? -35.679 -5.358 -18.152 1.00 41.50 671 GLN A CA 1
ATOM 5221 C C . GLN A 1 671 ? -34.834 -6.116 -17.122 1.00 41.50 671 GLN A C 1
ATOM 5223 O O . GLN A 1 671 ? -34.733 -7.338 -17.206 1.00 41.50 671 GLN A O 1
ATOM 5228 N N . MET A 1 672 ? -34.232 -5.401 -16.171 1.00 39.09 672 MET A N 1
ATOM 5229 C CA . MET A 1 672 ? -33.879 -6.013 -14.891 1.00 39.09 672 MET A CA 1
ATOM 5230 C C . MET A 1 672 ? -35.158 -6.240 -14.089 1.00 39.09 672 MET A C 1
ATOM 5232 O O . MET A 1 672 ? -36.102 -5.452 -14.175 1.00 39.09 672 MET A O 1
ATOM 5236 N N . GLU A 1 673 ? -35.181 -7.336 -13.340 1.00 43.03 673 GLU A N 1
ATOM 5237 C CA . GLU A 1 673 ? -36.293 -7.708 -12.472 1.00 43.03 673 GLU A CA 1
ATOM 5238 C C . GLU A 1 673 ? -36.358 -6.796 -11.236 1.00 43.03 673 GLU A C 1
ATOM 5240 O O . GLU A 1 673 ? -35.365 -6.190 -10.826 1.00 43.03 673 GLU A O 1
ATOM 5245 N N . GLU A 1 674 ? -37.553 -6.669 -10.660 1.00 40.09 674 GLU A N 1
ATOM 5246 C CA . GLU A 1 674 ? -37.826 -5.772 -9.538 1.00 40.09 674 GLU A CA 1
ATOM 5247 C C . GLU A 1 674 ? -37.171 -6.298 -8.249 1.00 40.09 674 GLU A C 1
ATOM 5249 O O . GLU A 1 674 ? -37.616 -7.283 -7.659 1.00 40.09 674 GLU A O 1
ATOM 5254 N N . ILE A 1 675 ? -36.116 -5.620 -7.788 1.00 39.56 675 ILE A N 1
ATOM 5255 C CA . ILE A 1 675 ? -35.579 -5.809 -6.435 1.00 39.56 675 ILE A CA 1
ATOM 5256 C C . ILE A 1 675 ? -36.543 -5.108 -5.459 1.00 39.56 675 ILE A C 1
ATOM 5258 O O . ILE A 1 675 ? -36.848 -3.933 -5.676 1.00 39.56 675 ILE A O 1
ATOM 5262 N N . PRO A 1 676 ? -37.042 -5.782 -4.405 1.00 44.84 676 PRO A N 1
ATOM 5263 C CA . PRO A 1 676 ? -38.040 -5.205 -3.507 1.00 44.84 676 PRO A CA 1
ATOM 5264 C C . PRO A 1 676 ? -37.492 -4.005 -2.724 1.00 44.84 676 PRO A C 1
ATOM 5266 O O . PRO A 1 676 ? -36.370 -4.033 -2.216 1.00 44.84 676 PRO A O 1
ATOM 5269 N N . GLU A 1 677 ? -38.312 -2.960 -2.599 1.00 39.66 677 GLU A N 1
ATOM 5270 C CA . GLU A 1 677 ? -37.957 -1.725 -1.897 1.00 39.66 677 GLU A CA 1
ATOM 5271 C C . GLU A 1 677 ? -37.711 -1.972 -0.398 1.00 39.66 677 GLU A C 1
ATOM 5273 O O . GLU A 1 677 ? -38.559 -2.520 0.309 1.00 39.66 677 GLU A O 1
ATOM 5278 N N . VAL A 1 678 ? -36.558 -1.519 0.103 1.00 46.25 678 VAL A N 1
ATOM 5279 C CA . VAL A 1 678 ? -36.253 -1.482 1.540 1.00 46.25 678 VAL A CA 1
ATOM 5280 C C . VAL A 1 678 ? -36.848 -0.196 2.131 1.00 46.25 678 VAL A C 1
ATOM 5282 O O . VAL A 1 678 ? -36.434 0.889 1.715 1.00 46.25 678 VAL A O 1
ATOM 5285 N N . PRO A 1 679 ? -37.782 -0.259 3.100 1.00 48.22 679 PRO A N 1
ATOM 5286 C CA . PRO A 1 679 ? -38.378 0.947 3.668 1.00 48.22 679 PRO A CA 1
ATOM 5287 C C . PRO A 1 679 ? -37.378 1.716 4.538 1.00 48.22 679 PRO A C 1
ATOM 5289 O O . PRO A 1 679 ? -36.865 1.190 5.527 1.00 48.22 679 PRO A O 1
ATOM 5292 N N . THR A 1 680 ? -37.146 2.991 4.225 1.00 46.56 680 THR A N 1
ATOM 5293 C CA . THR A 1 680 ? -36.521 3.926 5.167 1.00 46.56 680 THR A CA 1
ATOM 5294 C C . THR A 1 680 ? -37.463 4.198 6.350 1.00 46.56 680 THR A C 1
ATOM 5296 O O . THR A 1 680 ? -38.675 4.327 6.151 1.00 46.56 680 THR A O 1
ATOM 5299 N N . PRO A 1 681 ? -36.948 4.301 7.590 1.00 48.88 681 PRO A N 1
ATOM 5300 C CA . PRO A 1 681 ? -37.780 4.530 8.768 1.00 48.88 681 PRO A CA 1
ATOM 5301 C C . PRO A 1 681 ? -38.286 5.979 8.811 1.00 48.88 681 PRO A C 1
ATOM 5303 O O . PRO A 1 681 ? -37.592 6.882 9.272 1.00 48.88 681 PRO A O 1
ATOM 5306 N N . GLY A 1 682 ? -39.509 6.191 8.322 1.00 41.22 682 GLY A N 1
ATOM 5307 C CA . GLY A 1 682 ? -40.270 7.421 8.541 1.00 41.22 682 GLY A CA 1
ATOM 5308 C C . GLY A 1 682 ? -40.804 7.518 9.975 1.00 41.22 682 GLY A C 1
ATOM 5309 O O . GLY A 1 682 ? -41.078 6.505 10.619 1.00 41.22 682 GLY A O 1
ATOM 5310 N N . GLU A 1 683 ? -40.939 8.743 10.472 1.00 45.66 683 GLU A N 1
ATOM 5311 C CA . GLU A 1 683 ? -41.345 9.034 11.849 1.00 45.66 683 GLU A CA 1
ATOM 5312 C C . GLU A 1 683 ? -42.875 8.977 12.078 1.00 45.66 683 GLU A C 1
ATOM 5314 O O . GLU A 1 683 ? -43.676 9.150 11.161 1.00 45.66 683 GLU A O 1
ATOM 5319 N N . ASP A 1 684 ? -43.225 8.892 13.369 1.00 36.94 684 ASP A N 1
ATOM 5320 C CA . ASP A 1 684 ? -44.330 9.620 14.025 1.00 36.94 684 ASP A CA 1
ATOM 5321 C C . ASP A 1 684 ? -45.732 8.968 14.226 1.00 36.94 684 ASP A C 1
ATOM 5323 O O . ASP A 1 684 ? -46.173 8.058 13.531 1.00 36.94 684 ASP A O 1
ATOM 5327 N N . VAL A 1 685 ? -46.397 9.472 15.278 1.00 37.00 685 VAL A N 1
ATOM 5328 C CA . VAL A 1 685 ? -47.790 9.339 15.772 1.00 37.00 685 VAL A CA 1
ATOM 5329 C C . VAL A 1 685 ? -48.495 7.966 15.731 1.00 37.00 685 VAL A C 1
ATOM 5331 O O . VAL A 1 685 ? -48.960 7.489 14.700 1.00 37.00 685 VAL A O 1
ATOM 5334 N N . GLY A 1 686 ? -48.784 7.406 16.915 1.00 42.47 686 GLY A N 1
ATOM 5335 C CA . GLY A 1 686 ? -49.739 6.295 17.084 1.00 42.47 686 GLY A CA 1
ATOM 5336 C C . GLY A 1 686 ? -51.182 6.740 17.392 1.00 42.47 686 GLY A C 1
ATOM 5337 O O . GLY A 1 686 ? -51.398 7.823 17.935 1.00 42.47 686 GLY A O 1
ATOM 5338 N N . VAL A 1 687 ? -52.183 5.881 17.129 1.00 37.25 687 VAL A N 1
ATOM 5339 C CA . VAL A 1 687 ? -53.593 6.090 17.541 1.00 37.25 687 VAL A CA 1
ATOM 5340 C C . VAL A 1 687 ? -54.331 4.776 17.887 1.00 37.25 687 VAL A C 1
ATOM 5342 O O . VAL A 1 687 ? -53.901 3.676 17.556 1.00 37.25 687 VAL A O 1
ATOM 5345 N N . LEU A 1 688 ? -55.428 4.923 18.637 1.00 41.53 688 LEU A N 1
ATOM 5346 C CA . LEU A 1 688 ? -56.232 3.921 19.357 1.00 41.53 688 LEU A CA 1
ATOM 5347 C C . LEU A 1 688 ? -56.902 2.778 18.550 1.00 41.53 688 LEU A C 1
ATOM 5349 O O . LEU A 1 688 ? -57.421 2.990 17.463 1.00 41.53 688 LEU A O 1
ATOM 5353 N N . HIS A 1 689 ? -57.132 1.664 19.273 1.00 39.34 689 HIS A N 1
ATOM 5354 C CA . HIS A 1 689 ? -58.300 0.749 19.204 1.00 39.34 689 HIS A CA 1
ATOM 5355 C C . HIS A 1 689 ? -58.557 -0.101 17.935 1.00 39.34 689 HIS A C 1
ATOM 5357 O O . HIS A 1 689 ? -58.946 0.427 16.901 1.00 39.34 689 HIS A O 1
ATOM 5363 N N . ARG A 1 690 ? -58.710 -1.430 18.126 1.00 40.50 690 ARG A N 1
ATOM 5364 C CA . ARG A 1 690 ? -60.042 -2.070 18.333 1.00 40.50 690 ARG A CA 1
ATOM 5365 C C . ARG A 1 690 ? -59.945 -3.518 18.857 1.00 40.50 690 ARG A C 1
ATOM 5367 O O . ARG A 1 690 ? -59.002 -4.229 18.543 1.00 40.50 690 ARG A O 1
ATOM 5374 N N . MET A 1 691 ? -60.954 -3.971 19.611 1.00 44.72 691 MET A N 1
ATOM 5375 C CA . MET A 1 691 ? -61.202 -5.399 19.896 1.00 44.72 691 MET A CA 1
ATOM 5376 C C . MET A 1 691 ? -61.994 -6.070 18.762 1.00 44.72 691 MET A C 1
ATOM 5378 O O . MET A 1 691 ? -62.913 -5.443 18.231 1.00 44.72 691 MET A O 1
ATOM 5382 N N . GLN A 1 692 ? -61.785 -7.373 18.528 1.00 39.69 692 GLN A N 1
ATOM 5383 C CA . GLN A 1 692 ? -62.868 -8.285 18.123 1.00 39.69 692 GLN A CA 1
ATOM 5384 C C . GLN A 1 692 ? -62.588 -9.757 18.499 1.00 39.69 692 GLN A C 1
ATOM 5386 O O . GLN A 1 692 ? -61.498 -10.086 18.957 1.00 39.69 692 GLN A O 1
ATOM 5391 N N . LEU A 1 693 ? -63.620 -10.606 18.407 1.00 43.94 693 LEU A N 1
ATOM 5392 C CA . LEU A 1 693 ? -63.712 -11.948 19.009 1.00 43.94 693 LEU A CA 1
ATOM 5393 C C . LEU A 1 693 ? -63.920 -13.048 17.950 1.00 43.94 693 LEU A C 1
ATOM 5395 O O . LEU A 1 693 ? -64.572 -12.809 16.937 1.00 43.94 693 LEU A O 1
ATOM 5399 N N . GLY A 1 694 ? -63.460 -14.267 18.250 1.00 34.16 694 GLY A N 1
ATOM 5400 C CA . GLY A 1 694 ? -63.654 -15.488 17.449 1.00 34.16 694 GLY A CA 1
ATOM 5401 C C . GLY A 1 694 ? -62.599 -16.539 17.827 1.00 34.16 694 GLY A C 1
ATOM 5402 O O . GLY A 1 694 ? -61.443 -16.344 17.488 1.00 34.16 694 GLY A O 1
ATOM 5403 N N . ASN A 1 695 ? -62.829 -17.600 18.609 1.00 38.59 695 ASN A N 1
ATOM 5404 C CA . ASN A 1 695 ? -64.036 -18.323 19.053 1.00 38.59 695 ASN A CA 1
ATOM 5405 C C . ASN A 1 695 ? -64.534 -19.454 18.124 1.00 38.59 695 ASN A C 1
ATOM 5407 O O . ASN A 1 695 ? -65.665 -19.426 17.646 1.00 38.59 695 ASN A O 1
ATOM 5411 N N . ALA A 1 696 ? -63.686 -20.470 17.939 1.00 35.59 696 ALA A N 1
ATOM 5412 C CA . ALA A 1 696 ? -64.023 -21.856 17.592 1.00 35.59 696 ALA A CA 1
ATOM 5413 C C . ALA A 1 696 ? -62.805 -22.748 17.938 1.00 35.59 696 ALA A C 1
ATOM 5415 O O . ALA A 1 696 ? -61.687 -22.248 17.898 1.00 35.59 696 ALA A O 1
ATOM 5416 N N . ALA A 1 697 ? -62.855 -24.055 18.188 1.00 36.41 697 ALA A N 1
ATOM 5417 C CA . ALA A 1 697 ? -63.829 -25.015 18.720 1.00 36.41 697 ALA A CA 1
ATOM 5418 C C . ALA A 1 697 ? -63.247 -26.405 18.373 1.00 36.41 697 ALA A C 1
ATOM 5420 O O . ALA A 1 697 ? -62.936 -26.649 17.210 1.00 36.41 697 ALA A O 1
ATOM 5421 N N . GLY A 1 698 ? -63.131 -27.315 19.346 1.00 35.00 698 GLY A N 1
ATOM 5422 C CA . GLY A 1 698 ? -62.724 -28.711 19.118 1.00 35.00 698 GLY A CA 1
ATOM 5423 C C . GLY A 1 698 ? -61.451 -29.158 19.864 1.00 35.00 698 GLY A C 1
ATOM 5424 O O . GLY A 1 698 ? -60.539 -28.358 20.018 1.00 35.00 698 GLY A O 1
ATOM 5425 N N . SER A 1 699 ? -61.270 -30.424 20.273 1.00 34.50 699 SER A N 1
ATOM 5426 C CA . SER A 1 699 ? -62.176 -31.389 20.948 1.00 34.50 699 SER A CA 1
ATOM 5427 C C . SER A 1 699 ? -61.454 -32.742 21.134 1.00 34.50 699 SER A C 1
ATOM 5429 O O . SER A 1 699 ? -61.085 -33.351 20.137 1.00 34.50 699 SER A O 1
ATOM 5431 N N . ALA A 1 700 ? -61.440 -33.271 22.367 1.00 36.34 700 ALA A N 1
ATOM 5432 C CA . ALA A 1 700 ? -61.134 -34.670 22.743 1.00 36.34 700 ALA A CA 1
ATOM 5433 C C . ALA A 1 700 ? -59.686 -35.205 22.549 1.00 36.34 700 ALA A C 1
ATOM 5435 O O . ALA A 1 700 ? -58.892 -34.643 21.804 1.00 36.34 700 ALA A O 1
ATOM 5436 N N . GLY A 1 701 ? -59.369 -36.303 23.263 1.00 36.06 701 GLY A N 1
ATOM 5437 C CA . GLY A 1 701 ? -58.027 -36.906 23.417 1.00 36.06 701 GLY A CA 1
ATOM 5438 C C . GLY A 1 701 ? -57.356 -36.460 24.729 1.00 36.06 701 GLY A C 1
ATOM 5439 O O . GLY A 1 701 ? -56.711 -35.421 24.757 1.00 36.06 701 GLY A O 1
ATOM 5440 N N . ASP A 1 702 ? -57.624 -37.035 25.908 1.00 40.09 702 ASP A N 1
ATOM 5441 C CA . ASP A 1 702 ? -57.391 -38.432 26.344 1.00 40.09 702 ASP A CA 1
ATOM 5442 C C . ASP A 1 702 ? -55.893 -38.815 26.270 1.00 40.09 702 ASP A C 1
ATOM 5444 O O . ASP A 1 702 ? -55.291 -38.641 25.219 1.00 40.09 702 ASP A O 1
ATOM 5448 N N . GLN A 1 703 ? -55.182 -39.383 27.249 1.00 38.53 703 GLN A N 1
ATOM 5449 C CA . GLN A 1 703 ? -55.268 -39.627 28.703 1.00 38.53 703 GLN A CA 1
ATOM 5450 C C . GLN A 1 703 ? -54.133 -40.640 28.971 1.00 38.53 703 GLN A C 1
ATOM 5452 O O . GLN A 1 703 ? -54.099 -41.640 28.265 1.00 38.53 703 GLN A O 1
ATOM 5457 N N . LYS A 1 704 ? -53.304 -40.476 30.024 1.00 39.75 704 LYS A N 1
ATOM 5458 C CA . LYS A 1 704 ? -52.204 -41.411 30.414 1.00 39.75 704 LYS A CA 1
ATOM 5459 C C . LYS A 1 704 ? -51.084 -41.525 29.347 1.00 39.75 704 LYS A C 1
ATOM 5461 O O . LYS A 1 704 ? -51.323 -41.517 28.156 1.00 39.75 704 LYS A O 1
ATOM 5466 N N . ASP A 1 705 ? -49.810 -41.570 29.722 1.00 46.31 705 ASP A N 1
ATOM 5467 C CA . ASP A 1 705 ? -49.301 -42.606 30.621 1.00 46.31 705 ASP A CA 1
ATOM 5468 C C . ASP A 1 705 ? -48.237 -42.158 31.636 1.00 46.31 705 ASP A C 1
ATOM 5470 O O . ASP A 1 705 ? -47.743 -41.031 31.610 1.00 46.31 705 ASP A O 1
ATOM 5474 N N . ARG A 1 706 ? -47.946 -43.045 32.598 1.00 47.47 706 ARG A N 1
ATOM 5475 C CA . ARG A 1 706 ? -47.065 -42.777 33.748 1.00 47.47 706 ARG A CA 1
ATOM 5476 C C . ARG A 1 706 ? -46.428 -44.066 34.285 1.00 47.47 706 ARG A C 1
ATOM 5478 O O . ARG A 1 706 ? -46.907 -44.611 35.280 1.00 47.47 706 ARG A O 1
ATOM 5485 N N . LYS A 1 707 ? -45.328 -44.504 33.667 1.00 39.94 707 LYS A N 1
ATOM 5486 C CA . LYS A 1 707 ? -44.401 -45.539 34.169 1.00 39.94 707 LYS A CA 1
ATOM 5487 C C . LYS A 1 707 ? -42.984 -45.234 33.663 1.00 39.94 707 LYS A C 1
ATOM 5489 O O . LYS A 1 707 ? -42.815 -44.846 32.516 1.00 39.94 707 LYS A O 1
ATOM 5494 N N . ASP A 1 708 ? -42.023 -45.087 34.568 1.00 40.62 708 ASP A N 1
ATOM 5495 C CA . ASP A 1 708 ? -41.116 -46.136 35.071 1.00 40.62 708 ASP A CA 1
ATOM 5496 C C . ASP A 1 708 ? -39.967 -46.430 34.091 1.00 40.62 708 ASP A C 1
ATOM 5498 O O . ASP A 1 708 ? -40.090 -47.269 33.204 1.00 40.62 708 ASP A O 1
ATOM 5502 N N . PHE A 1 709 ? -38.806 -45.817 34.335 1.00 41.81 709 PHE A N 1
ATOM 5503 C CA . PHE A 1 709 ? -37.537 -46.516 34.143 1.00 41.81 709 PHE A CA 1
ATOM 5504 C C . PHE A 1 709 ? -36.548 -46.085 35.227 1.00 41.81 709 PHE A C 1
ATOM 5506 O O . PHE A 1 709 ? -36.372 -44.893 35.481 1.00 41.81 709 PHE A O 1
ATOM 5513 N N . LEU A 1 710 ? -35.950 -47.064 35.899 1.00 49.62 710 LEU A N 1
ATOM 5514 C CA . LEU A 1 710 ? -34.997 -46.877 36.986 1.00 49.62 710 LEU A CA 1
ATOM 5515 C C . LEU A 1 710 ? -33.867 -47.899 36.813 1.00 49.62 710 LEU A C 1
ATOM 5517 O O . LEU A 1 710 ? -34.127 -49.027 36.405 1.00 49.62 710 LEU A O 1
ATOM 5521 N N . GLU A 1 711 ? -32.675 -47.512 37.267 1.00 44.31 711 GLU A N 1
ATOM 5522 C CA . GLU A 1 711 ? -31.592 -48.409 37.693 1.00 44.31 711 GLU A CA 1
ATOM 5523 C C . GLU A 1 711 ? -30.706 -49.100 36.632 1.00 44.31 711 GLU A C 1
ATOM 5525 O O . GLU A 1 711 ? -31.069 -49.297 35.478 1.00 44.31 711 GLU A O 1
ATOM 5530 N N . GLN A 1 712 ? -29.530 -49.503 37.134 1.00 43.00 712 GLN A N 1
ATOM 5531 C CA . GLN A 1 712 ? -28.450 -50.298 36.531 1.00 43.00 712 GLN A CA 1
ATOM 5532 C C . GLN A 1 712 ? -27.600 -49.583 35.453 1.00 43.00 712 GLN A C 1
ATOM 5534 O O . GLN A 1 712 ? -28.102 -49.125 34.436 1.00 43.00 712 GLN A O 1
ATOM 5539 N N . GLY A 1 713 ? -26.276 -49.462 35.623 1.00 38.19 713 GLY A N 1
ATOM 5540 C CA . GLY A 1 713 ? -25.437 -49.913 36.745 1.00 38.19 713 GLY A CA 1
ATOM 5541 C C . GLY A 1 713 ? -24.021 -49.321 36.717 1.00 38.19 713 GLY A C 1
ATOM 5542 O O . GLY A 1 713 ? -23.714 -48.477 35.881 1.00 38.19 713 GLY A O 1
ATOM 5543 N N . GLY A 1 714 ? -23.169 -49.739 37.660 1.00 40.31 714 GLY A N 1
ATOM 5544 C CA . GLY A 1 714 ? -21.748 -49.352 37.694 1.00 40.31 714 GLY A CA 1
ATOM 5545 C C . GLY A 1 714 ? -20.904 -50.077 36.630 1.00 40.31 714 GLY A C 1
ATOM 5546 O O . GLY A 1 714 ? -21.418 -50.896 35.876 1.00 40.31 714 GLY A O 1
ATOM 5547 N N . GLY A 1 715 ? -19.592 -49.864 36.555 1.00 45.47 715 GLY A N 1
ATOM 5548 C CA . GLY A 1 715 ? -18.724 -49.036 37.401 1.00 45.47 715 GLY A CA 1
ATOM 5549 C C . GLY A 1 715 ? -17.266 -49.509 37.290 1.00 45.47 715 GLY A C 1
ATOM 5550 O O . GLY A 1 715 ? -17.027 -50.650 36.892 1.00 45.47 715 GLY A O 1
ATOM 5551 N N . GLY A 1 716 ? -16.308 -48.643 37.630 1.00 44.38 716 GLY A N 1
ATOM 5552 C CA . GLY A 1 716 ? -14.865 -48.908 37.567 1.00 44.38 716 GLY A CA 1
ATOM 5553 C C . GLY A 1 716 ? -14.069 -47.715 38.068 1.00 44.38 716 GLY A C 1
ATOM 5554 O O . GLY A 1 716 ? -14.343 -46.612 37.551 1.00 44.38 716 GLY A O 1
#

Organism: Macrophomina phaseolina (strain MS6) (NCBI:txid1126212)

Foldseek 3Di:
DDDDDDDDDDDDDDDDDYYDDDDDDDDYYDDDDDDYDDDDDDDDDDDPPPPCVVVVVVVVPPPVPDPPVPVVVVVVVVVVVVVVVVVVVVVVVVVVVVVVVVVVVVVVVVVVVVVVVVVVVVVVVVVVCCVVVVVVVVVVCVVCVVVCVVCVVVVVVVVVVVVCVVVVVVCVVVVVVVCVVVVVVVVVVVVVVVVVVVVVVVVVVVVVVVVVVVVVVVVVVVVVVVVVVVVVVVVVVVVVVVVVVVVVVVVVVVVVVVVVVVVVVLLVLFAQFDQDDVVVLVVLVVVLLVLLLCLLCVFLLDWFDVQLLPPVVLVVLLQCDPPAPFGFQQHSGNDLLNSVSSSLSLLQLLQCLCCQQQLALFQPDHSPPCVRVVLLVVQQVALQVSLRVSRNRCSPPVVVRVVSLLVSLVVSLVSSCVSCVSRGDPVCSVVSSVSSSVSSVSSNVSSNNQSRHSWHKHWDWDFDPPPLEDEDDRPPPPPPPPPPPPDDDDDDDDDDDDDDDDDDDDDDDDDDDDDDDDDDDDDDDDDDDDDDDDDDDDDDDDDDDDDDDDDDDDDDDDDDDDDDDDDDDDPPPPPPDDPFGFNGFSHTFMWTRHYNDIHGPHRTYTHTPVSSVVSVVSSVVVVVCVVVVVVPDPPDPDDDDDDDDDDDDDDDDDDDDDDDDDDDDDDDDDDDDDDDDDDDDDDDDDDDDDDDDDDDDDDDDDDDDDDDDDDDDDDD

Radius of gyration: 102.36 Å; Cα contacts (8 Å, |Δi|>4): 378; chains: 1; bounding box: 150×125×338 Å

pLDDT: mean 71.19, std 24.11, range [31.0, 98.69]